Protein 4D0P (pdb70)

B-factor: mean 40.76, std 17.14, range [14.63, 132.77]

Nearest PDB structures (foldseek):
  4d0p-assembly1_A  TM=1.003E+00  e=1.466E-48  Homo sapiens
  4d18-assembly1_D  TM=9.458E-01  e=5.764E-45  Homo sapiens
  6r7n-assembly1_D  TM=9.167E-01  e=8.024E-34  Homo sapiens
  6r6h-assembly1_D  TM=9.372E-01  e=5.090E-34  Homo sapiens
  4d10-assembly1_L  TM=8.232E-01  e=4.511E-20  Homo sapiens

Structure (mmCIF, N/CA/C/O backbone):
data_4D0P
#
_entry.id   4D0P
#
_cell.length_a   56.660
_cell.length_b   63.530
_cell.length_c   75.800
_cell.angle_alpha   90.00
_cell.angle_beta   101.69
_cell.angle_gamma   90.00
#
_symmetry.space_group_name_H-M   'P 1 21 1'
#
loop_
_entity.id
_entity.type
_entity.pdbx_description
1 polymer 'COP9 SIGNALOSOME COMPLEX SUBUNIT 4'
2 non-polymer 'SODIUM ION'
3 non-polymer 'CHLORIDE ION'
4 non-polymer 1,2-ETHANEDIOL
5 water water
#
loop_
_atom_site.group_PDB
_atom_site.id
_atom_site.type_symbol
_atom_site.label_atom_id
_atom_site.label_alt_id
_atom_site.label_comp_id
_atom_site.label_asym_id
_atom_site.label_entity_id
_atom_site.label_seq_id
_atom_site.pdbx_PDB_ins_code
_atom_site.Cartn_x
_atom_site.Cartn_y
_atom_site.Cartn_z
_atom_site.occupancy
_atom_site.B_iso_or_equiv
_atom_site.auth_seq_id
_atom_site.auth_comp_id
_atom_site.auth_asym_id
_atom_site.auth_atom_id
_atom_site.pdbx_PDB_model_num
ATOM 1 N N . ASN A 1 16 ? -35.596 10.883 64.390 1.00 67.82 -8 ASN A N 1
ATOM 2 C CA . ASN A 1 16 ? -34.932 10.332 65.566 1.00 67.40 -8 ASN A CA 1
ATOM 3 C C . ASN A 1 16 ? -35.288 8.856 65.874 1.00 65.34 -8 ASN A C 1
ATOM 4 O O . ASN A 1 16 ? -34.388 8.016 65.966 1.00 66.54 -8 ASN A O 1
ATOM 17 N N . LEU A 1 17 ? -36.584 8.546 66.014 1.00 54.37 -7 LEU A N 1
ATOM 18 C CA . LEU A 1 17 ? -37.049 7.235 66.448 1.00 49.91 -7 LEU A CA 1
ATOM 19 C C . LEU A 1 17 ? -36.886 6.112 65.423 1.00 47.16 -7 LEU A C 1
ATOM 20 O O . LEU A 1 17 ? -36.247 5.111 65.723 1.00 46.00 -7 LEU A O 1
ATOM 36 N N . TYR A 1 18 ? -37.494 6.258 64.233 1.00 38.45 -6 TYR A N 1
ATOM 37 C CA . TYR A 1 18 ? -37.493 5.220 63.201 1.00 36.73 -6 TYR A CA 1
ATOM 38 C C . TYR A 1 18 ? -36.334 5.249 62.190 1.00 43.06 -6 TYR A C 1
ATOM 39 O O . TYR A 1 18 ? -35.967 4.191 61.687 1.00 44.39 -6 TYR A O 1
ATOM 57 N N . PHE A 1 19 ? -35.787 6.410 61.857 1.00 40.61 -5 PHE A N 1
ATOM 58 C CA . PHE A 1 19 ? -34.642 6.483 60.946 1.00 43.72 -5 PHE A CA 1
ATOM 59 C C . PHE A 1 19 ? -33.470 6.779 61.856 1.00 55.18 -5 PHE A C 1
ATOM 60 O O . PHE A 1 19 ? -33.294 7.921 62.267 1.00 55.98 -5 PHE A O 1
ATOM 77 N N . GLN A 1 20 ? -32.747 5.724 62.274 1.00 56.51 -4 GLN A N 1
ATOM 78 C CA . GLN A 1 20 ? -31.646 5.834 63.249 1.00 59.50 -4 GLN A CA 1
ATOM 79 C C . GLN A 1 20 ? -30.261 6.089 62.647 1.00 67.76 -4 GLN A C 1
ATOM 80 O O . GLN A 1 20 ? -29.301 6.284 63.404 1.00 69.36 -4 GLN A O 1
ATOM 84 N N . GLY A 1 21 ? -30.158 6.101 61.320 1.00 65.44 -3 GLY A N 1
ATOM 85 C CA . GLY A 1 21 ? -28.887 6.322 60.635 1.00 67.43 -3 GLY A CA 1
ATOM 86 C C . GLY A 1 21 ? -28.383 7.752 60.720 1.00 73.42 -3 GLY A C 1
ATOM 87 O O . GLY A 1 21 ? -29.158 8.678 60.992 1.00 73.78 -3 GLY A O 1
ATOM 91 N N . GLY A 1 22 ? -27.088 7.925 60.461 1.00 69.73 -2 GLY A N 1
ATOM 92 C CA . GLY A 1 22 ? -26.439 9.231 60.482 1.00 69.78 -2 GLY A CA 1
ATOM 93 C C . GLY A 1 22 ? -26.626 10.025 59.202 1.00 72.27 -2 GLY A C 1
ATOM 94 O O . GLY A 1 22 ? -27.465 9.678 58.359 1.00 70.87 -2 GLY A O 1
ATOM 98 N N . GLY A 1 23 ? -25.838 11.091 59.066 1.00 68.27 -1 GLY A N 1
ATOM 99 C CA . GLY A 1 23 ? -25.884 11.982 57.912 1.00 68.50 -1 GLY A CA 1
ATOM 100 C C . GLY A 1 23 ? -25.301 11.400 56.634 1.00 70.59 -1 GLY A C 1
ATOM 101 O O . GLY A 1 23 ? -24.339 10.630 56.675 1.00 67.69 -1 GLY A O 1
ATOM 105 N N . ARG A 1 24 ? -25.812 11.870 55.477 1.00 67.54 0 ARG A N 1
ATOM 106 C CA . ARG A 1 24 ? -25.438 11.376 54.146 1.00 67.86 0 ARG A CA 1
ATOM 107 C C . ARG A 1 24 ? -23.988 11.691 53.824 1.00 70.54 0 ARG A C 1
ATOM 108 O O . ARG A 1 24 ? -23.280 10.824 53.320 1.00 67.87 0 ARG A O 1
ATOM 129 N N . MET A 1 25 ? -23.565 12.941 54.062 1.00 69.43 1 MET A N 1
ATOM 130 C CA . MET A 1 25 ? -22.200 13.368 53.760 1.00 70.82 1 MET A CA 1
ATOM 131 C C . MET A 1 25 ? -21.189 12.679 54.683 1.00 66.17 1 MET A C 1
ATOM 132 O O . MET A 1 25 ? -20.110 12.349 54.221 1.00 64.67 1 MET A O 1
ATOM 146 N N . ALA A 1 26 ? -21.556 12.389 55.952 1.00 59.26 2 ALA A N 1
ATOM 147 C CA . ALA A 1 26 ? -20.662 11.672 56.885 1.00 57.61 2 ALA A CA 1
ATOM 148 C C . ALA A 1 26 ? -20.554 10.209 56.409 1.00 58.52 2 ALA A C 1
ATOM 149 O O . ALA A 1 26 ? -19.489 9.611 56.470 1.00 55.84 2 ALA A O 1
ATOM 156 N N . ALA A 1 27 ? -21.641 9.662 55.850 1.00 52.82 3 ALA A N 1
ATOM 157 C CA . ALA A 1 27 ? -21.628 8.306 55.294 1.00 51.91 3 ALA A CA 1
ATOM 158 C C . ALA A 1 27 ? -20.692 8.189 54.083 1.00 57.10 3 ALA A C 1
ATOM 159 O O . ALA A 1 27 ? -20.052 7.156 53.919 1.00 56.43 3 ALA A O 1
ATOM 166 N N . ALA A 1 28 ? -20.619 9.236 53.237 1.00 56.06 4 ALA A N 1
ATOM 167 C CA . ALA A 1 28 ? -19.732 9.249 52.073 1.00 57.99 4 ALA A CA 1
ATOM 168 C C . ALA A 1 28 ? -18.283 9.242 52.549 1.00 57.97 4 ALA A C 1
ATOM 169 O O . ALA A 1 28 ? -17.446 8.526 52.010 1.00 58.22 4 ALA A O 1
ATOM 176 N N . VAL A 1 29 ? -17.991 10.011 53.595 1.00 52.44 5 VAL A N 1
ATOM 177 C CA . VAL A 1 29 ? -16.640 10.051 54.160 1.00 50.46 5 VAL A CA 1
ATOM 178 C C . VAL A 1 29 ? -16.268 8.653 54.695 1.00 54.60 5 VAL A C 1
ATOM 179 O O . VAL A 1 29 ? -15.188 8.156 54.409 1.00 54.19 5 VAL A O 1
ATOM 192 N N . ARG A 1 30 ? -17.145 8.052 55.515 1.00 51.08 6 ARG A N 1
ATOM 193 C CA . ARG A 1 30 ? -16.927 6.717 56.086 1.00 50.63 6 ARG A CA 1
ATOM 194 C C . ARG A 1 30 ? -16.663 5.709 54.967 1.00 54.24 6 ARG A C 1
ATOM 195 O O . ARG A 1 30 ? -15.686 4.948 55.032 1.00 53.27 6 ARG A O 1
ATOM 216 N N . GLN A 1 31 ? -17.509 5.766 53.909 1.00 52.36 7 GLN A N 1
ATOM 217 C CA . GLN A 1 31 ? -17.409 4.957 52.705 1.00 54.44 7 GLN A CA 1
ATOM 218 C C . GLN A 1 31 ? -16.071 5.186 52.007 1.00 59.36 7 GLN A C 1
ATOM 219 O O . GLN A 1 31 ? -15.359 4.219 51.747 1.00 58.73 7 GLN A O 1
ATOM 233 N N . ASP A 1 32 ? -15.728 6.455 51.706 1.00 56.94 8 ASP A N 1
ATOM 234 C CA . ASP A 1 32 ? -14.466 6.795 51.013 1.00 57.71 8 ASP A CA 1
ATOM 235 C C . ASP A 1 32 ? -13.2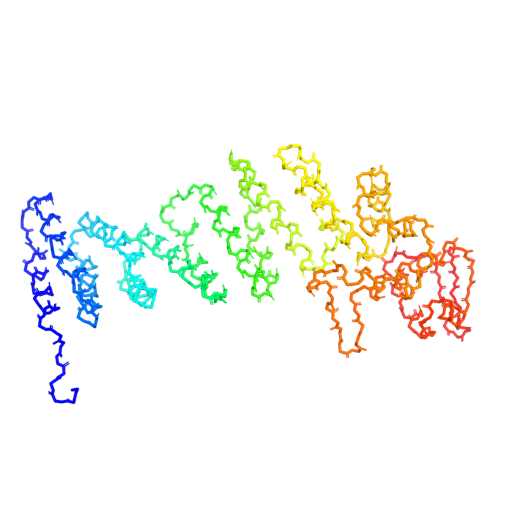42 6.279 51.780 1.00 58.14 8 ASP A C 1
ATOM 236 O O . ASP A 1 32 ? -12.298 5.814 51.163 1.00 57.63 8 ASP A O 1
ATOM 245 N N . LEU A 1 33 ? -13.262 6.346 53.115 1.00 52.86 9 LEU A N 1
ATOM 246 C CA . LEU A 1 33 ? -12.158 5.854 53.945 1.00 52.70 9 LEU A CA 1
ATOM 247 C C . LEU A 1 33 ? -12.073 4.331 53.950 1.00 57.71 9 LEU A C 1
ATOM 248 O O . LEU A 1 33 ? -10.978 3.785 53.912 1.00 55.48 9 LEU A O 1
ATOM 264 N N . ALA A 1 34 ? -13.229 3.643 53.992 1.00 54.90 10 ALA A N 1
ATOM 265 C CA . ALA A 1 34 ? -13.270 2.176 54.002 1.00 56.51 10 ALA A CA 1
ATOM 266 C C . ALA A 1 34 ? -12.644 1.615 52.729 1.00 64.19 10 ALA A C 1
ATOM 267 O O . ALA A 1 34 ? -11.854 0.674 52.797 1.00 64.37 10 ALA A O 1
ATOM 274 N N . GLN A 1 35 ? -12.917 2.272 51.599 1.00 63.98 11 GLN A N 1
ATOM 275 C CA . GLN A 1 35 ? -12.392 1.899 50.285 1.00 66.66 11 GLN A CA 1
ATOM 276 C C . GLN A 1 35 ? -10.862 1.981 50.189 1.00 70.06 11 GLN A C 1
ATOM 277 O O . GLN A 1 35 ? -10.272 1.150 49.499 1.00 70.88 11 GLN A O 1
ATOM 291 N N . LEU A 1 36 ? -10.220 2.958 50.879 1.00 65.03 12 LEU A N 1
ATOM 292 C CA . LEU A 1 36 ? -8.766 3.137 50.858 1.00 64.23 12 LEU A CA 1
ATOM 293 C C . LEU A 1 36 ? -8.000 2.192 51.787 1.00 72.17 12 LEU A C 1
ATOM 294 O O . LEU A 1 36 ? -6.789 2.049 51.615 1.00 73.14 12 LEU A O 1
ATOM 310 N N . MET A 1 37 ? -8.667 1.623 52.805 1.00 70.16 13 MET A N 1
ATOM 311 C CA . MET A 1 37 ? -8.056 0.815 53.872 1.00 71.85 13 MET A CA 1
ATOM 312 C C . MET A 1 37 ? -6.942 -0.142 53.438 1.00 77.92 13 MET A C 1
ATOM 313 O O . MET A 1 37 ? -5.885 -0.151 54.077 1.00 76.87 13 MET A O 1
ATOM 327 N N . ASN A 1 38 ? -7.168 -0.943 52.381 1.00 76.64 14 ASN A N 1
ATOM 328 C CA . ASN A 1 38 ? -6.168 -1.902 51.893 1.00 79.82 14 ASN A CA 1
ATOM 329 C C . ASN A 1 38 ? -5.624 -1.500 50.501 1.00 84.75 14 ASN A C 1
ATOM 330 O O . ASN A 1 38 ? -5.303 -2.369 49.685 1.00 86.95 14 ASN A O 1
ATOM 341 N N . SER A 1 39 ? -5.449 -0.180 50.264 1.00 79.25 15 SER A N 1
ATOM 342 C CA . SER A 1 39 ? -4.930 0.334 48.992 1.00 79.03 15 SER A CA 1
ATOM 343 C C . SER A 1 39 ? -3.454 -0.011 48.840 1.00 82.72 15 SER A C 1
ATOM 344 O O . SER A 1 39 ? -2.722 -0.005 49.827 1.00 81.00 15 SER A O 1
ATOM 352 N N . SER A 1 40 ? -3.027 -0.304 47.592 1.00 80.69 16 SER A N 1
ATOM 353 C CA . SER A 1 40 ? -1.643 -0.637 47.248 1.00 81.10 16 SER A CA 1
ATOM 354 C C . SER A 1 40 ? -0.860 0.584 46.724 1.00 82.13 16 SER A C 1
ATOM 355 O O . SER A 1 40 ? 0.320 0.447 46.401 1.00 83.09 16 SER A O 1
ATOM 363 N N . GLY A 1 41 ? -1.512 1.748 46.631 1.00 74.96 17 GLY A N 1
ATOM 364 C CA . GLY A 1 41 ? -0.899 2.969 46.120 1.00 72.35 17 GLY A CA 1
ATOM 365 C C . GLY A 1 41 ? 0.276 3.473 46.933 1.00 70.21 17 GLY A C 1
ATOM 366 O O . GLY A 1 41 ? 0.417 3.134 48.114 1.00 67.89 17 GLY A O 1
ATOM 370 N N . SER A 1 42 ? 1.112 4.320 46.305 1.00 64.93 18 SER A N 1
ATOM 371 C CA . SER A 1 42 ? 2.297 4.906 46.943 1.00 62.18 18 SER A CA 1
ATOM 372 C C . SER A 1 42 ? 1.917 5.771 48.132 1.00 60.08 18 SER A C 1
ATOM 373 O O . SER A 1 42 ? 0.783 6.217 48.223 1.00 60.23 18 SER A O 1
ATOM 381 N N . HIS A 1 43 ? 2.876 6.026 49.017 1.00 50.54 19 HIS A N 1
ATOM 382 C CA . HIS A 1 43 ? 2.635 6.810 50.224 1.00 46.48 19 HIS A CA 1
ATOM 383 C C . HIS A 1 43 ? 2.077 8.203 49.935 1.00 48.93 19 HIS A C 1
ATOM 384 O O . HIS A 1 43 ? 1.040 8.536 50.476 1.00 45.96 19 HIS A O 1
ATOM 398 N N . LYS A 1 44 ? 2.776 9.025 49.128 1.00 49.09 20 LYS A N 1
ATOM 399 C CA . LYS A 1 44 ? 2.311 10.393 48.8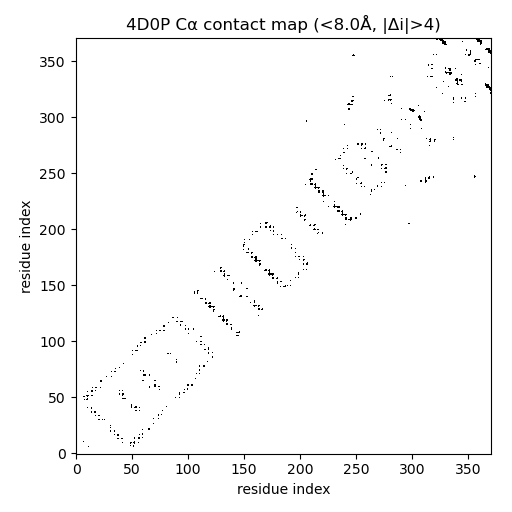38 1.00 49.85 20 LYS A CA 1
ATOM 400 C C . LYS A 1 44 ? 0.954 10.439 48.162 1.00 54.62 20 LYS A C 1
ATOM 401 O O . LYS A 1 44 ? 0.188 11.363 48.440 1.00 53.61 20 LYS A O 1
ATOM 420 N N . ASP A 1 45 ? 0.660 9.468 47.282 1.00 52.77 21 ASP A N 1
ATOM 421 C CA . ASP A 1 45 ? -0.649 9.388 46.619 1.00 55.71 21 ASP A CA 1
ATOM 422 C C . ASP A 1 45 ? -1.710 8.969 47.627 1.00 55.91 21 ASP A C 1
ATOM 423 O O . ASP A 1 45 ? -2.801 9.515 47.605 1.00 56.49 21 ASP A O 1
ATOM 432 N N . LEU A 1 46 ? -1.423 7.932 48.434 1.00 49.67 22 LEU A N 1
ATOM 433 C CA . LEU A 1 46 ? -2.403 7.408 49.379 1.00 49.14 22 LEU A CA 1
ATOM 434 C C . LEU A 1 46 ? -2.667 8.422 50.488 1.00 48.26 22 LEU A C 1
ATOM 435 O O . LEU A 1 46 ? -3.817 8.680 50.811 1.00 49.43 22 LEU A O 1
ATOM 451 N N . ALA A 1 47 ? -1.605 9.047 51.025 1.00 42.47 23 ALA A N 1
ATOM 452 C CA . ALA A 1 47 ? -1.750 10.082 52.065 1.00 39.98 23 ALA A CA 1
ATOM 453 C C . ALA A 1 47 ? -2.527 11.295 51.495 1.00 45.86 23 ALA A C 1
ATOM 454 O O . ALA A 1 47 ? -3.387 11.852 52.174 1.00 43.36 23 ALA A O 1
ATOM 461 N N . GLY A 1 48 ? -2.262 11.642 50.235 1.00 45.02 24 GLY A N 1
ATOM 462 C CA . GLY A 1 48 ? -2.974 12.705 49.537 1.00 47.69 24 GLY A CA 1
ATOM 463 C C . GLY A 1 48 ? -4.468 12.459 49.416 1.00 52.71 24 GLY A C 1
ATOM 464 O O . GLY A 1 48 ? -5.247 13.411 49.479 1.00 52.92 24 GLY A O 1
ATOM 468 N N . LYS A 1 49 ? -4.879 11.182 49.195 1.00 50.77 25 LYS A N 1
ATOM 469 C CA . LYS A 1 49 ? -6.298 10.794 49.102 1.00 52.04 25 LYS A CA 1
ATOM 470 C C . LYS A 1 49 ? -6.961 10.843 50.479 1.00 52.39 25 LYS A C 1
ATOM 471 O O . LYS A 1 49 ? -8.129 11.232 50.587 1.00 54.27 25 LYS A O 1
ATOM 490 N N . TYR A 1 50 ? -6.235 10.429 51.532 1.00 45.85 26 TYR A N 1
ATOM 491 C CA . TYR A 1 50 ? -6.748 10.552 52.900 1.00 41.83 26 TYR A CA 1
ATOM 492 C C . TYR A 1 50 ? -6.898 12.032 53.237 1.00 45.04 26 TYR A C 1
ATOM 493 O O . TYR A 1 50 ? -7.900 12.417 53.822 1.00 46.69 26 TYR A O 1
ATOM 511 N N . ARG A 1 51 ? -5.923 12.864 52.836 1.00 43.98 27 ARG A N 1
ATOM 512 C CA . ARG A 1 51 ? -5.966 14.305 53.093 1.00 43.97 27 ARG A CA 1
ATOM 513 C C . ARG A 1 51 ? -7.153 14.959 52.390 1.00 50.29 27 ARG A C 1
ATOM 514 O O . ARG A 1 51 ? -7.786 15.826 52.981 1.00 50.43 27 ARG A O 1
ATOM 535 N N . GLN A 1 52 ? -7.486 14.520 51.165 1.00 49.26 28 GLN A N 1
ATOM 536 C CA . GLN A 1 52 ? -8.643 15.051 50.431 1.00 53.48 28 GLN A CA 1
ATOM 537 C C . GLN A 1 52 ? -9.947 14.744 51.206 1.00 56.83 28 GLN A C 1
ATOM 538 O O . GLN A 1 52 ? -10.800 15.620 51.350 1.00 58.62 28 GLN A O 1
ATOM 542 N N . ILE A 1 53 ? -10.068 13.519 51.743 1.00 51.55 29 ILE A N 1
ATOM 543 C CA . ILE A 1 53 ? -11.232 13.109 52.541 1.00 52.06 29 ILE A CA 1
ATOM 544 C C . ILE A 1 53 ? -11.279 13.928 53.851 1.00 52.46 29 ILE A C 1
ATOM 545 O O . ILE A 1 53 ? -12.368 14.274 54.324 1.00 53.11 29 ILE A O 1
ATOM 561 N N . LEU A 1 54 ? -10.111 14.211 54.450 1.00 46.80 30 LEU A N 1
ATOM 562 C CA . LEU A 1 54 ? -10.043 15.022 55.673 1.00 44.83 30 LEU A CA 1
ATOM 563 C C . LEU A 1 54 ? -10.542 16.445 55.374 1.00 52.44 30 LEU A C 1
ATOM 564 O O . LEU A 1 54 ? -11.343 16.978 56.131 1.00 50.78 30 LEU A O 1
ATOM 580 N N . GLU A 1 55 ? -10.109 17.031 54.248 1.00 54.27 31 GLU A N 1
ATOM 581 C CA . GLU A 1 55 ? -10.542 18.378 53.845 1.00 58.47 31 GLU A CA 1
ATOM 582 C C . GLU A 1 55 ? -12.054 18.409 53.600 1.00 65.48 31 GLU A C 1
ATOM 583 O O . GLU A 1 55 ? -12.698 19.374 53.991 1.00 67.96 31 GLU A O 1
ATOM 595 N N . LYS A 1 56 ? -12.627 17.335 53.020 1.00 61.71 32 LYS A N 1
ATOM 596 C CA . LYS A 1 56 ? -14.074 17.216 52.799 1.00 64.17 32 LYS A CA 1
ATOM 597 C C . LYS A 1 56 ? -14.805 17.190 54.148 1.00 65.49 32 LYS A C 1
ATOM 598 O O . LYS A 1 56 ? -15.759 17.946 54.338 1.00 65.88 32 LYS A O 1
ATOM 617 N N . ALA A 1 57 ? -14.345 16.333 55.081 1.00 57.83 33 ALA A N 1
ATOM 618 C CA . ALA A 1 57 ? -14.927 16.225 56.429 1.00 56.77 33 ALA A CA 1
ATOM 619 C C . ALA A 1 57 ? -14.880 17.570 57.165 1.00 62.67 33 ALA A C 1
ATOM 620 O O . ALA A 1 57 ? -15.869 17.951 57.777 1.00 63.53 33 ALA A O 1
ATOM 627 N N . ILE A 1 58 ? -13.746 18.298 57.064 1.00 61.54 34 ILE A N 1
ATOM 628 C CA . ILE A 1 58 ? -13.553 19.611 57.703 1.00 63.02 34 ILE A CA 1
ATOM 629 C C . ILE A 1 58 ? -14.479 20.699 57.123 1.00 69.86 34 ILE A C 1
ATOM 630 O O . ILE A 1 58 ? -14.877 21.590 57.877 1.00 70.60 34 ILE A O 1
ATOM 646 N N . GLN A 1 59 ? -14.836 20.627 55.819 1.00 68.99 35 GLN A N 1
ATOM 647 C CA . GLN A 1 59 ? -15.717 21.622 55.189 1.00 72.78 35 GLN A CA 1
ATOM 648 C C . GLN A 1 59 ? -17.227 21.447 55.530 1.00 77.87 35 GLN A C 1
ATOM 649 O O . GLN A 1 59 ? -18.026 22.327 55.195 1.00 80.82 35 GLN A O 1
ATOM 663 N N . LEU A 1 60 ? -17.607 20.351 56.225 1.00 71.55 36 LEU A N 1
ATOM 664 C CA . LEU A 1 60 ? -18.972 20.129 56.703 1.00 73.16 36 LEU A CA 1
ATOM 665 C C . LEU A 1 60 ? -19.206 21.089 57.906 1.00 78.35 36 LEU A C 1
ATOM 666 O O . LEU A 1 60 ? -18.222 21.594 58.459 1.00 75.76 36 LEU A O 1
ATOM 682 N N . SER A 1 61 ? -20.479 21.379 58.291 1.00 78.53 37 SER A N 1
ATOM 683 C CA . SER A 1 61 ? -20.766 22.449 59.269 1.00 80.40 37 SER A CA 1
ATOM 684 C C . SER A 1 61 ? -21.212 22.125 60.727 1.00 82.41 37 SER A C 1
ATOM 685 O O . SER A 1 61 ? -20.869 22.926 61.610 1.00 82.08 37 SER A O 1
ATOM 693 N N . GLY A 1 62 ? -22.003 21.086 60.982 1.00 77.16 38 GLY A N 1
ATOM 694 C CA . GLY A 1 62 ? -22.511 20.864 62.343 1.00 76.08 38 GLY A CA 1
ATOM 695 C C . GLY A 1 62 ? -22.376 19.453 62.861 1.00 76.13 38 GLY A C 1
ATOM 696 O O . GLY A 1 62 ? -21.258 18.978 63.071 1.00 71.49 38 GLY A O 1
ATOM 700 N N . ALA A 1 63 ? -23.518 18.766 63.074 1.00 74.58 39 ALA A N 1
ATOM 701 C CA . ALA A 1 63 ? -23.518 17.369 63.523 1.00 72.65 39 ALA A CA 1
ATOM 702 C C . ALA A 1 63 ? -22.882 16.477 62.453 1.00 73.69 39 ALA A C 1
ATOM 703 O O . ALA A 1 63 ? -22.294 15.448 62.785 1.00 70.59 39 ALA A O 1
ATOM 710 N N . GLU A 1 64 ? -23.014 16.889 61.168 1.00 71.45 40 GLU A N 1
ATOM 711 C CA . GLU A 1 64 ? -22.462 16.206 60.001 1.00 70.68 40 GLU A CA 1
ATOM 712 C C . GLU A 1 64 ? -20.929 16.197 60.084 1.00 68.51 40 GLU A C 1
ATOM 713 O O . GLU A 1 64 ? -20.295 15.166 59.839 1.00 64.09 40 GLU A O 1
ATOM 725 N N . GLN A 1 65 ? -20.346 17.366 60.428 1.00 64.53 41 GLN A N 1
ATOM 726 C CA . GLN A 1 65 ? -18.902 17.543 60.565 1.00 61.04 41 GLN A CA 1
ATOM 727 C C . GLN A 1 65 ? -18.393 16.698 61.700 1.00 60.65 41 GLN A C 1
ATOM 728 O O . GLN A 1 65 ? -17.383 16.025 61.552 1.00 57.23 41 GLN A O 1
ATOM 742 N N . LEU A 1 66 ? -19.065 16.771 62.855 1.00 58.60 42 LEU A N 1
ATOM 743 C CA . LEU A 1 66 ? -18.663 16.021 64.041 1.00 56.12 42 LEU A CA 1
ATOM 744 C C . LEU A 1 66 ? -18.634 14.514 63.715 1.00 55.56 42 LEU A C 1
ATOM 745 O O . LEU A 1 66 ? -17.591 13.876 63.881 1.00 49.77 42 LEU A O 1
ATOM 761 N N . GLU A 1 67 ? -19.712 14.001 63.110 1.00 56.07 43 GLU A N 1
ATOM 762 C CA . GLU A 1 67 ? -19.808 12.598 62.698 1.00 55.33 43 GLU A CA 1
ATOM 763 C C . GLU A 1 67 ? -18.683 12.188 61.711 1.00 56.09 43 GLU A C 1
ATOM 764 O O . GLU A 1 67 ? -18.108 11.108 61.849 1.00 53.78 43 GLU A O 1
ATOM 776 N N . ALA A 1 68 ? -18.406 13.029 60.702 1.00 52.96 44 ALA A N 1
ATOM 777 C CA . ALA A 1 68 ? -17.382 12.747 59.688 1.00 49.98 44 ALA A CA 1
ATOM 778 C C . ALA A 1 68 ? -15.988 12.723 60.301 1.00 49.06 44 ALA A C 1
ATOM 779 O O . ALA A 1 68 ? -15.174 11.851 59.978 1.00 47.89 44 ALA A O 1
ATOM 786 N N . LEU A 1 69 ? -15.713 13.672 61.195 1.00 44.34 45 LEU A N 1
ATOM 787 C CA . LEU A 1 69 ? -14.418 13.721 61.871 1.00 41.06 45 LEU A CA 1
ATOM 788 C C . LEU A 1 69 ? -14.214 12.487 62.755 1.00 43.98 45 LEU A C 1
ATOM 789 O O . LEU A 1 69 ? -13.112 11.945 62.795 1.00 41.00 45 LEU A O 1
ATOM 805 N N . LYS A 1 70 ? -15.270 12.015 63.424 1.00 42.64 46 LYS A N 1
ATOM 806 C CA . LYS A 1 70 ? -15.207 10.783 64.215 1.00 42.32 46 LYS A CA 1
ATOM 807 C C . LYS A 1 70 ? -14.932 9.584 63.297 1.00 45.43 46 LYS A C 1
ATOM 808 O O . LYS A 1 70 ? -14.113 8.746 63.638 1.00 43.17 46 LYS A O 1
ATOM 827 N N . ALA A 1 71 ? -15.584 9.525 62.112 1.00 44.32 47 ALA A N 1
ATOM 828 C CA . ALA A 1 71 ? -15.372 8.427 61.160 1.00 46.52 47 ALA A CA 1
ATOM 829 C C . ALA A 1 71 ? -13.895 8.441 60.699 1.00 46.89 47 ALA A C 1
ATOM 830 O O . ALA A 1 71 ? -13.270 7.380 60.610 1.00 44.85 47 ALA A O 1
ATOM 837 N N . PHE A 1 72 ? -13.317 9.649 60.496 1.00 42.39 48 PHE A N 1
ATOM 838 C CA . PHE A 1 72 ? -11.894 9.817 60.122 1.00 38.89 48 PHE A CA 1
ATOM 839 C C . PHE A 1 72 ? -10.963 9.209 61.185 1.00 39.91 48 PHE A C 1
ATOM 840 O O . PHE A 1 72 ? -10.071 8.430 60.850 1.00 38.55 48 PHE A O 1
ATOM 857 N N . VAL A 1 73 ? -11.190 9.532 62.467 1.00 36.72 49 VAL A N 1
ATOM 858 C CA . VAL A 1 73 ? -10.376 8.967 63.549 1.00 35.23 49 VAL A CA 1
ATOM 859 C C . VAL A 1 73 ? -10.540 7.452 63.599 1.00 39.97 49 VAL A C 1
ATOM 860 O O . VAL A 1 73 ? -9.569 6.726 63.709 1.00 37.63 49 VAL A O 1
ATOM 873 N N . GLU A 1 74 ? -11.776 6.979 63.551 1.00 41.04 50 GLU A N 1
ATOM 874 C CA . GLU A 1 74 ? -12.016 5.543 63.583 1.00 42.17 50 GLU A CA 1
ATOM 875 C C . GLU A 1 74 ? -11.286 4.820 62.424 1.00 46.41 50 GLU A C 1
ATOM 876 O O . GLU A 1 74 ? -10.710 3.761 62.650 1.00 47.03 50 GLU A O 1
ATOM 888 N N . ALA A 1 75 ? -11.243 5.416 61.221 1.00 43.82 51 ALA A N 1
ATOM 889 C CA . ALA A 1 75 ? -10.525 4.802 60.098 1.00 43.72 51 ALA A CA 1
ATOM 890 C C . ALA A 1 75 ? -9.012 4.774 60.359 1.00 44.30 51 ALA A C 1
ATOM 891 O O . ALA A 1 75 ? -8.354 3.780 60.055 1.00 45.21 51 ALA A O 1
ATOM 898 N N . MET A 1 76 ? -8.466 5.849 60.918 1.00 37.44 52 MET A N 1
ATOM 899 C CA . MET A 1 76 ? -7.026 5.924 61.174 1.00 35.49 52 MET A CA 1
ATOM 900 C C . MET A 1 76 ? -6.496 4.952 62.228 1.00 40.23 52 MET A C 1
ATOM 901 O O . MET A 1 76 ? -5.375 4.471 62.062 1.00 39.53 52 MET A O 1
ATOM 915 N N . VAL A 1 77 ? -7.268 4.678 63.302 1.00 36.55 53 VAL A N 1
ATOM 916 C CA . VAL A 1 77 ? -6.813 3.792 64.377 1.00 36.69 53 VAL A CA 1
ATOM 917 C C . VAL A 1 77 ? -6.968 2.329 64.016 1.00 43.61 53 VAL A C 1
ATOM 918 O O . VAL A 1 77 ? -6.462 1.468 64.740 1.00 43.99 53 VAL A O 1
ATOM 931 N N . ASN A 1 78 ? -7.665 2.044 62.915 1.00 42.87 54 ASN A N 1
ATOM 932 C CA . ASN A 1 78 ? -7.838 0.701 62.403 1.00 45.55 54 ASN A CA 1
ATOM 933 C C . ASN A 1 78 ? -6.446 0.098 62.123 1.00 49.16 54 ASN A C 1
ATOM 934 O O . ASN A 1 78 ? -5.620 0.733 61.461 1.00 45.45 54 ASN A O 1
ATOM 945 N N . GLU A 1 79 ? -6.179 -1.102 62.686 1.00 51.09 55 GLU A N 1
ATOM 946 C CA . GLU A 1 79 ? -4.878 -1.785 62.548 1.00 53.30 55 GLU A CA 1
ATOM 947 C C . GLU A 1 79 ? -4.496 -2.105 61.105 1.00 55.14 55 GLU A C 1
ATOM 948 O O . GLU A 1 79 ? -3.316 -2.346 60.839 1.00 52.99 55 GLU A O 1
ATOM 960 N N . ASN A 1 80 ? -5.474 -2.115 60.170 1.00 54.13 56 ASN A N 1
ATOM 961 C CA . ASN A 1 80 ? -5.191 -2.389 58.753 1.00 55.36 56 ASN A CA 1
ATOM 962 C C . ASN A 1 80 ? -4.646 -1.169 58.009 1.00 55.16 56 ASN A C 1
ATOM 963 O O . ASN A 1 80 ? -4.282 -1.298 56.844 1.00 56.72 56 ASN A O 1
ATOM 974 N N . VAL A 1 81 ? -4.585 -0.005 58.662 1.00 47.09 57 VAL A N 1
ATOM 975 C CA . VAL A 1 81 ? -3.987 1.193 58.096 1.00 43.35 57 VAL A CA 1
ATOM 976 C C . VAL A 1 81 ? -2.572 1.229 58.695 1.00 44.06 57 VAL A C 1
ATOM 977 O O . VAL A 1 81 ? -2.421 1.178 59.925 1.00 43.92 57 VAL A O 1
ATOM 990 N N . SER A 1 82 ? -1.548 1.333 57.833 1.00 39.45 58 SER A N 1
ATOM 991 C CA A SER A 1 82 ? -0.166 1.341 58.295 0.44 38.47 58 SER A CA 1
ATOM 992 C CA B SER A 1 82 ? -0.154 1.364 58.270 0.56 38.78 58 SER A CA 1
ATOM 993 C C . SER A 1 82 ? 0.085 2.556 59.177 1.00 35.97 58 SER A C 1
ATOM 994 O O . SER A 1 82 ? -0.472 3.637 58.917 1.00 34.82 58 SER A O 1
ATOM 1009 N N . LEU A 1 83 ? 0.910 2.379 60.226 1.00 37.03 59 LEU A N 1
ATOM 1010 C CA . LEU A 1 83 ? 1.218 3.457 61.153 1.00 34.18 59 LEU A CA 1
ATOM 1011 C C . LEU A 1 83 ? 1.808 4.622 60.449 1.00 33.27 59 LEU A C 1
ATOM 1012 O O . LEU A 1 83 ? 1.620 5.743 60.884 1.00 30.20 59 LEU A O 1
ATOM 1028 N N . VAL A 1 84 ? 2.596 4.391 59.417 1.00 29.96 60 VAL A N 1
ATOM 1029 C CA . VAL A 1 84 ? 3.212 5.535 58.733 1.00 28.53 60 VAL A CA 1
ATOM 1030 C C . VAL A 1 84 ? 2.131 6.518 58.204 1.00 31.74 60 VAL A C 1
ATOM 1031 O O . VAL A 1 84 ? 2.301 7.732 58.271 1.00 30.90 60 VAL A O 1
ATOM 1044 N N . ILE A 1 85 ? 1.041 5.985 57.686 1.00 30.01 61 ILE A N 1
ATOM 1045 C CA . ILE A 1 85 ? -0.068 6.798 57.196 1.00 29.64 61 ILE A CA 1
ATOM 1046 C C . ILE A 1 85 ? -0.872 7.381 58.375 1.00 31.67 61 ILE A C 1
ATOM 1047 O O . ILE A 1 85 ? -1.123 8.584 58.426 1.00 30.58 61 ILE A O 1
ATOM 1063 N N . SER A 1 86 ? -1.316 6.532 59.294 1.00 29.38 62 SER A N 1
ATOM 1064 C CA . SER A 1 86 ? -2.171 6.997 60.384 1.00 28.07 62 SER A CA 1
ATOM 1065 C C . SER A 1 86 ? -1.511 8.041 61.270 1.00 29.23 62 SER A C 1
ATOM 1066 O O . SER A 1 86 ? -2.171 9.014 61.658 1.00 28.53 62 SER A O 1
ATOM 1074 N N . ARG A 1 87 ? -0.203 7.909 61.548 1.00 25.52 63 ARG A N 1
ATOM 1075 C CA . ARG A 1 87 ? 0.471 8.940 62.343 1.00 24.35 63 ARG A CA 1
ATOM 1076 C C . ARG A 1 87 ? 0.481 10.266 61.583 1.00 27.12 63 ARG A C 1
ATOM 1077 O O . ARG A 1 87 ? 0.205 11.301 62.162 1.00 26.04 63 ARG A O 1
ATOM 1098 N N . GLN A 1 88 ? 0.815 10.233 60.312 1.00 25.67 64 GLN A N 1
ATOM 1099 C CA . GLN A 1 88 ? 0.874 11.457 59.517 1.00 27.24 64 GLN A CA 1
ATOM 1100 C C . GLN A 1 88 ? -0.520 12.106 59.462 1.00 28.63 64 GLN A C 1
ATOM 1101 O O . GLN A 1 88 ? -0.645 13.299 59.671 1.00 28.49 64 GLN A O 1
ATOM 1115 N N . LEU A 1 89 ? -1.520 11.332 59.094 1.00 28.88 65 LEU A N 1
ATOM 1116 C CA . LEU A 1 89 ? -2.879 11.876 58.942 1.00 29.10 65 LEU A CA 1
ATOM 1117 C C . LEU A 1 89 ? -3.480 12.284 60.282 1.00 30.23 65 LEU A C 1
ATOM 1118 O O . LEU A 1 89 ? -4.209 13.277 60.314 1.00 31.83 65 LEU A O 1
ATOM 1134 N N . LEU A 1 90 ? -3.195 11.563 61.398 1.00 26.98 66 LEU A N 1
ATOM 1135 C CA . LEU A 1 90 ? -3.685 12.033 62.700 1.00 26.26 66 LEU A CA 1
ATOM 1136 C C . LEU A 1 90 ? -3.003 13.350 63.108 1.00 28.73 66 LEU A C 1
ATOM 1137 O O . LEU A 1 90 ? -3.655 14.221 63.665 1.00 30.26 66 LEU A O 1
ATOM 1153 N N . THR A 1 91 ? -1.728 13.532 62.777 1.00 25.82 67 THR A N 1
ATOM 1154 C CA . THR A 1 91 ? -1.043 14.787 62.992 1.00 25.88 67 THR A CA 1
ATOM 1155 C C . THR A 1 91 ? -1.725 15.886 62.165 1.00 31.65 67 THR A C 1
ATOM 1156 O O . THR A 1 91 ? -2.057 16.911 62.728 1.00 32.03 67 THR A O 1
ATOM 1167 N N . ASP A 1 92 ? -1.967 15.649 60.861 1.00 30.51 68 ASP A N 1
ATOM 1168 C CA . ASP A 1 92 ? -2.660 16.596 59.963 1.00 32.23 68 ASP A CA 1
ATOM 1169 C C . ASP A 1 92 ? -4.069 16.947 60.527 1.00 37.76 68 ASP A C 1
ATOM 1170 O O . ASP A 1 92 ? -4.427 18.122 60.631 1.00 37.99 68 ASP A O 1
ATOM 1179 N N . PHE A 1 93 ? -4.796 15.928 60.978 1.00 33.83 69 PHE A N 1
ATOM 1180 C CA . PHE A 1 93 ? -6.137 16.050 61.573 1.00 33.70 69 PHE A CA 1
ATOM 1181 C C . PHE A 1 93 ? -6.103 16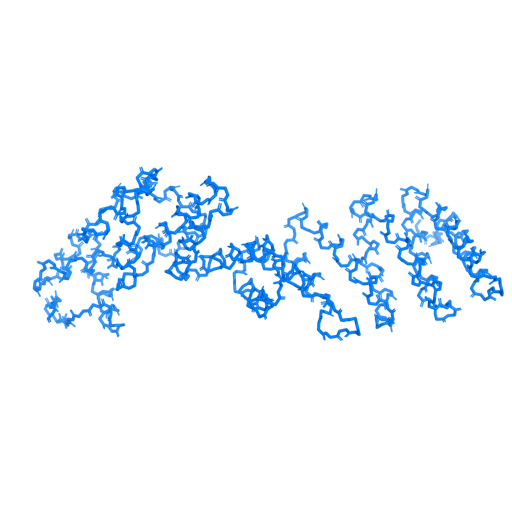.972 62.768 1.00 38.34 69 PHE A C 1
ATOM 1182 O O . PHE A 1 93 ? -6.943 17.874 62.872 1.00 40.49 69 PHE A O 1
ATOM 1199 N N . CYS A 1 94 ? -5.124 16.769 63.658 1.00 32.91 70 CYS A N 1
ATOM 1200 C CA A CYS A 1 94 ? -4.969 17.590 64.866 0.71 34.36 70 CYS A CA 1
ATOM 1201 C CA B CYS A 1 94 ? -5.010 17.579 64.872 0.29 33.73 70 CYS A CA 1
ATOM 1202 C C . CYS A 1 94 ? -4.738 19.060 64.579 1.00 39.82 70 CYS A C 1
ATOM 1203 O O . CYS A 1 94 ? -5.211 19.908 65.351 1.00 39.21 70 CYS A O 1
ATOM 1218 N N . THR A 1 95 ? -4.032 19.384 63.470 1.00 36.10 71 THR A N 1
ATOM 1219 C CA . THR A 1 95 ? -3.767 20.788 63.136 1.00 38.41 71 THR A CA 1
ATOM 1220 C C . THR A 1 95 ? -5.036 21.571 62.799 1.00 42.83 71 THR A C 1
ATOM 1221 O O . THR A 1 95 ? -5.038 22.785 62.925 1.00 45.47 71 THR A O 1
ATOM 1232 N N . HIS A 1 96 ? -6.095 20.889 62.350 1.00 40.00 72 HIS A N 1
ATOM 1233 C CA . HIS A 1 96 ? -7.360 21.537 61.991 1.00 41.79 72 HIS A CA 1
ATOM 1234 C C . HIS A 1 96 ? -8.286 21.800 63.189 1.00 44.62 72 HIS A C 1
ATOM 1235 O O . HIS A 1 96 ? -9.177 22.639 63.081 1.00 46.67 72 HIS A O 1
ATOM 1249 N N . LEU A 1 97 ? -8.133 21.044 64.287 1.00 38.81 73 LEU A N 1
ATOM 1250 C CA . LEU A 1 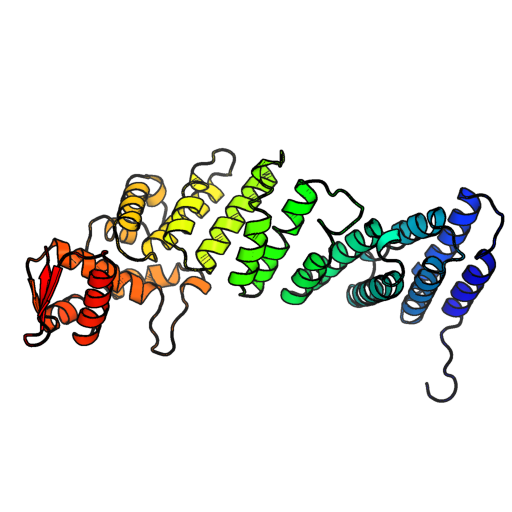97 ? -9.063 21.102 65.411 1.00 39.00 73 LEU A CA 1
ATOM 1251 C C . LEU A 1 97 ? -9.043 22.429 66.200 1.00 43.12 73 LEU A C 1
ATOM 1252 O O . LEU A 1 97 ? -10.134 22.923 66.530 1.00 42.77 73 LEU A O 1
ATOM 1268 N N . PRO A 1 98 ? -7.896 23.118 66.392 1.00 40.78 74 PRO A N 1
ATOM 1269 C CA . PRO A 1 98 ? -7.943 24.422 67.081 1.00 43.00 74 PRO A CA 1
ATOM 1270 C C . PRO A 1 98 ? -8.752 25.484 66.344 1.00 50.96 74 PRO A C 1
ATOM 1271 O O . PRO A 1 98 ? -9.264 26.398 66.980 1.00 52.33 74 PRO A O 1
ATOM 1282 N N . ASN A 1 99 ? -8.899 25.347 65.014 1.00 49.43 75 ASN A N 1
ATOM 1283 C CA . ASN A 1 99 ? -9.687 26.281 64.197 1.00 53.17 75 ASN A CA 1
ATOM 1284 C C . ASN A 1 99 ? -11.214 26.097 64.391 1.00 58.59 75 ASN A C 1
ATOM 1285 O O . ASN A 1 99 ? -11.976 26.978 64.001 1.00 62.94 75 ASN A O 1
ATOM 1296 N N . LEU A 1 100 ? -11.654 24.962 64.966 1.00 52.80 76 LEU A N 1
ATOM 1297 C CA . LEU A 1 100 ? -13.066 24.660 65.224 1.00 54.73 76 LEU A CA 1
ATOM 1298 C C . LEU A 1 100 ? -13.577 25.299 66.518 1.00 55.22 76 LEU A C 1
ATOM 1299 O O . LEU A 1 100 ? -12.775 25.571 67.425 1.00 50.47 76 LEU A O 1
ATOM 1315 N N . PRO A 1 101 ? -14.921 25.435 66.690 1.00 54.45 77 PRO A N 1
ATOM 1316 C CA . PRO A 1 101 ? -15.450 25.941 67.971 1.00 54.58 77 PRO A CA 1
ATOM 1317 C C . PRO A 1 101 ? -15.003 25.043 69.125 1.00 51.87 77 PRO A C 1
ATOM 1318 O O . PRO A 1 101 ? -14.817 23.846 68.932 1.00 49.10 77 PRO A O 1
ATOM 1329 N N . ASP A 1 102 ? -14.810 25.617 70.292 1.00 48.36 78 ASP A N 1
ATOM 1330 C CA . ASP A 1 102 ? -14.300 24.879 71.459 1.00 45.51 78 ASP A CA 1
ATOM 1331 C C . ASP A 1 102 ? -15.144 23.672 71.872 1.00 49.37 78 ASP A C 1
ATOM 1332 O O . ASP A 1 102 ? -14.580 22.629 72.193 1.00 45.19 78 ASP A O 1
ATOM 1341 N N . SER A 1 103 ? -16.479 23.790 71.832 1.00 49.39 79 SER A N 1
ATOM 1342 C CA . SER A 1 103 ? -17.362 22.683 72.213 1.00 49.08 79 SER A CA 1
ATOM 1343 C C . SER A 1 103 ? -17.164 21.491 71.275 1.00 50.05 79 SER A C 1
ATOM 1344 O O . SER A 1 103 ? -17.138 20.352 71.743 1.00 48.75 79 SER A O 1
ATOM 1352 N N . THR A 1 104 ? -16.949 21.761 69.974 1.00 47.74 80 THR A N 1
ATOM 1353 C CA . THR A 1 104 ? -16.709 20.731 68.960 1.00 46.35 80 THR A CA 1
ATOM 1354 C C . THR A 1 104 ? -15.308 20.129 69.147 1.00 46.11 80 THR A C 1
ATOM 1355 O O . THR A 1 104 ? -15.140 18.909 69.155 1.00 43.47 80 THR A O 1
ATOM 1366 N N . ALA A 1 105 ? -14.296 20.998 69.220 1.00 41.92 81 ALA A N 1
ATOM 1367 C CA . ALA A 1 105 ? -12.906 20.548 69.409 1.00 38.52 81 ALA A CA 1
ATOM 1368 C C . ALA A 1 105 ? -12.804 19.689 70.685 1.00 36.86 81 ALA A C 1
ATOM 1369 O O . ALA A 1 105 ? -12.221 18.610 70.629 1.00 35.86 81 ALA A O 1
ATOM 1376 N N . LYS A 1 106 ? -13.422 20.115 71.795 1.00 35.95 82 LYS A N 1
ATOM 1377 C CA . LYS A 1 106 ? -13.387 19.353 73.065 1.00 34.31 82 LYS A CA 1
ATOM 1378 C C . LYS A 1 106 ? -13.936 17.928 72.899 1.00 38.32 82 LYS A C 1
ATOM 1379 O O . LYS A 1 106 ? -13.316 16.946 73.337 1.00 35.04 82 LYS A O 1
ATOM 1398 N N . GLU A 1 107 ? -15.090 17.823 72.260 1.00 39.50 83 GLU A N 1
ATOM 1399 C CA . GLU A 1 107 ? -15.711 16.534 72.030 1.00 40.13 83 GLU A CA 1
ATOM 1400 C C . GLU A 1 107 ? -14.816 15.657 71.164 1.00 39.53 83 GLU A C 1
ATOM 1401 O O . GLU A 1 107 ? -14.637 14.479 71.481 1.00 38.84 83 GLU A O 1
ATOM 1413 N N . ILE A 1 108 ? -14.216 16.219 70.090 1.00 36.19 84 ILE A N 1
ATOM 1414 C CA . ILE A 1 108 ? -13.379 15.437 69.189 1.00 33.53 84 ILE A CA 1
ATOM 1415 C C . ILE A 1 108 ? -12.062 15.032 69.899 1.00 33.39 84 ILE A C 1
ATOM 1416 O O . ILE A 1 108 ? -11.579 13.926 69.696 1.00 31.66 84 ILE A O 1
ATOM 1432 N N . TYR A 1 109 ? -11.481 15.915 70.722 1.00 30.52 85 TYR A N 1
ATOM 1433 C CA . TYR A 1 109 ? -10.242 15.554 71.443 1.00 26.57 85 TYR A CA 1
ATOM 1434 C C . TYR A 1 109 ? -10.504 14.381 72.378 1.00 30.06 85 TYR A C 1
ATOM 1435 O O . TYR A 1 109 ? -9.737 13.427 72.365 1.00 30.38 85 TYR A O 1
ATOM 1453 N N . HIS A 1 110 ? -11.583 14.425 73.170 1.00 30.81 86 HIS A N 1
ATOM 1454 C CA . HIS A 1 110 ? -11.894 13.313 74.076 1.00 32.28 86 HIS A CA 1
ATOM 1455 C C . HIS A 1 110 ? -12.148 12.008 73.304 1.00 36.72 86 HIS A C 1
ATOM 1456 O O . HIS A 1 110 ? -11.655 10.947 73.685 1.00 36.24 86 HIS A O 1
ATOM 1470 N N . PHE A 1 111 ? -12.909 12.105 72.211 1.00 34.17 87 PHE A N 1
ATOM 1471 C CA . PHE A 1 111 ? -13.240 10.951 71.356 1.00 34.90 87 PHE A CA 1
ATOM 1472 C C . PHE A 1 111 ? -11.951 10.327 70.831 1.00 35.92 87 PHE A C 1
ATOM 1473 O O . PHE A 1 111 ? -11.786 9.094 70.875 1.00 37.52 87 PHE A O 1
ATOM 1490 N N . THR A 1 112 ? -11.036 11.179 70.340 1.00 31.62 88 THR A N 1
ATOM 1491 C CA . THR A 1 112 ? -9.780 10.731 69.751 1.00 29.73 88 THR A CA 1
ATOM 1492 C C . THR A 1 112 ? -8.908 10.036 70.799 1.00 33.39 88 THR A C 1
ATOM 1493 O O . THR A 1 112 ? -8.376 8.963 70.515 1.00 33.49 88 THR A O 1
ATOM 1504 N N . LEU A 1 113 ? -8.802 10.595 72.024 1.00 29.41 89 LEU A N 1
ATOM 1505 C CA . LEU A 1 113 ? -8.029 9.922 73.070 1.00 29.63 89 LEU A CA 1
ATOM 1506 C C . LEU A 1 113 ? -8.624 8.550 73.383 1.00 35.02 89 LEU A C 1
ATOM 1507 O O . LEU A 1 113 ? -7.862 7.590 73.547 1.00 35.11 89 LEU A O 1
ATOM 1523 N N . GLU A 1 114 ? -9.972 8.465 73.466 1.00 35.00 90 GLU A N 1
ATOM 1524 C CA . GLU A 1 114 ? -10.672 7.205 73.734 1.00 37.87 90 GLU A CA 1
ATOM 1525 C C . GLU A 1 114 ? -10.392 6.160 72.666 1.00 42.48 90 GLU A C 1
ATOM 1526 O O . GLU A 1 114 ? -10.075 5.021 73.008 1.00 44.39 90 GLU A O 1
ATOM 1530 N N . LYS A 1 115 ? -10.438 6.549 71.376 1.00 39.31 91 LYS A N 1
ATOM 1531 C CA . LYS A 1 115 ? -10.212 5.609 70.256 1.00 40.21 91 LYS A CA 1
ATOM 1532 C C . LYS A 1 115 ? -8.739 5.228 70.070 1.00 41.23 91 LYS A C 1
ATOM 1533 O O . LYS A 1 115 ? -8.451 4.149 69.547 1.00 41.09 91 LYS A O 1
ATOM 1552 N N . ILE A 1 116 ? -7.811 6.085 70.492 1.00 36.03 92 ILE A N 1
ATOM 1553 C CA . ILE A 1 116 ? -6.388 5.779 70.432 1.00 34.38 92 ILE A CA 1
ATOM 1554 C C . ILE A 1 116 ? -6.002 4.828 71.575 1.00 38.36 92 ILE A C 1
ATOM 1555 O O . ILE A 1 116 ? -5.011 4.112 71.445 1.00 37.04 92 ILE A O 1
ATOM 1571 N N . GLN A 1 117 ? -6.744 4.849 72.710 1.00 38.80 93 GLN A N 1
ATOM 1572 C CA . GLN A 1 117 ? -6.365 4.127 73.919 1.00 40.02 93 GLN A CA 1
ATOM 1573 C C . GLN A 1 117 ? -5.938 2.694 73.683 1.00 44.87 93 GLN A C 1
ATOM 1574 O O . GLN A 1 117 ? -4.896 2.347 74.227 1.00 44.77 93 GLN A O 1
ATOM 1588 N N . PRO A 1 118 ? -6.615 1.864 72.854 1.00 45.97 94 PRO A N 1
ATOM 1589 C CA . PRO A 1 118 ? -6.130 0.495 72.642 1.00 49.23 94 PRO A CA 1
ATOM 1590 C C . PRO A 1 118 ? -4.737 0.376 72.024 1.00 52.50 94 PRO A C 1
ATOM 1591 O O . PRO A 1 118 ? -4.124 -0.676 72.162 1.00 53.89 94 PRO A O 1
ATOM 1602 N N . ARG A 1 119 ? -4.247 1.428 71.329 1.00 45.83 95 ARG A N 1
ATOM 1603 C CA . ARG A 1 119 ? -2.924 1.435 70.691 1.00 43.29 95 ARG A CA 1
ATOM 1604 C C . ARG A 1 119 ? -2.162 2.677 71.147 1.00 42.27 95 ARG A C 1
ATOM 1605 O O . ARG A 1 119 ? -1.396 3.241 70.367 1.00 39.75 95 ARG A O 1
ATOM 1626 N N . VAL A 1 120 ? -2.374 3.119 72.401 1.00 39.17 96 VAL A N 1
ATOM 1627 C CA . VAL A 1 120 ? -1.795 4.360 72.919 1.00 37.30 96 VAL A CA 1
ATOM 1628 C C . VAL A 1 120 ? -0.270 4.444 72.777 1.00 41.83 96 VAL A C 1
ATOM 1629 O O . VAL A 1 120 ? 0.244 5.531 72.508 1.00 38.59 96 VAL A O 1
ATOM 1642 N N . ILE A 1 121 ? 0.448 3.325 72.936 1.00 41.95 97 ILE A N 1
ATOM 1643 C CA . ILE A 1 121 ? 1.907 3.335 72.797 1.00 41.89 97 ILE A CA 1
ATOM 1644 C C . ILE A 1 121 ? 2.352 3.703 71.365 1.00 42.38 97 ILE A C 1
ATOM 1645 O O . ILE A 1 121 ? 3.399 4.313 71.212 1.00 42.25 97 ILE A O 1
ATOM 1661 N N . SER A 1 122 ? 1.557 3.364 70.341 1.00 34.24 98 SER A N 1
ATOM 1662 C CA . SER A 1 122 ? 1.909 3.696 68.966 1.00 32.50 98 SER A CA 1
ATOM 1663 C C . SER A 1 122 ? 1.643 5.173 68.597 1.00 31.58 98 SER A C 1
ATOM 1664 O O . SER A 1 122 ? 2.219 5.647 67.617 1.00 30.03 98 SER A O 1
ATOM 1672 N N . PHE A 1 123 ? 0.725 5.858 69.294 1.00 28.82 99 PHE A N 1
ATOM 1673 C CA . PHE A 1 123 ? 0.326 7.240 68.990 1.00 24.90 99 PHE A CA 1
ATOM 1674 C C . PHE A 1 123 ? 0.680 8.231 70.109 1.00 27.09 99 PHE A C 1
ATOM 1675 O O . PHE A 1 123 ? -0.010 9.235 70.310 1.00 25.61 99 PHE A O 1
ATOM 1692 N N . GLU A 1 124 ? 1.795 7.995 70.785 1.00 28.81 100 GLU A N 1
ATOM 1693 C CA . GLU A 1 124 ? 2.186 8.853 71.924 1.00 29.42 100 GLU A CA 1
ATOM 1694 C C . GLU A 1 124 ? 2.343 10.338 71.557 1.00 29.46 100 GLU A C 1
ATOM 1695 O O . GLU A 1 124 ? 1.857 11.230 72.286 1.00 27.67 100 GLU A O 1
ATOM 1707 N N . GLU A 1 125 ? 2.934 10.616 70.386 1.00 26.50 101 GLU A N 1
ATOM 1708 C CA . GLU A 1 125 ? 3.112 11.983 69.955 1.00 25.55 101 GLU A CA 1
ATOM 1709 C C . GLU A 1 125 ? 1.742 12.697 69.782 1.00 25.69 101 GLU A C 1
ATOM 1710 O O . GLU A 1 125 ? 1.567 13.858 70.189 1.00 25.73 101 GLU A O 1
ATOM 1722 N N . GLN A 1 126 ? 0.783 11.994 69.188 1.00 24.25 102 GLN A N 1
ATOM 1723 C CA . GLN A 1 126 ? -0.523 12.565 68.923 1.00 24.29 102 GLN A CA 1
ATOM 1724 C C . GLN A 1 126 ? -1.256 12.775 70.238 1.00 24.95 102 GLN A C 1
ATOM 1725 O O . GLN A 1 126 ? -1.931 13.784 70.388 1.00 24.97 102 GLN A O 1
ATOM 1739 N N . VAL A 1 127 ? -1.187 11.807 71.149 1.00 23.69 103 VAL A N 1
ATOM 1740 C CA . VAL A 1 127 ? -1.822 11.928 72.477 1.00 23.62 103 VAL A CA 1
ATOM 1741 C C . VAL A 1 127 ? -1.323 13.177 73.192 1.00 24.43 103 VAL A C 1
ATOM 1742 O O . VAL A 1 127 ? -2.101 13.904 73.807 1.00 24.10 103 VAL A O 1
ATOM 1755 N N . ALA A 1 128 ? -0.018 13.393 73.173 1.00 23.60 104 ALA A N 1
ATOM 1756 C CA . ALA A 1 128 ? 0.540 14.548 73.865 1.00 23.44 104 ALA A CA 1
ATOM 1757 C C . ALA A 1 128 ? 0.002 15.851 73.253 1.00 25.13 104 ALA A C 1
ATOM 1758 O O . ALA A 1 128 ? -0.454 16.754 73.972 1.00 24.62 104 ALA A O 1
ATOM 1765 N N . SER A 1 129 ? -0.005 15.949 71.912 1.00 23.77 105 SER A N 1
ATOM 1766 C CA . SER A 1 129 ? -0.531 17.147 71.251 1.00 24.01 105 SER A CA 1
ATOM 1767 C C . SER A 1 129 ? -1.991 17.379 71.607 1.00 24.59 105 SER A C 1
ATOM 1768 O O . SER A 1 129 ? -2.382 18.503 71.885 1.00 26.11 105 SER A O 1
ATOM 1776 N N . ILE A 1 130 ? -2.799 16.329 71.553 1.00 21.73 106 ILE A N 1
ATOM 1777 C CA . ILE A 1 130 ? -4.229 16.432 71.836 1.00 22.35 106 ILE A CA 1
ATOM 1778 C C . ILE A 1 130 ? -4.399 16.888 73.299 1.00 24.35 106 ILE A C 1
ATOM 1779 O O . ILE A 1 130 ? -5.244 17.744 73.579 1.00 24.73 106 ILE A O 1
ATOM 1795 N N . ARG A 1 131 ? -3.672 16.266 74.240 1.00 22.61 107 ARG A N 1
ATOM 1796 C CA . ARG A 1 131 ? -3.832 16.635 75.660 1.00 21.93 107 ARG A CA 1
ATOM 1797 C C . ARG A 1 131 ? -3.462 18.094 75.897 1.00 25.22 107 ARG A C 1
ATOM 1798 O O . ARG A 1 131 ? -4.164 18.796 76.627 1.00 26.21 107 ARG A O 1
ATOM 1819 N N . GLN A 1 132 ? -2.414 18.588 75.240 1.00 22.01 108 GLN A N 1
ATOM 1820 C CA . GLN A 1 132 ? -2.030 20.002 75.395 1.00 24.27 108 GLN A CA 1
ATOM 1821 C C . GLN A 1 132 ? -3.180 20.901 74.851 1.00 27.45 108 GLN A C 1
ATOM 1822 O O . GLN A 1 132 ? -3.553 21.880 75.490 1.00 27.33 108 GLN A O 1
ATOM 1836 N N . HIS A 1 133 ? -3.728 20.595 73.658 1.00 25.02 109 HIS A N 1
ATOM 1837 C CA . HIS A 1 133 ? -4.835 21.431 73.149 1.00 26.32 109 HIS A CA 1
ATOM 1838 C C . HIS A 1 133 ? -6.109 21.344 73.999 1.00 28.00 109 HIS A C 1
ATOM 1839 O O . HIS A 1 133 ? -6.781 22.357 74.249 1.00 29.96 109 HIS A O 1
ATOM 1853 N N . LEU A 1 134 ? -6.440 20.141 74.453 1.00 25.98 110 LEU A N 1
ATOM 1854 C CA . LEU A 1 134 ? -7.644 19.923 75.264 1.00 26.21 110 LEU A CA 1
ATOM 1855 C C . LEU A 1 134 ? -7.507 20.651 76.620 1.00 28.66 110 LEU A C 1
ATOM 1856 O O . LEU A 1 134 ? -8.447 21.327 77.089 1.00 28.79 110 LEU A O 1
ATOM 1872 N N . ALA A 1 135 ? -6.348 20.530 77.251 1.00 25.90 111 ALA A N 1
ATOM 1873 C CA . ALA A 1 135 ? -6.111 21.243 78.528 1.00 25.77 111 ALA A CA 1
ATOM 1874 C C . ALA A 1 135 ? -6.245 22.765 78.341 1.00 29.51 111 ALA A C 1
ATOM 1875 O O . ALA A 1 135 ? -6.737 23.455 79.232 1.00 29.54 111 ALA A O 1
ATOM 1882 N N . SER A 1 136 ? -5.804 23.292 77.186 1.00 27.98 112 SER A N 1
ATOM 1883 C CA . SER A 1 136 ? -5.908 24.729 76.899 1.00 29.99 112 SER A CA 1
ATOM 1884 C C . SER A 1 136 ? -7.360 25.200 76.817 1.00 33.12 112 SER A C 1
ATOM 1885 O O . SER A 1 136 ? -7.661 26.313 77.254 1.00 33.64 112 SER A O 1
ATOM 1893 N N . ILE A 1 137 ? -8.272 24.341 76.323 1.00 31.29 113 ILE A N 1
ATOM 1894 C CA . ILE A 1 137 ? -9.700 24.664 76.285 1.00 31.79 113 ILE A CA 1
ATOM 1895 C C . ILE A 1 137 ? -10.223 24.695 77.700 1.00 34.74 113 ILE A C 1
ATOM 1896 O O . ILE A 1 137 ? -10.867 25.659 78.088 1.00 36.45 113 ILE A O 1
ATOM 1912 N N . TYR A 1 138 ? -9.958 23.635 78.491 1.00 31.13 114 TYR A N 1
ATOM 1913 C CA . TYR A 1 138 ? -10.426 23.658 79.880 1.00 30.06 114 TYR A CA 1
ATOM 1914 C C . TYR A 1 138 ? -9.878 24.876 80.627 1.00 33.16 114 TYR A C 1
ATOM 1915 O O . TYR A 1 138 ? -10.599 25.477 81.419 1.00 34.16 114 TYR A O 1
ATOM 1933 N N . GLU A 1 139 ? -8.615 25.268 80.367 1.00 29.98 115 GLU A N 1
ATOM 1934 C CA . GLU A 1 139 ? -8.014 26.427 81.022 1.00 30.59 115 GLU A CA 1
ATOM 1935 C C . GLU A 1 139 ? -8.765 27.719 80.644 1.00 35.80 115 GLU A C 1
ATOM 1936 O O . GLU A 1 139 ? -9.094 28.525 81.509 1.00 36.21 115 GLU A O 1
ATOM 1948 N N . LYS A 1 140 ? -9.027 27.902 79.349 1.00 36.08 116 LYS A N 1
ATOM 1949 C CA . LYS A 1 140 ? -9.782 29.054 78.852 1.00 37.30 116 LYS A CA 1
ATOM 1950 C C . LYS A 1 140 ? -11.177 29.173 79.508 1.00 41.99 116 LYS A C 1
ATOM 1951 O O . LYS A 1 140 ? -11.671 30.295 79.727 1.00 43.02 116 LYS A O 1
ATOM 1970 N N . GLU A 1 141 ? -11.806 28.029 79.807 1.00 41.05 117 GLU A N 1
ATOM 1971 C CA . GLU A 1 141 ? -13.112 27.958 80.449 1.00 42.34 117 GLU A CA 1
ATOM 1972 C C . GLU A 1 141 ? -13.019 27.995 81.994 1.00 44.53 117 GLU A C 1
ATOM 1973 O O . GLU A 1 141 ? -14.052 27.885 82.649 1.00 45.28 117 GLU A O 1
ATOM 1985 N N . GLU A 1 142 ? -11.801 28.170 82.571 1.00 39.53 118 GLU A N 1
ATOM 1986 C CA . GLU A 1 142 ? -11.559 28.191 84.016 1.00 37.54 118 GLU A CA 1
ATOM 1987 C C . GLU A 1 142 ? -11.994 26.902 84.714 1.00 40.11 118 GLU A C 1
ATOM 1988 O O . GLU A 1 142 ? -12.373 26.918 85.889 1.00 40.41 118 GLU A O 1
ATOM 2000 N N . ASP A 1 143 ? -11.853 25.776 84.005 1.00 36.49 119 ASP A N 1
ATOM 2001 C CA . ASP A 1 143 ? -12.148 24.442 84.512 1.00 36.19 119 ASP A CA 1
ATOM 2002 C C . ASP A 1 143 ? -10.777 23.894 84.866 1.00 34.37 119 ASP A C 1
ATOM 2003 O O . ASP A 1 143 ? -10.212 23.023 84.217 1.00 31.96 119 ASP A O 1
ATOM 2012 N N . TRP A 1 144 ? -10.230 24.448 85.928 1.00 30.96 120 TRP A N 1
ATOM 2013 C CA . TRP A 1 144 ? -8.838 24.234 86.295 1.00 29.06 120 TRP A CA 1
ATOM 2014 C C . TRP A 1 144 ? -8.435 22.780 86.579 1.00 29.35 120 TRP A C 1
ATOM 2015 O O . TRP A 1 144 ? -7.379 22.341 86.125 1.00 28.07 120 TRP A O 1
ATOM 2036 N N . ARG A 1 145 ? -9.274 22.048 87.318 1.00 30.62 121 ARG A N 1
ATOM 2037 C CA . ARG A 1 145 ? -8.979 20.672 87.702 1.00 31.18 121 ARG A CA 1
ATOM 2038 C C . ARG A 1 145 ? -8.969 19.768 86.486 1.00 32.30 121 ARG A C 1
ATOM 2039 O O . ARG A 1 145 ? -8.070 18.929 86.377 1.00 30.08 121 ARG A O 1
ATOM 2060 N N . ASN A 1 146 ? -9.940 19.937 85.565 1.00 29.16 122 ASN A N 1
ATOM 2061 C CA . ASN A 1 146 ? -9.956 19.144 84.327 1.00 29.50 122 ASN A CA 1
ATOM 2062 C C . ASN A 1 146 ? -8.719 19.465 83.476 1.00 29.87 122 ASN A C 1
ATOM 2063 O O . ASN A 1 146 ? -8.097 18.555 82.954 1.00 28.93 122 ASN A O 1
ATOM 2074 N N . ALA A 1 147 ? -8.322 20.736 83.386 1.00 26.53 123 ALA A N 1
ATOM 2075 C CA . ALA A 1 147 ? -7.142 21.091 82.611 1.00 25.82 123 ALA A CA 1
ATOM 2076 C C . ALA A 1 147 ? -5.914 20.411 83.196 1.00 26.67 123 ALA A C 1
ATOM 2077 O O . ALA A 1 147 ? -5.101 19.840 82.453 1.00 24.18 123 ALA A O 1
ATOM 2084 N N . ALA A 1 148 ? -5.764 20.476 84.520 1.00 24.27 124 ALA A N 1
ATOM 2085 C CA . ALA A 1 148 ? -4.598 19.862 85.154 1.00 23.23 124 ALA A CA 1
ATOM 2086 C C . ALA A 1 148 ? -4.580 18.350 84.927 1.00 23.14 124 ALA A C 1
ATOM 2087 O O . ALA A 1 148 ? -3.543 17.797 84.576 1.00 24.24 124 ALA A O 1
ATOM 2094 N N . GLN A 1 149 ? -5.703 17.691 85.112 1.00 23.17 125 GLN A N 1
ATOM 2095 C CA . GLN A 1 149 ? -5.802 16.231 84.965 1.00 24.22 125 GLN A CA 1
ATOM 2096 C C . GLN A 1 149 ? -5.486 15.792 83.554 1.00 25.51 125 GLN A C 1
ATOM 2097 O O . GLN A 1 149 ? -4.807 14.791 83.365 1.00 24.86 125 GLN A O 1
ATOM 2111 N N . VAL A 1 150 ? -5.911 16.566 82.569 1.00 23.45 126 VAL A N 1
ATOM 2112 C CA . VAL A 1 150 ? -5.619 16.249 81.170 1.00 23.29 126 VAL A CA 1
ATOM 2113 C C . VAL A 1 150 ? -4.094 16.258 80.964 1.00 23.25 126 VAL A C 1
ATOM 2114 O O . VAL A 1 150 ? -3.576 15.373 80.299 1.00 22.66 126 VAL A O 1
ATOM 2127 N N . LEU A 1 151 ? -3.390 17.257 81.506 1.00 21.51 127 LEU A N 1
ATOM 2128 C CA . LEU A 1 151 ? -1.926 17.330 81.359 1.00 20.47 127 LEU A CA 1
ATOM 2129 C C . LEU A 1 151 ? -1.196 16.290 82.161 1.00 24.40 127 LEU A C 1
ATOM 2130 O O . LEU A 1 151 ? -0.181 15.779 81.724 1.00 24.16 127 LEU A O 1
ATOM 2146 N N . VAL A 1 152 ? -1.712 15.961 83.345 1.00 22.30 128 VAL A N 1
ATOM 2147 C CA . VAL A 1 152 ? -1.136 14.922 84.178 1.00 21.64 128 VAL A CA 1
ATOM 2148 C C . VAL A 1 152 ? -1.176 13.584 83.415 1.00 26.61 128 VAL A C 1
ATOM 2149 O O . VAL A 1 152 ? -0.298 12.767 83.620 1.00 28.50 128 VAL A O 1
ATOM 2162 N N . GLY A 1 153 ? -2.160 13.387 82.537 1.00 25.20 129 GLY A N 1
ATOM 2163 C CA . GLY A 1 153 ? -2.249 12.169 81.750 1.00 26.86 129 GLY A CA 1
ATOM 2164 C C . GLY A 1 153 ? -1.198 12.030 80.659 1.00 29.86 129 GLY A C 1
ATOM 2165 O O . GLY A 1 153 ? -1.112 10.966 80.038 1.00 30.41 129 GLY A O 1
ATOM 2169 N N . ILE A 1 154 ? -0.400 13.088 80.358 1.00 24.07 130 ILE A N 1
ATOM 2170 C CA . ILE A 1 154 ? 0.676 12.934 79.385 1.00 24.83 130 ILE A CA 1
ATOM 2171 C C . ILE A 1 154 ? 1.805 12.120 80.046 1.00 29.63 130 ILE A C 1
ATOM 2172 O O . ILE A 1 154 ? 2.314 12.541 81.083 1.00 28.31 130 ILE A O 1
ATOM 2188 N N . PRO A 1 155 ? 2.227 11.016 79.433 1.00 29.60 131 PRO A N 1
ATOM 2189 C CA . PRO A 1 155 ? 3.283 10.175 80.030 1.00 31.24 131 PRO A CA 1
ATOM 2190 C C . PRO A 1 155 ? 4.701 10.693 79.773 1.00 33.57 131 PRO A C 1
ATOM 2191 O O . PRO A 1 155 ? 5.444 10.114 78.985 1.00 39.47 131 PRO A O 1
ATOM 2202 N N . LEU A 1 156 ? 5.120 11.676 80.552 1.00 29.62 132 LEU A N 1
ATOM 2203 C CA . LEU A 1 156 ? 6.441 12.310 80.421 1.00 28.15 132 LEU A CA 1
ATOM 2204 C C . LEU A 1 156 ? 7.598 11.411 80.717 1.00 37.20 132 LEU A C 1
ATOM 2205 O O . LEU A 1 156 ? 8.663 11.602 80.135 1.00 38.14 132 LEU A O 1
ATOM 2221 N N . GLU A 1 157 ? 7.413 10.429 81.638 1.00 36.13 133 GLU A N 1
ATOM 2222 C CA . GLU A 1 157 ? 8.449 9.469 82.004 1.00 39.59 133 GLU A CA 1
ATOM 2223 C C . GLU A 1 157 ? 8.067 8.004 81.664 1.00 49.22 133 GLU A C 1
ATOM 2224 O O . GLU A 1 157 ? 8.972 7.174 81.628 1.00 52.19 133 GLU A O 1
ATOM 2236 N N . THR A 1 158 ? 6.744 7.670 81.528 1.00 47.46 134 THR A N 1
ATOM 2237 C CA . THR A 1 158 ? 6.224 6.307 81.261 1.00 50.18 134 THR A CA 1
ATOM 2238 C C . THR A 1 158 ? 6.106 5.936 79.788 1.00 59.09 134 THR A C 1
ATOM 2239 O O . THR A 1 158 ? 5.803 4.776 79.492 1.00 63.14 134 THR A O 1
ATOM 2250 N N . GLY A 1 159 ? 6.325 6.883 78.880 1.00 54.05 135 GLY A N 1
ATOM 2251 C CA . GLY A 1 159 ? 6.224 6.621 77.450 1.00 55.73 135 GLY A CA 1
ATOM 2252 C C . GLY A 1 159 ? 7.519 6.175 76.805 1.00 62.39 135 GLY A C 1
ATOM 2253 O O . GLY A 1 159 ? 8.548 6.079 77.475 1.00 63.44 135 GLY A O 1
ATOM 2257 N N . GLN A 1 160 ? 7.467 5.893 75.492 1.00 60.24 136 GLN A N 1
ATOM 2258 C CA . GLN A 1 160 ? 8.626 5.504 74.681 1.00 61.96 136 GLN A CA 1
ATOM 2259 C C . GLN A 1 160 ? 9.384 6.756 74.206 1.00 64.01 136 GLN A C 1
ATOM 2260 O O . GLN A 1 160 ? 10.579 6.679 73.912 1.00 65.13 136 GLN A O 1
ATOM 2274 N N . LYS A 1 161 ? 8.684 7.906 74.122 1.00 58.14 137 LYS A N 1
ATOM 2275 C CA . LYS A 1 161 ? 9.268 9.177 73.692 1.00 56.43 137 LYS A CA 1
ATOM 2276 C C . LYS A 1 161 ? 10.162 9.692 74.816 1.00 55.52 137 LYS A C 1
ATOM 2277 O O . LYS A 1 161 ? 9.770 9.611 75.973 1.00 54.33 137 LYS A O 1
ATOM 2296 N N . GLN A 1 162 ? 11.369 10.182 74.480 1.00 52.74 138 GLN A N 1
ATOM 2297 C CA . GLN A 1 162 ? 12.280 10.791 75.460 1.00 52.85 138 GLN A CA 1
ATOM 2298 C C . GLN A 1 162 ? 12.025 12.302 75.324 1.00 51.10 138 GLN A C 1
ATOM 2299 O O . GLN A 1 162 ? 12.593 12.949 74.447 1.00 51.12 138 GLN A O 1
ATOM 2313 N N . TYR A 1 163 ? 11.148 12.861 76.179 1.00 43.08 139 TYR A N 1
ATOM 2314 C CA . TYR A 1 163 ? 10.782 14.273 76.088 1.00 40.72 139 TYR A CA 1
ATOM 2315 C C . TYR A 1 163 ? 11.933 15.148 76.521 1.00 43.11 139 TYR A C 1
ATOM 2316 O O . TYR A 1 163 ? 12.665 14.788 77.449 1.00 43.01 139 TYR A O 1
ATOM 2334 N N . ASN A 1 164 ? 12.114 16.303 75.871 1.00 38.22 140 ASN A N 1
ATOM 2335 C CA . ASN A 1 164 ? 13.198 17.171 76.315 1.00 39.61 140 ASN A CA 1
ATOM 2336 C C . ASN A 1 164 ? 12.833 17.771 77.687 1.00 39.09 140 ASN A C 1
ATOM 2337 O O . ASN A 1 164 ? 11.652 17.865 78.077 1.00 36.29 140 ASN A O 1
ATOM 2348 N N . VAL A 1 165 ? 13.871 18.163 78.410 1.00 34.93 141 VAL A N 1
ATOM 2349 C CA . VAL A 1 165 ? 13.737 18.711 79.748 1.00 33.97 141 VAL A CA 1
ATOM 2350 C C . VAL A 1 165 ? 12.777 19.885 79.776 1.00 33.08 141 VAL A C 1
ATOM 2351 O O . VAL A 1 165 ? 11.967 19.975 80.714 1.00 30.99 141 VAL A O 1
ATOM 2364 N N . ASP A 1 166 ? 12.879 20.802 78.783 1.00 31.65 142 ASP A N 1
ATOM 2365 C CA . ASP A 1 166 ? 12.032 22.014 78.800 1.00 29.62 142 ASP A CA 1
ATOM 2366 C C . ASP A 1 166 ? 10.579 21.719 78.557 1.00 30.75 142 ASP A C 1
ATOM 2367 O O . ASP A 1 166 ? 9.727 22.412 79.106 1.00 30.58 142 ASP A O 1
ATOM 2376 N N . TYR A 1 167 ? 10.273 20.660 77.812 1.00 28.11 143 TYR A N 1
ATOM 2377 C CA . TYR A 1 167 ? 8.876 20.290 77.605 1.00 27.30 143 TYR A CA 1
ATOM 2378 C C . TYR A 1 167 ? 8.309 19.777 78.915 1.00 28.26 143 TYR A C 1
ATOM 2379 O O . TYR A 1 167 ? 7.184 20.129 79.297 1.00 26.69 143 TYR A O 1
ATOM 2397 N N . LYS A 1 168 ? 9.101 18.962 79.633 1.00 25.37 144 LYS A N 1
ATOM 2398 C CA . LYS A 1 168 ? 8.651 18.415 80.892 1.00 24.48 144 LYS A CA 1
ATOM 2399 C C . LYS A 1 168 ? 8.507 19.534 81.931 1.00 26.88 144 LYS A C 1
ATOM 2400 O O . LYS A 1 168 ? 7.505 19.571 82.626 1.00 25.29 144 LYS A O 1
ATOM 2419 N N . LEU A 1 169 ? 9.478 20.445 82.007 1.00 24.95 145 LEU A N 1
ATOM 2420 C CA . LEU A 1 169 ? 9.426 21.557 82.962 1.00 25.31 145 LEU A CA 1
ATOM 2421 C C . LEU A 1 169 ? 8.227 22.457 82.683 1.00 26.63 145 LEU A C 1
ATOM 2422 O O . LEU A 1 169 ? 7.450 22.754 83.612 1.00 25.68 145 LEU A O 1
ATOM 2438 N N . GLU A 1 170 ? 7.999 22.804 81.409 1.00 26.24 146 GLU A N 1
ATOM 2439 C CA . GLU A 1 170 ? 6.860 23.666 81.036 1.00 26.10 146 GLU A CA 1
ATOM 2440 C C . GLU A 1 170 ? 5.541 22.983 81.425 1.00 27.19 146 GLU A C 1
ATOM 2441 O O . GLU A 1 170 ? 4.632 23.630 81.939 1.00 25.31 146 GLU A O 1
ATOM 2453 N N . THR A 1 171 ? 5.449 21.678 81.232 1.00 22.98 147 THR A N 1
ATOM 2454 C CA . THR A 1 171 ? 4.220 20.952 81.523 1.00 21.81 147 THR A CA 1
ATOM 2455 C C . THR A 1 171 ? 3.975 20.895 83.033 1.00 23.73 147 THR A C 1
ATOM 2456 O O . THR A 1 171 ? 2.864 21.158 83.484 1.00 22.11 147 THR A O 1
ATOM 2467 N N . TYR A 1 172 ? 4.989 20.550 83.829 1.00 22.48 148 TYR A N 1
ATOM 2468 C CA . TYR A 1 172 ? 4.807 20.542 85.304 1.00 22.93 148 TYR A CA 1
ATOM 2469 C C . TYR A 1 172 ? 4.503 21.945 85.829 1.00 23.90 148 TYR A C 1
ATOM 2470 O O . TYR A 1 172 ? 3.691 22.088 86.752 1.00 23.55 148 TYR A O 1
ATOM 2488 N N . LEU A 1 173 ? 5.119 22.983 85.281 1.00 22.28 149 LEU A N 1
ATOM 2489 C CA A LEU A 1 173 ? 4.840 24.347 85.691 0.46 22.64 149 LEU A CA 1
ATOM 2490 C CA B LEU A 1 173 ? 4.789 24.347 85.731 0.54 22.69 149 LEU A CA 1
ATOM 2491 C C . LEU A 1 173 ? 3.345 24.666 85.414 1.00 24.67 149 LEU A C 1
ATOM 2492 O O . LEU A 1 173 ? 2.661 25.236 86.258 1.00 24.31 149 LEU A O 1
ATOM 2523 N N . LYS A 1 174 ? 2.847 24.265 84.241 1.00 22.46 150 LYS A N 1
ATOM 2524 C CA . LYS A 1 174 ? 1.451 24.525 83.872 1.00 22.27 150 LYS A CA 1
ATOM 2525 C C . LYS A 1 174 ? 0.521 23.781 84.825 1.00 23.11 150 LYS A C 1
ATOM 2526 O O . LYS A 1 174 ? -0.470 24.333 85.301 1.00 23.23 150 LYS A O 1
ATOM 2545 N N . ILE A 1 175 ? 0.838 22.530 85.128 1.00 20.30 151 ILE A N 1
ATOM 2546 C CA . ILE A 1 175 ? 0.008 21.755 86.047 1.00 19.21 151 ILE A CA 1
ATOM 2547 C C . ILE A 1 175 ? -0.051 22.445 87.413 1.00 21.73 151 ILE A C 1
ATOM 2548 O O . ILE A 1 175 ? -1.113 22.601 88.021 1.00 21.47 151 ILE A O 1
ATOM 2564 N N . ALA A 1 176 ? 1.121 22.839 87.942 1.00 20.26 152 ALA A N 1
ATOM 2565 C CA . ALA A 1 176 ? 1.179 23.495 89.247 1.00 21.83 152 ALA A CA 1
ATOM 2566 C C . ALA A 1 176 ? 0.348 24.781 89.243 1.00 24.01 152 ALA A C 1
ATOM 2567 O O . ALA A 1 176 ? -0.429 25.038 90.174 1.00 23.26 152 ALA A O 1
ATOM 2574 N N . ARG A 1 177 ? 0.482 25.609 88.179 1.00 21.88 153 ARG A N 1
ATOM 2575 C CA . ARG A 1 177 ? -0.304 26.842 88.091 1.00 23.15 153 ARG A CA 1
ATOM 2576 C C . ARG A 1 177 ? -1.804 26.543 88.066 1.00 25.55 153 ARG A C 1
ATOM 2577 O O . ARG A 1 177 ? -2.571 27.254 88.716 1.00 25.45 153 ARG A O 1
ATOM 2598 N N . LEU A 1 178 ? -2.220 25.481 87.364 1.00 22.31 154 LEU A N 1
ATOM 2599 C CA . LEU A 1 178 ? -3.649 25.129 87.266 1.00 22.08 154 LEU A CA 1
ATOM 2600 C C . LEU A 1 178 ? -4.175 24.691 88.635 1.00 24.11 154 LEU A C 1
ATOM 2601 O O . LEU A 1 178 ? -5.275 25.063 89.034 1.00 24.06 154 LEU A O 1
ATOM 2617 N N . TYR A 1 179 ? -3.392 23.921 89.370 1.00 21.75 155 TYR A N 1
ATOM 2618 C CA . TYR A 1 179 ? -3.829 23.516 90.706 1.00 21.98 155 TYR A CA 1
ATOM 2619 C C . TYR A 1 179 ? -3.900 24.726 91.665 1.00 24.11 155 TYR A C 1
ATOM 2620 O O . TYR A 1 179 ? -4.779 24.758 92.540 1.00 24.67 155 TYR A O 1
ATOM 2638 N N . LEU A 1 180 ? -3.019 25.720 91.511 1.00 22.93 156 LEU A N 1
ATOM 2639 C CA . LEU A 1 180 ? -3.139 26.940 92.327 1.00 23.87 156 LEU A CA 1
ATOM 2640 C C . LEU A 1 180 ? -4.418 27.679 91.964 1.00 26.08 156 LEU A C 1
ATOM 2641 O O . LEU A 1 180 ? -5.083 28.205 92.846 1.00 27.52 156 LEU A O 1
ATOM 2657 N N . GLU A 1 181 ? -4.771 27.750 90.675 1.00 23.90 157 GLU A N 1
ATOM 2658 C CA . GLU A 1 181 ? -6.023 28.384 90.271 1.00 25.13 157 GLU A CA 1
ATOM 2659 C C . GLU A 1 181 ? -7.215 27.633 90.887 1.00 28.00 157 GLU A C 1
ATOM 2660 O O . GLU A 1 181 ? -8.233 28.244 91.215 1.00 29.53 157 GLU A O 1
ATOM 2672 N N . ASP A 1 182 ? -7.085 26.323 91.089 1.00 25.85 158 ASP A N 1
ATOM 2673 C CA . ASP A 1 182 ? -8.121 25.500 91.695 1.00 26.56 158 ASP A CA 1
ATOM 2674 C C . ASP A 1 182 ? -8.128 25.520 93.214 1.00 30.21 158 ASP A C 1
ATOM 2675 O O . ASP A 1 182 ? -8.884 24.746 93.824 1.00 30.80 158 ASP A O 1
ATOM 2684 N N . ASP A 1 183 ? -7.307 26.377 93.840 1.00 27.91 159 ASP A N 1
ATOM 2685 C CA . ASP A 1 183 ? -7.167 26.469 95.282 1.00 29.03 159 ASP A CA 1
ATOM 2686 C C . ASP A 1 183 ? -6.777 25.112 95.857 1.00 29.77 159 ASP A C 1
ATOM 2687 O O . ASP A 1 183 ? -7.255 24.714 96.920 1.00 29.53 159 ASP A O 1
ATOM 2696 N N . ASP A 1 184 ? -5.789 24.473 95.214 1.00 24.31 160 ASP A N 1
ATOM 2697 C CA . ASP A 1 184 ? -5.258 23.171 95.640 1.00 24.74 160 ASP A CA 1
ATOM 2698 C C . ASP A 1 184 ? -3.740 23.265 95.727 1.00 23.81 160 ASP A C 1
ATOM 2699 O O . ASP A 1 184 ? -2.985 22.695 94.939 1.00 22.19 160 ASP A O 1
ATOM 2708 N N . PRO A 1 185 ? -3.261 24.040 96.703 1.00 22.78 161 PRO A N 1
ATOM 2709 C CA . PRO A 1 185 ? -1.819 24.235 96.801 1.00 21.91 161 PRO A CA 1
ATOM 2710 C C . PRO A 1 185 ? -1.033 22.975 97.122 1.00 23.20 161 PRO A C 1
ATOM 2711 O O . PRO A 1 185 ? 0.115 22.894 96.727 1.00 22.33 161 PRO A O 1
ATOM 2722 N N . VAL A 1 186 ? -1.641 21.993 97.813 1.00 23.98 162 VAL A N 1
ATOM 2723 C CA . VAL A 1 186 ? -0.903 20.754 98.116 1.00 24.52 162 VAL A CA 1
ATOM 2724 C C . VAL A 1 186 ? -0.597 19.981 96.822 1.00 25.31 162 VAL A C 1
ATOM 2725 O O . VAL A 1 186 ? 0.539 19.550 96.599 1.00 24.15 162 VAL A O 1
ATOM 2738 N N . GLN A 1 187 ? -1.585 19.898 95.901 1.00 22.97 163 GLN A N 1
ATOM 2739 C CA . GLN A 1 187 ? -1.333 19.247 94.600 1.00 23.51 163 GLN A CA 1
ATOM 2740 C C . GLN A 1 187 ? -0.389 20.090 93.765 1.00 23.55 163 GLN A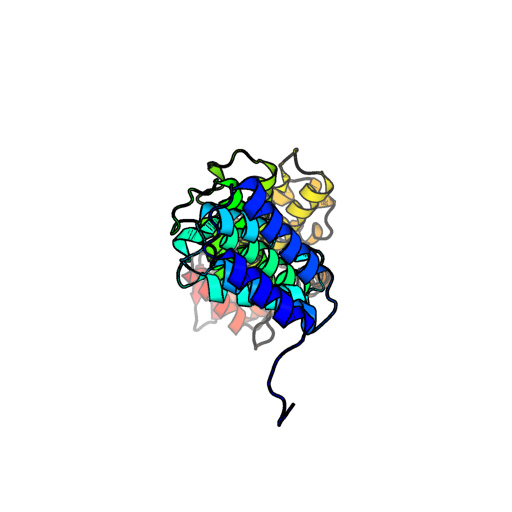 C 1
ATOM 2741 O O . GLN A 1 187 ? 0.490 19.561 93.093 1.00 23.15 163 GLN A O 1
ATOM 2755 N N . ALA A 1 188 ? -0.527 21.430 93.802 1.00 22.37 164 ALA A N 1
ATOM 2756 C CA . ALA A 1 188 ? 0.407 22.279 93.078 1.00 21.22 164 ALA A CA 1
ATOM 2757 C C . ALA A 1 188 ? 1.850 22.052 93.515 1.00 22.52 164 ALA A C 1
ATOM 2758 O O . ALA A 1 188 ? 2.739 21.898 92.686 1.00 21.94 164 ALA A O 1
ATOM 2765 N N . GLU A 1 189 ? 2.066 21.944 94.821 1.00 20.81 165 GLU A N 1
ATOM 2766 C CA . GLU A 1 189 ? 3.389 21.711 95.380 1.00 19.89 165 GLU A CA 1
ATOM 2767 C C . GLU A 1 189 ? 3.920 20.357 94.929 1.00 21.95 165 GLU A C 1
ATOM 2768 O O . GLU A 1 189 ? 5.089 20.250 94.613 1.00 23.02 165 GLU A O 1
ATOM 2780 N N . ALA A 1 190 ? 3.074 19.339 94.866 1.00 22.48 166 ALA A N 1
ATOM 2781 C CA . ALA A 1 190 ? 3.515 18.013 94.421 1.00 22.13 166 ALA A CA 1
ATOM 2782 C C . ALA A 1 190 ? 4.113 18.066 93.026 1.00 23.53 166 ALA A C 1
ATOM 2783 O O . ALA A 1 190 ? 5.122 17.423 92.760 1.00 23.84 166 ALA A O 1
ATOM 2790 N N . TYR A 1 191 ? 3.531 18.867 92.133 1.00 22.13 167 TYR A N 1
ATOM 2791 C CA . TYR A 1 191 ? 4.056 18.960 90.766 1.00 22.07 167 TYR A CA 1
ATOM 2792 C C . TYR A 1 191 ? 5.189 19.978 90.625 1.00 23.24 167 TYR A C 1
ATOM 2793 O O . TYR A 1 191 ? 6.136 19.742 89.874 1.00 22.96 167 TYR A O 1
ATOM 2811 N N . ILE A 1 192 ? 5.177 21.088 91.396 1.00 22.44 168 ILE A N 1
ATOM 2812 C CA . ILE A 1 192 ? 6.317 21.998 91.332 1.00 22.90 168 ILE A CA 1
ATOM 2813 C C . ILE A 1 192 ? 7.555 21.285 91.857 1.00 25.37 168 ILE A C 1
ATOM 2814 O O . ILE A 1 192 ? 8.654 21.535 91.373 1.00 25.26 168 ILE A O 1
ATOM 2830 N N . ASN A 1 193 ? 7.397 20.313 92.807 1.00 23.92 169 ASN A N 1
ATOM 2831 C CA . ASN A 1 193 ? 8.522 19.532 93.276 1.00 24.25 169 ASN A CA 1
ATOM 2832 C C . ASN A 1 193 ? 9.096 18.617 92.203 1.00 28.70 169 ASN A C 1
ATOM 2833 O O . ASN A 1 193 ? 10.303 18.427 92.160 1.00 28.79 169 ASN A O 1
ATOM 2844 N N . ARG A 1 194 ? 8.280 18.099 91.308 1.00 25.14 170 ARG A N 1
ATOM 2845 C CA . ARG A 1 194 ? 8.811 17.344 90.170 1.00 25.65 170 ARG A CA 1
ATOM 2846 C C . ARG A 1 194 ? 9.565 18.261 89.205 1.00 27.83 170 ARG A C 1
ATOM 2847 O O . ARG A 1 194 ? 10.608 17.882 88.666 1.00 29.04 170 ARG A O 1
ATOM 2868 N N . ALA A 1 195 ? 9.046 19.461 88.995 1.00 25.06 171 ALA A N 1
ATOM 2869 C CA . ALA A 1 195 ? 9.718 20.463 88.170 1.00 24.16 171 ALA A CA 1
ATOM 2870 C C . ALA A 1 195 ? 11.090 20.850 88.785 1.00 27.46 171 ALA A C 1
ATOM 2871 O O . ALA A 1 195 ? 12.057 21.065 88.067 1.00 28.16 171 ALA A O 1
ATOM 2878 N N . SER A 1 196 ? 11.189 20.920 90.133 1.00 25.09 172 SER A N 1
ATOM 2879 C CA A SER A 1 196 ? 12.442 21.285 90.803 0.29 25.83 172 SER A CA 1
ATOM 2880 C CA B SER A 1 196 ? 12.442 21.292 90.791 0.71 26.18 172 SER A CA 1
ATOM 2881 C C . SER A 1 196 ? 13.586 20.371 90.432 1.00 30.57 172 SER A C 1
ATOM 2882 O O . SER A 1 196 ? 14.728 20.805 90.410 1.00 32.93 172 SER A O 1
ATOM 2897 N N . LEU A 1 197 ? 13.286 19.081 90.143 1.00 27.86 173 LEU A N 1
ATOM 2898 C CA . LEU A 1 197 ? 14.324 18.116 89.797 1.00 30.19 173 LEU A CA 1
ATOM 2899 C C . LEU A 1 197 ? 14.942 18.333 88.399 1.00 35.89 173 LEU A C 1
ATOM 2900 O O . LEU A 1 197 ? 16.010 17.807 88.109 1.00 37.21 173 LEU A O 1
ATOM 2916 N N . LEU A 1 198 ? 14.247 19.072 87.547 1.00 30.53 174 LEU A N 1
ATOM 2917 C CA . LEU A 1 198 ? 14.625 19.342 86.159 1.00 33.19 174 LEU A CA 1
ATOM 2918 C C . LEU A 1 198 ? 15.226 20.712 85.925 1.00 38.50 174 LEU A C 1
ATOM 2919 O O . LEU A 1 198 ? 15.972 20.872 84.975 1.00 36.63 174 LEU A O 1
ATOM 2935 N N . GLN A 1 199 ? 14.720 21.730 86.642 1.00 38.11 175 GLN A N 1
ATOM 2936 C CA . GLN A 1 199 ? 14.981 23.133 86.360 1.00 38.52 175 GLN A CA 1
ATOM 2937 C C . GLN A 1 199 ? 16.454 23.456 86.206 1.00 46.92 175 GLN A C 1
ATOM 2938 O O . GLN A 1 199 ? 16.787 24.245 85.320 1.00 48.91 175 GLN A O 1
ATOM 2952 N N . ASN A 1 200 ? 17.343 22.786 86.941 1.00 46.12 176 ASN A N 1
ATOM 2953 C CA . ASN A 1 200 ? 18.776 23.055 86.784 1.00 48.74 176 ASN A CA 1
ATOM 2954 C C . ASN A 1 200 ? 19.378 22.480 85.505 1.00 54.37 176 ASN A C 1
ATOM 2955 O O . ASN A 1 200 ? 20.367 23.028 85.012 1.00 56.21 176 ASN A O 1
ATOM 2966 N N . GLU A 1 201 ? 18.801 21.389 84.973 1.00 50.58 177 GLU A N 1
ATOM 2967 C CA . GLU A 1 201 ? 19.259 20.730 83.734 1.00 50.72 177 GLU A CA 1
ATOM 2968 C C . GLU A 1 201 ? 18.829 21.532 82.481 1.00 52.00 177 GLU A C 1
ATOM 2969 O O . GLU A 1 201 ? 19.352 21.305 81.388 1.00 52.94 177 GLU A O 1
ATOM 2981 N N . SER A 1 202 ? 17.844 22.429 82.633 1.00 45.23 178 SER A N 1
ATOM 2982 C CA . SER A 1 202 ? 17.349 23.297 81.572 1.00 43.20 178 SER A CA 1
ATOM 2983 C C . SER A 1 202 ? 18.386 24.366 81.229 1.00 49.01 178 SER A C 1
ATOM 2984 O O . SER A 1 202 ? 19.120 24.808 82.108 1.00 50.11 178 SER A O 1
ATOM 2992 N N . THR A 1 203 ? 18.412 24.815 79.971 1.00 48.87 179 THR A N 1
ATOM 2993 C CA . THR A 1 203 ? 19.265 25.927 79.545 1.00 51.22 179 THR A CA 1
ATOM 2994 C C . THR A 1 203 ? 18.364 27.127 79.159 1.00 54.76 179 THR A C 1
ATOM 2995 O O . THR A 1 203 ? 18.883 28.103 78.616 1.00 57.85 179 THR A O 1
ATOM 3006 N N . ASN A 1 204 ? 17.032 27.081 79.487 1.00 44.71 180 ASN A N 1
ATOM 3007 C CA . ASN A 1 204 ? 16.099 28.145 79.153 1.00 41.36 180 ASN A CA 1
ATOM 3008 C C . ASN A 1 204 ? 15.959 28.974 80.406 1.00 41.89 180 ASN A C 1
ATOM 3009 O O . ASN A 1 204 ? 15.210 28.608 81.323 1.00 37.26 180 ASN A O 1
ATOM 3020 N N . GLU A 1 205 ? 16.693 30.078 80.452 1.00 36.91 181 GLU A N 1
ATOM 3021 C CA . GLU A 1 205 ? 16.654 30.946 81.614 1.00 33.62 181 GLU A CA 1
ATOM 3022 C C . GLU A 1 205 ? 15.277 31.546 81.902 1.00 35.57 181 GLU A C 1
ATOM 3023 O O . GLU A 1 205 ? 14.884 31.588 83.066 1.00 33.27 181 GLU A O 1
ATOM 3035 N N . GLN A 1 206 ? 14.531 32.010 80.874 1.00 34.47 182 GLN A N 1
ATOM 3036 C CA . GLN A 1 206 ? 13.202 32.586 81.154 1.00 33.21 182 GLN A CA 1
ATOM 3037 C C . GLN A 1 206 ? 12.305 31.530 81.802 1.00 33.58 182 GLN A C 1
ATOM 3038 O O . GLN A 1 206 ? 11.593 31.845 82.732 1.00 31.99 182 GLN A O 1
ATOM 3052 N N . LEU A 1 207 ? 12.357 30.278 81.338 1.00 32.74 183 LEU A N 1
ATOM 3053 C CA . LEU A 1 207 ? 11.548 29.200 81.918 1.00 32.04 183 LEU A CA 1
ATOM 3054 C C . LEU A 1 207 ? 11.963 28.920 83.366 1.00 34.96 183 LEU A C 1
ATOM 3055 O O . LEU A 1 207 ? 11.104 28.667 84.218 1.00 32.81 183 LEU A O 1
ATOM 3071 N N . GLN A 1 208 ? 13.275 28.947 83.645 1.00 32.27 184 GLN A N 1
ATOM 3072 C CA . GLN A 1 208 ? 13.779 28.792 85.020 1.00 30.36 184 GLN A CA 1
ATOM 3073 C C . GLN A 1 208 ? 13.237 29.908 85.920 1.00 30.72 184 GLN A C 1
ATOM 3074 O O . GLN A 1 208 ? 12.884 29.623 87.059 1.00 29.41 184 GLN A O 1
ATOM 3088 N N . ILE A 1 209 ? 13.162 31.171 85.430 1.00 27.47 185 ILE A N 1
ATOM 3089 C CA . ILE A 1 209 ? 12.611 32.252 86.238 1.00 25.75 185 ILE A CA 1
ATOM 3090 C C . ILE A 1 209 ? 11.109 32.030 86.442 1.00 27.16 185 ILE A C 1
ATOM 3091 O O . ILE A 1 209 ? 10.609 32.229 87.558 1.00 25.74 185 ILE A O 1
ATOM 3107 N N . HIS A 1 210 ? 10.388 31.578 85.401 1.00 26.73 186 HIS A N 1
ATOM 3108 C CA . HIS A 1 210 ? 8.963 31.287 85.591 1.00 27.31 186 HIS A CA 1
ATOM 3109 C C . HIS A 1 210 ? 8.811 30.210 86.664 1.00 27.85 186 HIS A C 1
ATOM 3110 O O . HIS A 1 210 ? 7.896 30.290 87.500 1.00 28.34 186 HIS A O 1
ATOM 3124 N N . TYR A 1 211 ? 9.707 29.218 86.657 1.00 25.81 187 TYR A N 1
ATOM 3125 C CA . TYR A 1 211 ? 9.674 28.182 87.678 1.00 27.22 187 TYR A CA 1
ATOM 3126 C C . TYR A 1 211 ? 9.886 28.768 89.103 1.00 27.27 187 TYR A C 1
ATOM 3127 O O . TYR A 1 211 ? 9.170 28.424 90.039 1.00 25.68 187 TYR A O 1
ATOM 3145 N N . LYS A 1 212 ? 10.874 29.643 89.250 1.00 24.22 188 LYS A N 1
ATOM 3146 C CA . LYS A 1 212 ? 11.175 30.267 90.550 1.00 24.30 188 LYS A CA 1
ATOM 3147 C C . LYS A 1 212 ? 9.973 31.061 91.043 1.00 24.96 188 LYS A C 1
ATOM 3148 O O . LYS A 1 212 ? 9.618 30.986 92.228 1.00 23.33 188 LYS A O 1
ATOM 3167 N N . VAL A 1 213 ? 9.314 31.806 90.155 1.00 24.03 189 VAL A N 1
ATOM 3168 C CA . VAL A 1 213 ? 8.131 32.559 90.538 1.00 22.56 189 VAL A CA 1
ATOM 3169 C C . VAL A 1 213 ? 7.005 31.648 90.986 1.00 24.16 189 VAL A C 1
ATOM 3170 O O . VAL A 1 213 ? 6.372 31.877 92.033 1.00 22.77 189 VAL A O 1
ATOM 3183 N N . CYS A 1 214 ? 6.781 30.571 90.242 1.00 22.57 190 CYS A N 1
ATOM 3184 C CA . CYS A 1 214 ? 5.731 29.635 90.608 1.00 24.34 190 CYS A CA 1
ATOM 3185 C C . CYS A 1 214 ? 6.021 28.983 91.953 1.00 24.16 190 CYS A C 1
ATOM 3186 O O . CYS A 1 214 ? 5.133 28.828 92.771 1.00 24.68 190 CYS A O 1
ATOM 3194 N N . TYR A 1 215 ? 7.269 28.578 92.178 1.00 22.66 191 TYR A N 1
ATOM 3195 C CA . TYR A 1 215 ? 7.674 27.915 93.418 1.00 22.61 191 TYR A CA 1
ATOM 3196 C C . TYR A 1 215 ? 7.397 28.874 94.582 1.00 23.61 191 TYR A C 1
ATOM 3197 O O . TYR A 1 215 ? 6.811 28.473 95.594 1.00 23.07 191 TYR A O 1
ATOM 3215 N N . ALA A 1 216 ? 7.785 30.149 94.438 1.00 20.70 192 ALA A N 1
ATOM 3216 C CA . ALA A 1 216 ? 7.523 31.131 95.520 1.00 19.80 192 ALA A CA 1
ATOM 3217 C C . ALA A 1 216 ? 6.035 31.288 95.793 1.00 21.23 192 ALA A C 1
ATOM 3218 O O . ALA A 1 216 ? 5.592 31.291 96.961 1.00 21.19 192 ALA A O 1
ATOM 3225 N N . ARG A 1 217 ? 5.235 31.328 94.707 1.00 20.05 193 ARG A N 1
ATOM 3226 C CA . ARG A 1 217 ? 3.770 31.417 94.840 1.00 19.73 193 ARG A CA 1
ATOM 3227 C C . ARG A 1 217 ? 3.180 30.208 95.535 1.00 21.93 193 ARG A C 1
ATOM 3228 O O . ARG A 1 217 ? 2.292 30.330 96.398 1.00 22.41 193 ARG A O 1
ATOM 3249 N N . VAL A 1 218 ? 3.658 29.028 95.194 1.00 20.95 194 VAL A N 1
ATOM 3250 C CA . VAL A 1 218 ? 3.171 27.803 95.820 1.00 20.49 194 VAL A CA 1
ATOM 3251 C C . VAL A 1 218 ? 3.468 27.846 97.317 1.00 22.63 194 VAL A C 1
ATOM 3252 O O . VAL A 1 218 ? 2.586 27.568 98.157 1.00 23.27 194 VAL A O 1
ATOM 3265 N N . LEU A 1 219 ? 4.695 28.263 97.681 1.00 21.32 195 LEU A N 1
ATOM 3266 C CA . LEU A 1 219 ? 5.037 28.353 99.113 1.00 20.32 195 LEU A CA 1
ATOM 3267 C C . LEU A 1 219 ? 4.127 29.345 99.839 1.00 21.61 195 LEU A C 1
ATOM 3268 O O . LEU A 1 219 ? 3.645 29.062 100.937 1.00 22.02 195 LEU A O 1
ATOM 3284 N N . ASP A 1 220 ? 3.865 30.459 99.224 1.00 20.06 196 ASP A N 1
ATOM 3285 C CA . ASP A 1 220 ? 2.968 31.478 99.764 1.00 19.36 196 ASP A CA 1
ATOM 3286 C C . ASP A 1 220 ? 1.567 30.883 99.968 1.00 21.15 196 ASP A C 1
ATOM 3287 O O . ASP A 1 220 ? 0.979 31.021 101.063 1.00 21.59 196 ASP A O 1
ATOM 3296 N N . TYR A 1 221 ? 1.022 30.222 98.949 1.00 20.94 197 TYR A N 1
ATOM 3297 C CA . TYR A 1 221 ? -0.312 29.606 99.078 1.00 21.17 197 TYR A CA 1
ATOM 3298 C C . TYR A 1 221 ? -0.318 28.516 100.171 1.00 23.62 197 TYR A C 1
ATOM 3299 O O . TYR A 1 221 ? -1.357 28.232 100.765 1.00 25.42 197 TYR A O 1
ATOM 3317 N N . ARG A 1 222 ? 0.822 27.829 100.371 1.00 21.04 198 ARG A N 1
ATOM 3318 C CA . ARG A 1 222 ? 0.928 26.774 101.411 1.00 21.32 198 ARG A CA 1
ATOM 3319 C C . ARG A 1 222 ? 1.145 27.345 102.810 1.00 24.57 198 ARG A C 1
ATOM 3320 O O . ARG A 1 222 ? 1.271 26.583 103.801 1.00 24.68 198 ARG A O 1
ATOM 3341 N N . ARG A 1 223 ? 1.209 28.684 102.933 1.00 21.99 199 ARG A N 1
ATOM 3342 C CA . ARG A 1 223 ? 1.485 29.376 104.192 1.00 21.49 199 ARG A CA 1
ATOM 3343 C C . ARG A 1 223 ? 2.891 29.094 104.723 1.00 23.96 199 ARG A C 1
ATOM 3344 O O . ARG A 1 223 ? 3.144 29.250 105.917 1.00 24.51 199 ARG A O 1
ATOM 3365 N N . LYS A 1 224 ? 3.820 28.745 103.836 1.00 21.05 200 LYS A N 1
ATOM 3366 C CA . LYS A 1 224 ? 5.249 28.578 104.173 1.00 21.91 200 LYS A CA 1
ATOM 3367 C C . LYS A 1 224 ? 5.840 29.957 103.909 1.00 23.89 200 LYS A C 1
ATOM 3368 O O . LYS A 1 224 ? 6.600 30.195 102.945 1.00 21.95 200 LYS A O 1
ATOM 3387 N N . PHE A 1 225 ? 5.413 30.923 104.730 1.00 20.86 201 PHE A N 1
ATOM 3388 C CA . PHE A 1 225 ? 5.648 32.338 104.444 1.00 19.72 201 PHE A CA 1
ATOM 3389 C C . PHE A 1 225 ? 7.069 32.774 104.492 1.00 22.14 201 PHE A C 1
ATOM 3390 O O . PHE A 1 225 ? 7.488 33.540 103.643 1.00 21.77 201 PHE A O 1
ATOM 3407 N N . ILE A 1 226 ? 7.862 32.273 105.438 1.00 23.38 202 ILE A N 1
ATOM 3408 C CA . ILE A 1 226 ? 9.243 32.720 105.482 1.00 23.71 202 ILE A CA 1
ATOM 3409 C C . ILE A 1 226 ? 10.064 32.109 104.321 1.00 24.09 202 ILE A C 1
ATOM 3410 O O . ILE A 1 226 ? 10.885 32.790 103.724 1.00 24.08 202 ILE A O 1
ATOM 3426 N N . GLU A 1 227 ? 9.749 30.859 103.925 1.00 23.46 203 GLU A N 1
ATOM 3427 C CA . GLU A 1 227 ? 10.396 30.245 102.772 1.00 23.89 203 GLU A CA 1
ATOM 3428 C C . GLU A 1 227 ? 10.013 31.029 101.480 1.00 23.32 203 GLU A C 1
ATOM 3429 O O . GLU A 1 227 ? 10.863 31.314 100.616 1.00 23.97 203 GLU A O 1
ATOM 3441 N N . ALA A 1 228 ? 8.716 31.393 101.343 1.00 19.50 204 ALA A N 1
ATOM 3442 C CA . ALA A 1 228 ? 8.261 32.171 100.194 1.00 18.61 204 ALA A CA 1
ATOM 3443 C C . ALA A 1 228 ? 8.950 33.516 100.169 1.00 20.52 204 ALA A C 1
ATOM 3444 O O . ALA A 1 228 ? 9.408 33.961 99.124 1.00 21.19 204 ALA A O 1
ATOM 3451 N N . ALA A 1 229 ? 9.056 34.165 101.343 1.00 18.84 205 ALA A N 1
ATOM 3452 C CA . ALA A 1 229 ? 9.681 35.490 101.431 1.00 18.70 205 ALA A CA 1
ATOM 3453 C C . ALA A 1 229 ? 11.111 35.452 100.933 1.00 21.09 205 ALA A C 1
ATOM 3454 O O . ALA A 1 229 ? 11.558 36.310 100.198 1.00 21.21 205 ALA A O 1
ATOM 3461 N N . GLN A 1 230 ? 11.855 34.438 101.355 1.00 21.12 206 GLN A N 1
ATOM 3462 C CA . GLN A 1 230 ? 13.269 34.309 100.918 1.00 21.47 206 GLN A CA 1
ATOM 3463 C C . GLN A 1 230 ? 13.360 34.156 99.383 1.00 23.63 206 GLN A C 1
ATOM 3464 O O . GLN A 1 230 ? 14.174 34.789 98.730 1.00 22.58 206 GLN A O 1
ATOM 3478 N N . ARG A 1 231 ? 12.482 33.345 98.784 1.00 21.30 207 ARG A N 1
ATOM 3479 C CA . ARG A 1 231 ? 12.497 33.121 97.323 1.00 20.65 207 ARG A CA 1
ATOM 3480 C C . ARG A 1 231 ? 12.074 34.405 96.577 1.00 21.23 207 ARG A C 1
ATOM 3481 O O . ARG A 1 231 ? 12.672 34.779 95.558 1.00 23.02 207 ARG A O 1
ATOM 3502 N N . TYR A 1 232 ? 11.020 35.088 97.071 1.00 19.18 208 TYR A N 1
ATOM 3503 C CA . TYR A 1 232 ? 10.609 36.339 96.438 1.00 18.15 208 TYR A CA 1
ATOM 3504 C C . TYR A 1 232 ? 11.741 37.391 96.542 1.00 19.79 208 TYR A C 1
ATOM 3505 O O . TYR A 1 232 ? 12.006 38.110 95.583 1.00 21.01 208 TYR A O 1
ATOM 3523 N N . ASN A 1 233 ? 12.387 37.484 97.715 1.00 19.07 209 ASN A N 1
ATOM 3524 C CA . ASN A 1 233 ? 13.473 38.445 97.912 1.00 20.13 209 ASN A CA 1
ATOM 3525 C C . ASN A 1 233 ? 14.596 38.177 96.897 1.00 22.36 209 ASN A C 1
ATOM 3526 O O . ASN A 1 233 ? 15.102 39.107 96.255 1.00 22.04 209 ASN A O 1
ATOM 3537 N N . GLU A 1 234 ? 14.964 36.902 96.708 1.00 20.37 210 GLU A N 1
ATOM 3538 C CA A GLU A 1 234 ? 16.028 36.594 95.765 0.50 21.19 210 GLU A CA 1
ATOM 3539 C CA B GLU A 1 234 ? 15.986 36.498 95.729 0.50 21.44 210 GLU A CA 1
ATOM 3540 C C . GLU A 1 234 ? 15.638 36.970 94.337 1.00 24.48 210 GLU A C 1
ATOM 3541 O O . GLU A 1 234 ? 16.487 37.494 93.593 1.00 23.31 210 GLU A O 1
ATOM 3564 N N . LEU A 1 235 ? 14.361 36.778 93.946 1.00 21.97 211 LEU A N 1
ATOM 3565 C CA . LEU A 1 235 ? 13.891 37.201 92.613 1.00 21.14 211 LEU A CA 1
ATOM 3566 C C . LEU A 1 235 ? 14.062 38.718 92.439 1.00 22.12 211 LEU A C 1
ATOM 3567 O O . LEU A 1 235 ? 14.395 39.183 91.367 1.00 22.39 211 LEU A O 1
ATOM 3583 N N . SER A 1 236 ? 13.882 39.500 93.526 1.00 19.67 212 SER A N 1
ATOM 3584 C CA . SER A 1 236 ? 13.977 40.947 93.467 1.00 19.63 212 SER A CA 1
ATOM 3585 C C . SER A 1 236 ? 15.363 41.459 93.123 1.00 22.33 212 SER A C 1
ATOM 3586 O O . SER A 1 236 ? 15.504 42.632 92.798 1.00 23.24 212 SER A O 1
ATOM 3594 N N . TYR A 1 237 ? 16.366 40.618 93.264 1.00 21.74 213 TYR A N 1
ATOM 3595 C CA . TYR A 1 237 ? 17.749 40.979 93.012 1.00 21.30 213 TYR A CA 1
ATOM 3596 C C . TYR A 1 237 ? 18.158 40.752 91.564 1.00 24.82 213 TYR A C 1
ATOM 3597 O O . TYR A 1 237 ? 19.269 41.158 91.172 1.00 24.33 213 TYR A O 1
ATOM 3615 N N . LYS A 1 238 ? 17.314 40.074 90.783 1.00 23.25 214 LYS A N 1
ATOM 3616 C CA . LYS A 1 238 ? 17.699 39.654 89.447 1.00 22.07 214 LYS A CA 1
ATOM 3617 C C . LYS A 1 238 ? 17.648 40.791 88.458 1.00 25.01 214 LYS A C 1
ATOM 3618 O O . LYS A 1 238 ? 16.563 41.181 88.038 1.00 24.87 214 LYS A O 1
ATOM 3637 N N . THR A 1 239 ? 18.820 41.314 88.037 1.00 22.79 215 THR A N 1
ATOM 3638 C CA . THR A 1 239 ? 18.841 42.464 87.110 1.00 23.19 215 THR A CA 1
ATOM 3639 C C . THR A 1 239 ? 18.280 42.112 85.726 1.00 26.71 215 THR A C 1
ATOM 3640 O O . THR A 1 239 ? 17.971 43.020 84.955 1.00 28.11 215 THR A O 1
ATOM 3651 N N . ILE A 1 240 ? 18.141 40.819 85.388 1.00 24.43 216 ILE A N 1
ATOM 3652 C CA . ILE A 1 240 ? 17.559 40.407 84.119 1.00 26.78 216 ILE A CA 1
ATOM 3653 C C . ILE A 1 240 ? 16.025 40.605 84.112 1.00 31.27 216 ILE A C 1
ATOM 3654 O O . ILE A 1 240 ? 15.394 40.517 83.063 1.00 32.95 216 ILE A O 1
ATOM 3670 N N . VAL A 1 241 ? 15.431 40.756 85.293 1.00 27.49 217 VAL A N 1
ATOM 3671 C CA . VAL A 1 241 ? 13.986 40.974 85.468 1.00 26.96 217 VAL A CA 1
ATOM 3672 C C . VAL A 1 241 ? 13.765 42.476 85.419 1.00 29.94 217 VAL A C 1
ATOM 3673 O O . VAL A 1 241 ? 14.559 43.226 85.984 1.00 29.50 217 VAL A O 1
ATOM 3686 N N . HIS A 1 242 ? 12.672 42.936 84.773 1.00 28.40 218 HIS A N 1
ATOM 3687 C CA . HIS A 1 242 ? 12.371 44.352 84.709 1.00 29.06 218 HIS A CA 1
ATOM 3688 C C . HIS A 1 242 ? 12.190 44.915 86.130 1.00 27.06 218 HIS A C 1
ATOM 3689 O O . HIS A 1 242 ? 11.642 44.228 87.022 1.00 25.21 218 HIS A O 1
ATOM 3703 N N . GLU A 1 243 ? 12.658 46.165 86.341 1.00 30.28 219 GLU A N 1
ATOM 3704 C CA . GLU A 1 243 ? 12.592 46.851 87.632 1.00 29.27 219 GLU A CA 1
ATOM 3705 C C . GLU A 1 243 ? 11.187 46.784 88.269 1.00 31.10 219 GLU A C 1
ATOM 3706 O O . GLU A 1 243 ? 11.062 46.559 89.479 1.00 29.24 219 GLU A O 1
ATOM 3718 N N . SER A 1 244 ? 10.132 46.966 87.469 1.00 28.27 220 SER A N 1
ATOM 3719 C CA . SER A 1 244 ? 8.767 46.929 88.033 1.00 28.70 220 SER A CA 1
ATOM 3720 C C . SER A 1 244 ? 8.432 45.561 88.624 1.00 30.55 220 SER A C 1
ATOM 3721 O O . SER A 1 244 ? 7.798 45.488 89.683 1.00 29.72 220 SER A O 1
ATOM 3729 N N . GLU A 1 245 ? 8.915 44.477 87.990 1.00 25.20 221 GLU A N 1
ATOM 3730 C CA . GLU A 1 245 ? 8.673 43.148 88.509 1.00 23.95 221 GLU A CA 1
ATOM 3731 C C . GLU A 1 245 ? 9.616 42.815 89.668 1.00 24.92 221 GLU A C 1
ATOM 3732 O O . GLU A 1 245 ? 9.229 42.077 90.558 1.00 23.54 221 GLU A O 1
ATOM 3744 N N . ARG A 1 246 ? 10.847 43.355 89.668 1.00 23.44 222 ARG A N 1
ATOM 3745 C CA . ARG A 1 246 ? 11.681 43.154 90.859 1.00 22.21 222 ARG A CA 1
ATOM 3746 C C . ARG A 1 246 ? 11.003 43.811 92.076 1.00 23.81 222 ARG A C 1
ATOM 3747 O O . ARG A 1 246 ? 11.063 43.270 93.176 1.00 23.12 222 ARG A O 1
ATOM 3768 N N . LEU A 1 247 ? 10.346 44.988 91.889 1.00 22.46 223 LEU A N 1
ATOM 3769 C CA . LEU A 1 247 ? 9.688 45.654 93.019 1.00 23.13 223 LEU A CA 1
ATOM 3770 C C . LEU A 1 247 ? 8.453 44.875 93.450 1.00 24.80 223 LEU A C 1
ATOM 3771 O O . LEU A 1 247 ? 8.137 44.809 94.654 1.00 24.99 223 LEU A O 1
ATOM 3787 N N . GLU A 1 248 ? 7.752 44.260 92.471 1.00 22.71 224 GLU A N 1
ATOM 3788 C CA . GLU A 1 248 ? 6.601 43.391 92.815 1.00 23.38 224 GLU A CA 1
ATOM 3789 C C . GLU A 1 248 ? 7.067 42.173 93.617 1.00 21.85 224 GLU A C 1
ATOM 3790 O O . GLU A 1 248 ? 6.470 41.828 94.653 1.00 23.03 224 GLU A O 1
ATOM 3802 N N . ALA A 1 249 ? 8.214 41.589 93.235 1.00 19.82 225 ALA A N 1
ATOM 3803 C CA . ALA A 1 249 ? 8.762 40.455 94.010 1.00 18.29 225 ALA A CA 1
ATOM 3804 C C . ALA A 1 249 ? 9.119 40.920 95.432 1.00 20.39 225 ALA A C 1
ATOM 3805 O O . ALA A 1 249 ? 8.827 40.244 96.406 1.00 20.53 225 ALA A O 1
ATOM 3812 N N . LEU A 1 250 ? 9.736 42.104 95.565 1.00 18.88 226 LEU A N 1
ATOM 3813 C CA . LEU A 1 250 ? 10.093 42.635 96.878 1.00 19.34 226 LEU A CA 1
ATOM 3814 C C . LEU A 1 250 ? 8.829 42.862 97.753 1.00 21.71 226 LEU A C 1
ATOM 3815 O O . LEU A 1 250 ? 8.818 42.565 98.963 1.00 20.59 226 LEU A O 1
ATOM 3831 N N . LYS A 1 251 ? 7.750 43.377 97.131 1.00 20.46 227 LYS A N 1
ATOM 3832 C CA . LYS A 1 251 ? 6.500 43.577 97.844 1.00 19.79 227 LYS A CA 1
ATOM 3833 C C . LYS A 1 251 ? 5.931 42.229 98.338 1.00 18.93 227 LYS A C 1
ATOM 3834 O O . LYS A 1 251 ? 5.533 42.093 99.501 1.00 20.39 227 LYS A O 1
ATOM 3853 N N . HIS A 1 252 ? 5.996 41.221 97.488 1.00 19.35 228 HIS A N 1
ATOM 3854 C CA . HIS A 1 252 ? 5.538 39.892 97.922 1.00 19.89 228 HIS A CA 1
ATOM 3855 C C . HIS A 1 252 ? 6.411 39.375 99.076 1.00 19.85 228 HIS A C 1
ATOM 3856 O O . HIS A 1 252 ? 5.904 38.809 100.045 1.00 19.23 228 HIS A O 1
ATOM 3870 N N . ALA A 1 253 ? 7.719 39.599 99.008 1.00 18.43 229 ALA A N 1
ATOM 3871 C CA . ALA A 1 253 ? 8.606 39.179 100.090 1.00 18.77 229 ALA A CA 1
ATOM 3872 C C . ALA A 1 253 ? 8.263 39.871 101.404 1.00 18.92 229 ALA A C 1
ATOM 3873 O O . ALA A 1 253 ? 8.204 39.235 102.444 1.00 19.59 229 ALA A O 1
ATOM 3880 N N . LEU A 1 254 ? 8.003 41.163 101.345 1.00 18.52 230 LEU A N 1
ATOM 3881 C CA . LEU A 1 254 ? 7.624 41.911 102.510 1.00 18.64 230 LEU A CA 1
ATOM 3882 C C . LEU A 1 254 ? 6.333 41.435 103.101 1.00 21.40 230 LEU A C 1
ATOM 3883 O O . LEU A 1 254 ? 6.282 41.183 104.305 1.00 20.37 230 LEU A O 1
ATOM 3899 N N . HIS A 1 255 ? 5.292 41.274 102.295 1.00 20.09 231 HIS A N 1
ATOM 3900 C CA . HIS A 1 255 ? 4.006 40.837 102.837 1.00 19.43 231 HIS A CA 1
ATOM 3901 C C . HIS A 1 255 ? 4.118 39.450 103.474 1.00 20.78 231 HIS A C 1
ATOM 3902 O O . HIS A 1 255 ? 3.606 39.200 104.557 1.00 20.98 231 HIS A O 1
ATOM 3916 N N . CYS A 1 256 ? 4.876 38.546 102.831 1.00 19.56 232 CYS A N 1
ATOM 3917 C CA . CYS A 1 256 ? 5.059 37.201 103.387 1.00 18.34 232 CYS A CA 1
ATOM 3918 C C . CYS A 1 256 ? 5.811 37.256 104.707 1.00 20.24 232 CYS A C 1
ATOM 3919 O O . CYS A 1 256 ? 5.554 36.467 105.609 1.00 21.59 232 CYS A O 1
ATOM 3927 N N . THR A 1 257 ? 6.812 38.147 104.789 1.00 19.56 233 THR A N 1
ATOM 3928 C CA . THR A 1 257 ? 7.606 38.230 106.008 1.00 19.40 233 THR A CA 1
ATOM 3929 C C . THR A 1 257 ? 6.736 38.721 107.174 1.00 21.19 233 THR A C 1
ATOM 3930 O O . THR A 1 257 ? 6.832 38.195 108.280 1.00 22.09 233 THR A O 1
ATOM 3941 N N . ILE A 1 258 ? 5.880 39.712 106.910 1.00 19.81 234 ILE A N 1
ATOM 3942 C CA . ILE A 1 258 ? 4.981 40.243 107.947 1.00 19.72 234 ILE A CA 1
ATOM 3943 C C . ILE A 1 258 ? 4.032 39.137 108.440 1.00 22.03 234 ILE A C 1
ATOM 3944 O O . ILE A 1 258 ? 3.820 38.985 109.652 1.00 22.00 234 ILE A O 1
ATOM 3960 N N . LEU A 1 259 ? 3.491 38.328 107.522 1.00 20.00 235 LEU A N 1
ATOM 3961 C CA . LEU A 1 259 ? 2.587 37.224 107.847 1.00 20.72 235 LEU A CA 1
ATOM 3962 C C . LEU A 1 259 ? 3.265 35.989 108.485 1.00 22.11 235 LEU A C 1
ATOM 3963 O O . LEU A 1 259 ? 2.572 35.111 109.017 1.00 23.65 235 LEU A O 1
ATOM 3979 N N . ALA A 1 260 ? 4.578 35.871 108.349 1.00 20.58 236 ALA A N 1
ATOM 3980 C CA . ALA A 1 260 ? 5.296 34.740 108.862 1.00 21.07 236 ALA A CA 1
ATOM 3981 C C . ALA A 1 260 ? 5.219 34.603 110.390 1.00 23.77 236 ALA A C 1
ATOM 3982 O O . ALA A 1 260 ? 4.987 35.577 111.114 1.00 23.71 236 ALA A O 1
ATOM 3989 N N . SER A 1 261 ? 5.421 33.375 110.860 1.00 24.04 237 SER A N 1
ATOM 3990 C CA . SER A 1 261 ? 5.431 33.095 112.288 1.00 24.94 237 SER A CA 1
ATOM 3991 C C . SER A 1 261 ? 6.656 33.764 112.937 1.00 26.56 237 SER A C 1
ATOM 3992 O O . SER A 1 261 ? 7.767 33.700 112.416 1.00 26.66 237 SER A O 1
ATOM 4000 N N . ALA A 1 262 ? 6.433 34.407 114.069 1.00 25.52 238 ALA A N 1
ATOM 4001 C C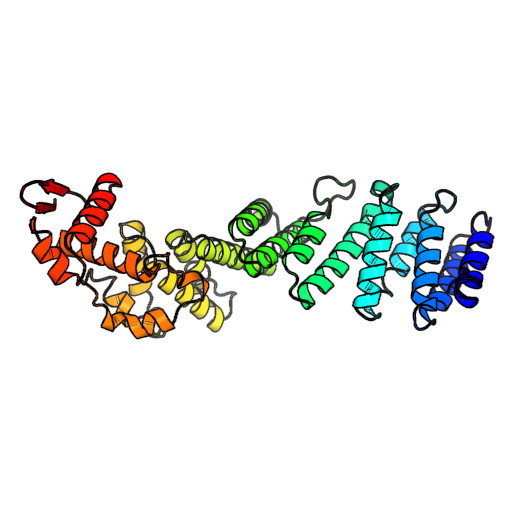A . ALA A 1 262 ? 7.456 35.186 114.772 1.00 25.42 238 ALA A CA 1
ATOM 4002 C C . ALA A 1 262 ? 8.662 34.327 115.147 1.00 31.24 238 ALA A C 1
ATOM 4003 O O . ALA A 1 262 ? 8.513 33.164 115.520 1.00 31.30 238 ALA A O 1
ATOM 4010 N N . GLY A 1 263 ? 9.836 34.903 115.066 1.00 29.03 239 GLY A N 1
ATOM 4011 C CA . GLY A 1 263 ? 11.046 34.221 115.489 1.00 30.26 239 GLY A CA 1
ATOM 4012 C C . GLY A 1 263 ? 12.279 34.757 114.831 1.00 34.26 239 GLY A C 1
ATOM 4013 O O . GLY A 1 263 ? 12.218 35.772 114.149 1.00 29.75 239 GLY A O 1
ATOM 4017 N N . GLN A 1 264 ? 13.382 34.024 114.973 1.00 33.14 240 GLN A N 1
ATOM 4018 C CA . GLN A 1 264 ? 14.683 34.434 114.454 1.00 33.40 240 GLN A CA 1
ATOM 4019 C C . GLN A 1 264 ? 14.743 34.562 112.936 1.00 34.64 240 GLN A C 1
ATOM 4020 O O . GLN A 1 264 ? 15.251 35.566 112.451 1.00 32.99 240 GLN A O 1
ATOM 4034 N N . GLN A 1 265 ? 14.248 33.568 112.159 1.00 33.41 241 GLN A N 1
ATOM 4035 C CA . GLN A 1 265 ? 14.298 33.656 110.709 1.00 32.52 241 GLN A CA 1
ATOM 4036 C C . GLN A 1 265 ? 13.503 34.865 110.225 1.00 30.11 241 GLN A C 1
ATOM 4037 O O . GLN A 1 265 ? 13.929 35.592 109.318 1.00 31.52 241 GLN A O 1
ATOM 4051 N N . ARG A 1 266 ? 12.292 35.035 110.790 1.00 26.19 242 ARG A N 1
ATOM 4052 C CA . ARG A 1 266 ? 11.462 36.177 110.388 1.00 23.30 242 ARG A CA 1
ATOM 4053 C C . ARG A 1 266 ? 12.141 37.489 110.734 1.00 24.77 242 ARG A C 1
ATOM 4054 O O . ARG A 1 266 ? 12.155 38.395 109.893 1.00 24.65 242 ARG A O 1
ATOM 4075 N N . SER A 1 267 ? 12.707 37.610 111.942 1.00 25.45 243 SER A N 1
ATOM 4076 C CA . SER A 1 267 ? 13.383 38.878 112.308 1.00 24.73 243 SER A CA 1
ATOM 4077 C C . SER A 1 267 ? 14.614 39.156 111.429 1.00 27.75 243 SER A C 1
ATOM 4078 O O . SER A 1 267 ? 14.856 40.308 111.069 1.00 28.71 243 SER A O 1
ATOM 4086 N N . ARG A 1 268 ? 15.325 38.119 111.002 1.00 28.68 244 ARG A N 1
ATOM 4087 C CA . ARG A 1 268 ? 16.462 38.298 110.088 1.00 29.95 244 ARG A CA 1
ATOM 4088 C C . ARG A 1 268 ? 15.986 38.804 108.720 1.00 30.91 244 ARG A C 1
ATOM 4089 O O . ARG A 1 268 ? 16.633 39.656 108.126 1.00 30.16 244 ARG A O 1
ATOM 4110 N N . MET A 1 269 ? 14.834 38.301 108.216 1.00 27.26 245 MET A N 1
ATOM 4111 C CA . MET A 1 269 ? 14.311 38.810 106.952 1.00 25.79 245 MET A CA 1
ATOM 4112 C C . MET A 1 269 ? 13.820 40.243 107.113 1.00 24.08 245 MET A C 1
ATOM 4113 O O . MET A 1 269 ? 13.970 41.064 106.204 1.00 23.47 245 MET A O 1
ATOM 4127 N N . LEU A 1 270 ? 13.199 40.577 108.270 1.00 22.27 246 LEU A N 1
ATOM 4128 C CA . LEU A 1 270 ? 12.744 41.967 108.472 1.00 23.14 246 LEU A CA 1
ATOM 4129 C C . LEU A 1 270 ? 13.944 42.907 108.414 1.00 25.14 246 LEU A C 1
ATOM 4130 O O . LEU A 1 270 ? 13.854 43.985 107.831 1.00 25.78 246 LEU A O 1
ATOM 4146 N N . ALA A 1 271 ? 15.098 42.467 108.944 1.00 25.10 247 ALA A N 1
ATOM 4147 C CA . ALA A 1 271 ? 16.316 43.293 108.938 1.00 26.67 247 ALA A CA 1
ATOM 4148 C C . ALA A 1 271 ? 16.831 43.435 107.501 1.00 29.66 247 ALA A C 1
ATOM 4149 O O . ALA A 1 271 ? 17.175 44.536 107.081 1.00 30.98 247 ALA A O 1
ATOM 4156 N N . THR A 1 272 ? 16.824 42.350 106.732 1.00 27.01 248 THR A N 1
ATOM 4157 C CA . THR A 1 272 ? 17.243 42.418 105.326 1.00 25.94 248 THR A CA 1
ATOM 4158 C C . THR A 1 272 ? 16.384 43.398 104.561 1.00 27.66 248 THR A C 1
ATOM 4159 O O . THR A 1 272 ? 16.898 44.249 103.825 1.00 28.41 248 THR A O 1
ATOM 4170 N N . LEU A 1 273 ? 15.053 43.291 104.718 1.00 23.55 249 LEU A N 1
ATOM 4171 C CA . LEU A 1 273 ? 14.150 44.157 103.969 1.00 22.75 249 LEU A CA 1
ATOM 4172 C C . LEU A 1 273 ? 14.265 45.620 104.422 1.00 27.13 249 LEU A C 1
ATOM 4173 O O . LEU A 1 273 ? 14.194 46.529 103.604 1.00 26.08 249 LEU A O 1
ATOM 4189 N N . PHE A 1 274 ? 14.393 45.847 105.736 1.00 24.74 250 PHE A N 1
ATOM 4190 C CA . PHE A 1 274 ? 14.538 47.204 106.255 1.00 25.49 250 PHE A CA 1
ATOM 4191 C C . PHE A 1 274 ? 15.807 47.866 105.721 1.00 31.32 250 PHE A C 1
ATOM 4192 O O . PHE A 1 274 ? 15.821 49.084 105.493 1.00 34.98 250 PHE A O 1
ATOM 4209 N N . LYS A 1 275 ? 16.877 47.081 105.493 1.00 29.60 251 LYS A N 1
ATOM 4210 C CA . LYS A 1 275 ? 18.102 47.674 104.986 1.00 31.45 251 LYS A CA 1
ATOM 4211 C C . LYS A 1 275 ? 18.030 47.917 103.470 1.00 34.49 251 LYS A C 1
ATOM 4212 O O . LYS A 1 275 ? 18.891 48.601 102.921 1.00 36.11 251 LYS A O 1
ATOM 4231 N N . ASP A 1 276 ? 17.025 47.365 102.797 1.00 28.06 252 ASP A N 1
ATOM 4232 C CA . ASP A 1 276 ? 16.850 47.542 101.353 1.00 26.51 252 ASP A CA 1
ATOM 4233 C C . ASP A 1 276 ? 16.091 48.826 101.102 1.00 31.00 252 ASP A C 1
ATOM 4234 O O . ASP A 1 276 ? 14.895 48.897 101.357 1.00 30.05 252 ASP A O 1
ATOM 4243 N N . GLU A 1 277 ? 16.774 49.840 100.552 1.00 32.41 253 GLU A N 1
ATOM 4244 C CA . GLU A 1 277 ? 16.169 51.155 100.328 1.00 33.51 253 GLU A CA 1
ATOM 4245 C C . GLU A 1 277 ? 14.939 51.122 99.440 1.00 34.05 253 GLU A C 1
ATOM 4246 O O . GLU A 1 277 ? 14.078 51.989 99.567 1.00 34.73 253 GLU A O 1
ATOM 4258 N N . ARG A 1 278 ? 14.794 50.076 98.597 1.00 28.89 254 ARG A N 1
ATOM 4259 C CA . ARG A 1 278 ? 13.638 50.007 97.726 1.00 26.69 254 ARG A CA 1
ATOM 4260 C C . ARG A 1 278 ? 12.354 49.821 98.499 1.00 28.99 254 ARG A C 1
ATOM 4261 O O . ARG A 1 278 ? 11.298 50.158 97.981 1.00 28.27 254 ARG A O 1
ATOM 4282 N N . CYS A 1 279 ? 12.413 49.292 99.731 1.00 29.54 255 CYS A N 1
ATOM 4283 C CA . CYS A 1 279 ? 11.196 49.082 100.497 1.00 27.30 255 CYS A CA 1
ATOM 4284 C C . CYS A 1 279 ? 10.488 50.382 100.837 1.00 29.72 255 CYS A C 1
ATOM 4285 O O . CYS A 1 279 ? 9.294 50.340 101.094 1.00 27.12 255 CYS A O 1
ATOM 4293 N N . GLN A 1 280 ? 11.182 51.524 100.788 1.00 30.38 256 GLN A N 1
ATOM 4294 C CA . GLN A 1 280 ? 10.568 52.830 101.025 1.00 29.99 256 GLN A CA 1
ATOM 4295 C C . GLN A 1 280 ? 9.591 53.225 99.878 1.00 34.44 256 GLN A C 1
ATOM 4296 O O . GLN A 1 280 ? 8.830 54.190 100.026 1.00 35.68 256 GLN A O 1
ATOM 4310 N N . GLN A 1 281 ? 9.580 52.478 98.747 1.00 30.61 257 GLN A N 1
ATOM 4311 C CA . GLN A 1 281 ? 8.603 52.717 97.687 1.00 32.74 257 GLN A CA 1
ATOM 4312 C C . GLN A 1 281 ? 7.333 51.898 97.919 1.00 35.51 257 GLN A C 1
ATOM 4313 O O . GLN A 1 281 ? 6.430 51.940 97.074 1.00 35.85 257 GLN A O 1
ATOM 4327 N N . LEU A 1 282 ? 7.266 51.099 99.029 1.00 29.86 258 LEU A N 1
ATOM 4328 C CA . LEU A 1 282 ? 6.142 50.237 99.314 1.00 27.89 258 LEU A CA 1
ATOM 4329 C C . LEU A 1 282 ? 5.282 50.804 100.402 1.00 29.26 258 LEU A C 1
ATOM 4330 O O . LEU A 1 282 ? 5.792 51.369 101.391 1.00 28.35 258 LEU A O 1
ATOM 4346 N N . ALA A 1 283 ? 3.954 50.687 100.223 1.00 26.86 259 ALA A N 1
ATOM 4347 C CA . ALA A 1 283 ? 2.993 51.174 101.187 1.00 28.29 259 ALA A CA 1
ATOM 4348 C C . ALA A 1 283 ? 3.167 50.561 102.573 1.00 30.09 259 ALA A C 1
ATOM 4349 O O . ALA A 1 283 ? 2.915 51.271 103.556 1.00 30.67 259 ALA A O 1
ATOM 4356 N N . ALA A 1 284 ? 3.638 49.288 102.660 1.00 26.34 260 ALA A N 1
ATOM 4357 C CA . ALA A 1 284 ? 3.805 48.601 103.914 1.00 24.76 260 ALA A CA 1
ATOM 4358 C C . ALA A 1 284 ? 5.126 48.947 104.601 1.00 25.16 260 ALA A C 1
ATOM 4359 O O . ALA A 1 284 ? 5.453 48.307 105.621 1.00 25.04 260 ALA A O 1
ATOM 4366 N N . TYR A 1 285 ? 5.890 49.925 104.088 1.00 24.34 261 TYR A N 1
ATOM 4367 C CA . TYR A 1 285 ? 7.150 50.290 104.749 1.00 24.99 261 TYR A CA 1
ATOM 4368 C C . TYR A 1 285 ? 6.940 50.645 106.248 1.00 26.46 261 TYR A C 1
ATOM 4369 O O . TYR A 1 285 ? 7.742 50.261 107.095 1.00 27.01 261 TYR A O 1
ATOM 4387 N N . GLY A 1 286 ? 5.877 51.372 106.560 1.00 26.41 262 GLY A N 1
ATOM 4388 C CA . GLY A 1 286 ? 5.622 51.757 107.957 1.00 27.86 262 GLY A CA 1
ATOM 4389 C C . GLY A 1 286 ? 5.508 50.562 108.882 1.00 30.68 262 GLY A C 1
ATOM 4390 O O . GLY A 1 286 ? 6.077 50.535 109.992 1.00 29.32 262 GLY A O 1
ATOM 4394 N N . ILE A 1 287 ? 4.807 49.539 108.415 1.00 26.24 263 ILE A N 1
ATOM 4395 C CA . ILE A 1 287 ? 4.628 48.319 109.204 1.00 24.55 263 ILE A CA 1
ATOM 4396 C C . ILE A 1 287 ? 5.960 47.571 109.301 1.00 25.13 263 ILE A C 1
ATOM 4397 O O . ILE A 1 287 ? 6.263 46.977 110.328 1.00 25.73 263 ILE A O 1
ATOM 4413 N N . LEU A 1 288 ? 6.702 47.504 108.199 1.00 24.34 264 LEU A N 1
ATOM 4414 C CA . LEU A 1 288 ? 8.017 46.880 108.177 1.00 22.67 264 LEU A CA 1
ATOM 4415 C C . LEU A 1 288 ? 8.895 47.486 109.274 1.00 26.03 264 LEU A C 1
ATOM 4416 O O . LEU A 1 288 ? 9.535 46.767 110.052 1.00 24.13 264 LEU A O 1
ATOM 4432 N N . GLU A 1 289 ? 8.946 48.801 109.315 1.00 24.99 265 GLU A N 1
ATOM 4433 C CA . GLU A 1 289 ? 9.778 49.512 110.307 1.00 25.65 265 GLU A CA 1
ATOM 4434 C C . GLU A 1 289 ? 9.363 49.116 111.729 1.00 27.36 265 GLU A C 1
ATOM 4435 O O . GLU A 1 289 ? 10.213 48.774 112.552 1.00 27.31 265 GLU A O 1
ATOM 4447 N N . LYS A 1 290 ? 8.068 49.132 112.010 1.00 25.66 266 LYS A N 1
ATOM 4448 C CA . LYS A 1 290 ? 7.572 48.770 113.337 1.00 25.96 266 LYS A CA 1
ATOM 4449 C C . LYS A 1 290 ? 7.886 47.325 113.693 1.00 26.95 266 LYS A C 1
ATOM 4450 O O . LYS A 1 290 ? 8.258 47.066 114.846 1.00 27.36 266 LYS A O 1
ATOM 4469 N N A MET A 1 291 ? 7.741 46.401 112.728 0.58 22.77 267 MET A N 1
ATOM 4470 N N B MET A 1 291 ? 7.780 46.376 112.765 0.42 23.72 267 MET A N 1
ATOM 4471 C CA A MET A 1 291 ? 8.053 44.997 112.956 0.58 20.28 267 MET A CA 1
ATOM 4472 C CA B MET A 1 291 ? 8.095 44.998 113.137 0.42 22.28 267 MET A CA 1
ATOM 4473 C C A MET A 1 291 ? 9.550 44.817 113.195 0.58 23.79 267 MET A C 1
ATOM 4474 C C B MET A 1 291 ? 9.590 44.756 113.196 0.42 25.71 267 MET A C 1
ATOM 4475 O O A MET A 1 291 ? 9.946 44.136 114.151 0.58 23.48 267 MET A O 1
ATOM 4476 O O B MET A 1 291 ? 10.035 43.990 114.056 0.42 25.78 267 MET A O 1
ATOM 4503 N N . TYR A 1 292 ? 10.376 45.429 112.357 1.00 23.00 268 TYR A N 1
ATOM 4504 C CA . TYR A 1 292 ? 11.834 45.348 112.452 1.00 24.28 268 TYR A CA 1
ATOM 4505 C C . TYR A 1 292 ? 12.331 45.882 113.831 1.00 28.23 268 TYR A C 1
ATOM 4506 O O . TYR A 1 292 ? 13.263 45.337 114.440 1.00 26.99 268 TYR A O 1
ATOM 4524 N N . LEU A 1 293 ? 11.677 46.942 114.336 1.00 23.31 269 LEU A N 1
ATOM 4525 C CA . LEU A 1 293 ? 12.027 47.527 115.625 1.00 25.26 269 LEU A CA 1
ATOM 4526 C C . LEU A 1 293 ? 11.384 46.824 116.822 1.00 28.29 269 LEU A C 1
ATOM 4527 O O . LEU A 1 293 ? 11.519 47.329 117.940 1.00 28.96 269 LEU A O 1
ATOM 4543 N N . ASP A 1 294 ? 10.723 45.662 116.622 1.00 24.72 270 ASP A N 1
ATOM 4544 C CA . ASP A 1 294 ? 10.120 44.869 117.712 1.00 24.72 270 ASP A CA 1
ATOM 4545 C C . ASP A 1 294 ? 9.104 45.674 118.493 1.00 28.10 270 ASP A C 1
ATOM 4546 O O . ASP A 1 294 ? 9.019 45.600 119.751 1.00 27.66 270 ASP A O 1
ATOM 4555 N N . ARG A 1 295 ? 8.303 46.474 117.755 1.00 25.74 271 ARG A N 1
ATOM 4556 C CA . ARG A 1 295 ? 7.232 47.239 118.399 1.00 26.15 271 ARG A CA 1
ATOM 4557 C C . ARG A 1 295 ? 5.979 46.389 118.539 1.00 28.09 271 ARG A C 1
ATOM 4558 O O . ARG A 1 295 ? 5.746 45.488 117.746 1.00 29.72 271 ARG A O 1
ATOM 4579 N N . ILE A 1 296 ? 5.168 46.691 119.566 1.00 27.48 272 ILE A N 1
ATOM 4580 C CA . ILE A 1 296 ? 3.861 46.059 119.770 1.00 27.34 272 ILE A CA 1
ATOM 4581 C C . ILE A 1 296 ? 2.922 46.825 118.804 1.00 32.20 272 ILE A C 1
ATOM 4582 O O . ILE A 1 296 ? 2.846 48.058 118.845 1.00 34.45 272 ILE A O 1
ATOM 4598 N N . ILE A 1 297 ? 2.281 46.093 117.878 1.00 28.93 273 ILE A N 1
ATOM 4599 C CA . ILE A 1 297 ? 1.452 46.609 116.787 1.00 31.13 273 ILE A CA 1
ATOM 4600 C C . ILE A 1 297 ? 0.003 46.588 117.184 1.00 37.78 273 ILE A C 1
ATOM 4601 O O . ILE A 1 297 ? -0.498 45.543 117.574 1.00 37.93 273 ILE A O 1
ATOM 4617 N N . ARG A 1 298 ? -0.702 47.697 116.969 1.00 39.54 274 ARG A N 1
ATOM 4618 C CA . ARG A 1 298 ? -2.121 47.807 117.280 1.00 44.02 274 ARG A CA 1
ATOM 4619 C C . ARG A 1 298 ? -3.008 47.407 116.092 1.00 50.98 274 ARG A C 1
ATOM 4620 O O . ARG A 1 298 ? -2.617 47.567 114.940 1.00 45.83 274 ARG A O 1
ATOM 4641 N N . GLY A 1 299 ? -4.234 46.976 116.392 1.00 55.92 275 GLY A N 1
ATOM 4642 C CA . GLY A 1 299 ? -5.207 46.556 115.382 1.00 57.89 275 GLY A CA 1
ATOM 4643 C C . GLY A 1 299 ? -5.452 47.578 114.290 1.00 64.56 275 GLY A C 1
ATOM 4644 O O . GLY A 1 299 ? -5.360 47.257 113.101 1.00 63.47 275 GLY A O 1
ATOM 4648 N N . ASN A 1 300 ? -5.715 48.826 114.693 1.00 64.91 276 ASN A N 1
ATOM 4649 C CA . ASN A 1 300 ? -5.970 49.938 113.766 1.00 66.29 276 ASN A CA 1
ATOM 4650 C C . ASN A 1 300 ? -4.807 50.239 112.812 1.00 68.23 276 ASN A C 1
ATOM 4651 O O . ASN A 1 300 ? -5.049 50.685 111.691 1.00 69.86 276 ASN A O 1
ATOM 4662 N N . GLN A 1 301 ? -3.555 49.990 113.241 1.00 60.91 277 GLN A N 1
ATOM 4663 C CA . GLN A 1 301 ? -2.364 50.279 112.432 1.00 58.86 277 GLN A CA 1
ATOM 4664 C C . GLN A 1 301 ? -2.224 49.366 111.192 1.00 60.28 277 GLN A C 1
ATOM 4665 O O . GLN A 1 301 ? -1.571 49.759 110.226 1.00 60.07 277 GLN A O 1
ATOM 4679 N N . LEU A 1 302 ? -2.873 48.187 111.204 1.00 55.21 278 LEU A N 1
ATOM 4680 C CA . LEU A 1 302 ? -2.813 47.187 110.123 1.00 53.86 278 LEU A CA 1
ATOM 4681 C C . LEU A 1 302 ? -4.073 47.040 109.264 1.00 55.55 278 LEU A C 1
ATOM 4682 O O . LEU A 1 302 ? -4.099 46.152 108.410 1.00 53.38 278 LEU A O 1
ATOM 4698 N N . GLN A 1 303 ? -5.112 47.874 109.456 1.00 50.48 279 GLN A N 1
ATOM 4699 C CA . GLN A 1 303 ? -6.319 47.747 108.635 1.00 50.48 279 GLN A CA 1
ATOM 4700 C C . GLN A 1 303 ? -5.998 48.009 107.169 1.00 50.76 279 GLN A C 1
ATOM 4701 O O . GLN A 1 303 ? -6.461 47.275 106.300 1.00 49.86 279 GLN A O 1
ATOM 4715 N N . GLU A 1 304 ? -5.161 49.014 106.888 1.00 46.57 280 GLU A N 1
ATOM 4716 C CA . GLU A 1 304 ? -4.813 49.319 105.506 1.00 46.02 280 GLU A CA 1
ATOM 4717 C C . GLU A 1 304 ? -3.879 48.232 104.958 1.00 44.38 280 GLU A C 1
ATOM 4718 O O . GLU A 1 304 ? -3.973 47.903 103.783 1.00 44.16 280 GLU A O 1
ATOM 4730 N N . PHE A 1 305 ? -3.033 47.667 105.799 1.00 41.64 281 PHE A N 1
ATOM 4731 C CA . PHE A 1 305 ? -2.144 46.558 105.374 1.00 37.82 281 PHE A CA 1
ATOM 4732 C C . PHE A 1 305 ? -2.953 45.320 105.057 1.00 42.52 281 PHE A C 1
ATOM 4733 O O . PHE A 1 305 ? -2.760 44.719 104.002 1.00 42.29 281 PHE A O 1
ATOM 4750 N N . ALA A 1 306 ? -3.922 44.984 105.915 1.00 37.50 282 ALA A N 1
ATOM 4751 C CA . ALA A 1 306 ? -4.784 43.841 105.645 1.00 35.65 282 ALA A CA 1
ATOM 4752 C C . ALA A 1 306 ? -5.502 44.010 104.314 1.00 39.96 282 ALA A C 1
ATOM 4753 O O . ALA A 1 306 ? -5.615 43.038 103.582 1.00 38.32 282 ALA A O 1
ATOM 4760 N N . ALA A 1 307 ? -5.924 45.252 103.948 1.00 39.76 283 ALA A N 1
ATOM 4761 C CA . ALA A 1 307 ? -6.503 45.481 102.634 1.00 42.42 283 ALA A CA 1
ATOM 4762 C C . ALA A 1 307 ? -5.446 45.325 101.500 1.00 48.64 283 ALA A C 1
ATOM 4763 O O . ALA A 1 307 ? -5.864 45.038 100.390 1.00 53.43 283 ALA A O 1
ATOM 4770 N N . MET A 1 308 ? -4.102 45.439 101.773 1.00 44.54 284 MET A N 1
ATOM 4771 C CA . MET A 1 308 ? -3.042 45.249 100.753 1.00 41.68 284 MET A CA 1
ATOM 4772 C C . MET A 1 308 ? -2.846 43.750 100.384 1.00 43.02 284 MET A C 1
ATOM 4773 O O . MET A 1 308 ? -2.129 43.484 99.413 1.00 42.28 284 MET A O 1
ATOM 4787 N N . LEU A 1 309 ? -3.438 42.772 101.141 1.00 35.14 285 LEU A N 1
ATOM 4788 C CA . LEU A 1 309 ? -3.136 41.337 100.927 1.00 30.89 285 LEU A CA 1
ATOM 4789 C C . LEU A 1 309 ? -3.884 40.611 99.813 1.00 33.04 285 LEU A C 1
ATOM 4790 O O . LEU A 1 309 ? -4.961 41.042 99.398 1.00 37.81 285 LEU A O 1
ATOM 4806 N N A MET A 1 310 ? -3.324 39.467 99.374 0.60 27.64 286 MET A N 1
ATOM 4807 N N B MET A 1 310 ? -3.313 39.489 99.334 0.40 28.92 286 MET A N 1
ATOM 4808 C CA A MET A 1 310 ? -3.928 38.594 98.368 0.60 28.53 286 MET A CA 1
ATOM 4809 C CA B MET A 1 310 ? -3.979 38.681 98.317 0.40 30.05 286 MET A CA 1
ATOM 4810 C C A MET A 1 310 ? -5.062 37.818 99.024 0.60 32.52 286 MET A C 1
ATOM 4811 C C B MET A 1 310 ? -5.045 37.815 99.001 0.40 33.92 286 MET A C 1
ATOM 4812 O O A MET A 1 310 ? -4.989 37.542 100.230 0.60 29.18 286 MET A O 1
ATOM 4813 O O B MET A 1 310 ? -4.969 37.589 100.212 0.40 32.05 286 MET A O 1
ATOM 4840 N N . PRO A 1 311 ? -6.069 37.366 98.248 1.00 31.88 287 PRO A N 1
ATOM 4841 C CA . PRO A 1 311 ? -7.166 36.604 98.857 1.00 32.79 287 PRO A CA 1
ATOM 4842 C C . PRO A 1 311 ? -6.781 35.446 99.757 1.00 29.69 287 PRO A C 1
ATOM 4843 O O . PRO A 1 311 ? -7.339 35.319 100.857 1.00 31.02 287 PRO A O 1
ATOM 4854 N N . HIS A 1 312 ? -5.860 34.588 99.297 1.00 28.09 288 HIS A N 1
ATOM 4855 C CA . HIS A 1 312 ? -5.501 33.425 100.095 1.00 27.08 288 HIS A CA 1
ATOM 4856 C C . HIS A 1 312 ? -4.847 33.819 101.433 1.00 26.67 288 HIS A C 1
ATOM 4857 O O . HIS A 1 312 ? -4.909 33.049 102.368 1.00 27.99 288 HIS A O 1
ATOM 4871 N N . GLN A 1 313 ? -4.231 35.010 101.512 1.00 22.85 289 GLN A N 1
ATOM 4872 C CA . GLN A 1 313 ? -3.569 35.512 102.735 1.00 22.67 289 GLN A CA 1
ATOM 4873 C C . GLN A 1 313 ? -4.544 36.084 103.751 1.00 27.16 289 GLN A C 1
ATOM 4874 O O . GLN A 1 313 ? -4.126 36.450 104.834 1.00 28.27 289 GLN A O 1
ATOM 4888 N N . LYS A 1 314 ? -5.832 36.173 103.396 1.00 26.61 290 LYS A N 1
ATOM 4889 C CA . LYS A 1 314 ? -6.860 36.730 104.241 1.00 28.62 290 LYS A CA 1
ATOM 4890 C C . LYS A 1 314 ? -7.741 35.625 104.825 1.00 30.00 290 LYS A C 1
ATOM 4891 O O . LYS A 1 314 ? -8.777 35.928 105.429 1.00 31.57 290 LYS A O 1
ATOM 4910 N N . ALA A 1 315 ? -7.354 34.356 104.636 1.00 28.91 291 ALA A N 1
ATOM 4911 C CA . ALA A 1 315 ? -8.138 33.230 105.149 1.00 30.92 291 ALA A CA 1
ATOM 4912 C C . ALA A 1 315 ? -8.397 33.363 106.647 1.00 34.09 291 ALA A C 1
ATOM 4913 O O . ALA A 1 315 ? -7.506 33.784 107.400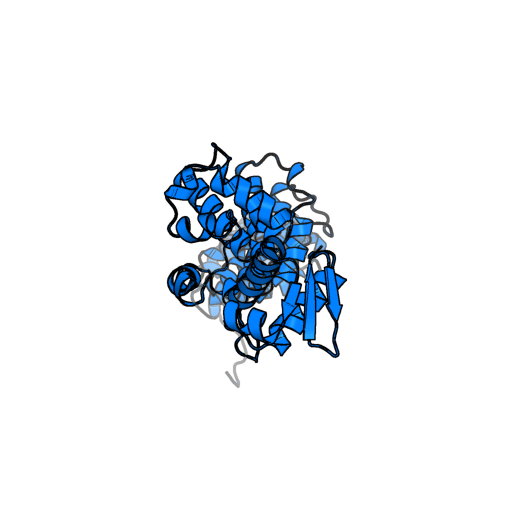 1.00 31.86 291 ALA A O 1
ATOM 4920 N N . THR A 1 316 ? -9.637 33.038 107.071 1.00 34.09 292 THR A N 1
ATOM 4921 C CA . THR A 1 316 ? -10.050 33.074 108.463 1.00 35.34 292 THR A CA 1
ATOM 4922 C C . THR A 1 316 ? -10.593 31.714 108.899 1.00 42.47 292 THR A C 1
ATOM 4923 O O . THR A 1 316 ? -11.183 30.983 108.098 1.00 43.68 292 THR A O 1
ATOM 4934 N N . THR A 1 317 ? -10.403 31.385 110.164 1.00 40.60 293 THR A N 1
ATOM 4935 C CA . THR A 1 317 ? -10.921 30.125 110.710 1.00 44.64 293 THR A CA 1
ATOM 4936 C C . THR A 1 317 ? -12.364 30.372 111.153 1.00 53.99 293 THR A C 1
ATOM 4937 O O . THR A 1 317 ? -12.846 31.509 111.063 1.00 52.27 293 THR A O 1
ATOM 4948 N N . ALA A 1 318 ? -13.061 29.316 111.613 1.00 56.15 294 ALA A N 1
ATOM 4949 C CA . ALA A 1 318 ? -14.453 29.415 112.064 1.00 60.56 294 ALA A CA 1
ATOM 4950 C C . ALA A 1 318 ? -14.666 30.479 113.164 1.00 66.43 294 ALA A C 1
ATOM 4951 O O . ALA A 1 318 ? -15.685 31.170 113.134 1.00 68.61 294 ALA A O 1
ATOM 4958 N N . ASP A 1 319 ? -13.678 30.677 114.069 1.00 61.68 295 ASP A N 1
ATOM 4959 C CA . ASP A 1 319 ? -13.780 31.700 115.118 1.00 61.74 295 ASP A CA 1
ATOM 4960 C C . ASP A 1 319 ? -13.604 33.151 114.591 1.00 60.34 295 ASP A C 1
ATOM 4961 O O . ASP A 1 319 ? -13.765 34.091 115.369 1.00 60.03 295 ASP A O 1
ATOM 4970 N N . GLY A 1 320 ? -13.248 33.319 113.309 1.00 53.00 296 GLY A N 1
ATOM 4971 C CA . GLY A 1 320 ? -13.098 34.630 112.693 1.00 50.65 296 GLY A CA 1
ATOM 4972 C C . GLY A 1 320 ? -11.671 35.136 112.669 1.00 49.56 296 GLY A C 1
ATOM 4973 O O . GLY A 1 320 ? -11.426 36.220 112.147 1.00 50.26 296 GLY A O 1
ATOM 4977 N N . SER A 1 321 ? -10.723 34.358 113.224 1.00 41.91 297 SER A N 1
ATOM 4978 C CA . SER A 1 321 ? -9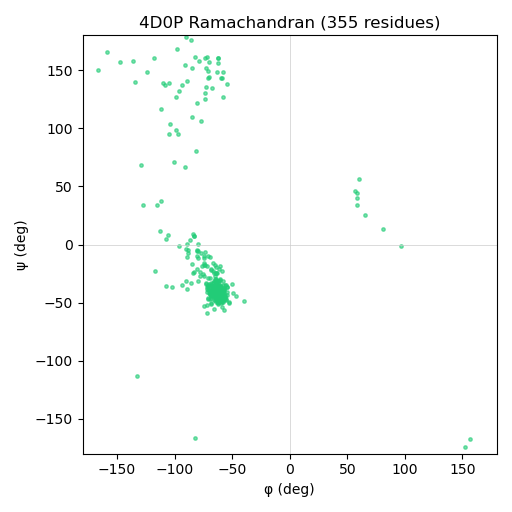.291 34.709 113.292 1.00 38.74 297 SER A CA 1
ATOM 4979 C C . SER A 1 321 ? -8.630 34.585 111.926 1.00 38.00 297 SER A C 1
ATOM 4980 O O . SER A 1 321 ? -8.754 33.538 111.297 1.00 37.36 297 SER A O 1
ATOM 4988 N N . SER A 1 322 ? -7.889 35.621 111.481 1.00 30.75 298 SER A N 1
ATOM 4989 C CA . SER A 1 322 ? -7.190 35.582 110.215 1.00 27.49 298 SER A CA 1
ATOM 4990 C C . SER A 1 322 ? -5.731 35.226 110.388 1.00 28.88 298 SER A C 1
ATOM 4991 O O . SER A 1 322 ? -5.183 35.277 111.476 1.00 26.61 298 SER A O 1
ATOM 4999 N N . ILE A 1 323 ? -5.082 34.925 109.270 1.00 26.06 299 ILE A N 1
ATOM 5000 C CA . ILE A 1 323 ? -3.648 34.649 109.263 1.00 22.84 299 ILE A CA 1
ATOM 5001 C C . ILE A 1 323 ? -2.927 35.847 109.887 1.00 25.52 299 ILE A C 1
ATOM 5002 O O . ILE A 1 323 ? -2.052 35.659 110.727 1.00 25.74 299 ILE A O 1
ATOM 5018 N N . LEU A 1 324 ? -3.273 37.067 109.450 1.00 23.66 300 LEU A N 1
ATOM 5019 C CA . LEU A 1 324 ? -2.608 38.274 109.944 1.00 22.69 300 LEU A CA 1
ATOM 5020 C C . LEU A 1 324 ? -2.859 38.471 111.455 1.00 27.01 300 LEU A C 1
ATOM 5021 O O . LEU A 1 324 ? -1.923 38.795 112.198 1.00 27.01 300 LEU A O 1
ATOM 5037 N N . ASP A 1 325 ? -4.067 38.227 111.902 1.00 25.89 301 ASP A N 1
ATOM 5038 C CA . ASP A 1 325 ? -4.368 38.350 113.332 1.00 26.42 301 ASP A CA 1
ATOM 5039 C C . ASP A 1 325 ? -3.449 37.479 114.145 1.00 29.72 301 ASP A C 1
ATOM 5040 O O . ASP A 1 325 ? -2.924 37.924 115.161 1.00 30.38 301 ASP A O 1
ATOM 5049 N N . ARG A 1 326 ? -3.237 36.238 113.713 1.00 26.00 302 ARG A N 1
ATOM 5050 C CA . ARG A 1 326 ? -2.399 35.320 114.493 1.00 25.94 302 ARG A CA 1
ATOM 5051 C C . ARG A 1 326 ? -0.919 35.720 114.410 1.00 27.93 302 ARG A C 1
ATOM 5052 O O . ARG A 1 326 ? -0.214 35.642 115.416 1.00 28.87 302 ARG A O 1
ATOM 5073 N N . ALA A 1 327 ? -0.458 36.209 113.254 1.00 24.73 303 ALA A N 1
ATOM 5074 C CA . ALA A 1 327 ? 0.932 36.618 113.088 1.00 23.10 303 ALA A CA 1
ATOM 5075 C C . ALA A 1 327 ? 1.250 37.821 113.972 1.00 26.54 303 ALA A C 1
ATOM 5076 O O . ALA A 1 327 ? 2.328 37.875 114.573 1.00 26.15 303 ALA A O 1
ATOM 5083 N N . VAL A 1 328 ? 0.313 38.743 114.081 1.00 25.49 304 VAL A N 1
ATOM 5084 C CA . VAL A 1 328 ? 0.493 39.961 114.897 1.00 24.30 304 VAL A CA 1
ATOM 5085 C C . VAL A 1 328 ? 0.547 39.576 116.366 1.00 27.38 304 VAL A C 1
ATOM 5086 O O . VAL A 1 328 ? 1.349 40.130 117.109 1.00 26.18 304 VAL A O 1
ATOM 5099 N N . ILE A 1 329 ? -0.326 38.670 116.813 1.00 25.82 305 ILE A N 1
ATOM 5100 C CA . ILE A 1 329 ? -0.271 38.234 118.200 1.00 24.77 305 ILE A CA 1
ATOM 5101 C C . ILE A 1 329 ? 1.077 37.610 118.529 1.00 27.15 305 ILE A C 1
ATOM 5102 O O . ILE A 1 329 ? 1.660 37.936 119.575 1.00 27.58 305 ILE A O 1
ATOM 5118 N N . GLU A 1 330 ? 1.600 36.719 117.652 1.00 25.12 306 GLU A N 1
ATOM 5119 C CA . GLU A 1 330 ? 2.902 36.121 117.906 1.00 24.68 306 GLU A CA 1
ATOM 5120 C C . GLU A 1 330 ? 4.002 37.163 117.939 1.00 25.00 306 GLU A C 1
ATOM 5121 O O . GLU A 1 330 ? 4.888 37.120 118.804 1.00 25.36 306 GLU A O 1
ATOM 5133 N N . HIS A 1 331 ? 3.958 38.108 116.992 1.00 23.42 307 HIS A N 1
ATOM 5134 C CA . HIS A 1 331 ? 4.971 39.162 116.923 1.00 21.96 307 HIS A CA 1
ATOM 5135 C C . HIS A 1 331 ? 4.910 39.998 118.220 1.00 24.70 307 HIS A C 1
ATOM 5136 O O . HIS A 1 331 ? 5.954 40.382 118.780 1.00 23.99 307 HIS A O 1
ATOM 5150 N N . ASN A 1 332 ? 3.688 40.332 118.633 1.00 22.85 308 ASN A N 1
ATOM 5151 C CA . ASN A 1 332 ? 3.492 41.157 119.826 1.00 23.66 308 ASN A CA 1
ATOM 5152 C C . ASN A 1 332 ? 3.971 40.454 121.093 1.00 25.84 308 ASN A C 1
ATOM 5153 O O . ASN A 1 332 ? 4.528 41.100 121.994 1.00 26.82 308 ASN A O 1
ATOM 5164 N N . LEU A 1 333 ? 3.731 39.130 121.170 1.00 25.70 309 LEU A N 1
ATOM 5165 C CA . LEU A 1 333 ? 4.179 38.376 122.335 1.00 26.00 309 LEU A CA 1
ATOM 5166 C C . LEU A 1 333 ? 5.709 38.316 122.373 1.00 27.95 309 LEU A C 1
ATOM 5167 O O . LEU A 1 333 ? 6.312 38.529 123.425 1.00 29.03 309 LEU A O 1
ATOM 5183 N N . LEU A 1 334 ? 6.337 38.062 121.221 1.00 24.77 310 LEU A N 1
ATOM 5184 C CA . LEU A 1 334 ? 7.800 38.034 121.218 1.00 25.99 310 LEU A CA 1
ATOM 5185 C C . LEU A 1 334 ? 8.377 39.426 121.558 1.00 29.37 310 LEU A C 1
ATOM 5186 O O . LEU A 1 334 ? 9.375 39.550 122.274 1.00 28.82 310 LEU A O 1
ATOM 5202 N N . SER A 1 335 ? 7.722 40.479 121.062 1.00 25.93 311 SER A N 1
ATOM 5203 C CA . SER A 1 335 ? 8.186 41.832 121.325 1.00 24.65 311 SER A CA 1
ATOM 5204 C C . SER A 1 335 ? 8.037 42.133 122.829 1.00 26.98 311 SER A C 1
ATOM 5205 O O . SER A 1 335 ? 8.922 42.726 123.423 1.00 26.85 311 SER A O 1
ATOM 5213 N N . ALA A 1 336 ? 6.929 41.719 123.448 1.00 26.90 312 ALA A N 1
ATOM 5214 C CA . ALA A 1 336 ? 6.749 41.918 124.891 1.00 27.06 312 ALA A CA 1
ATOM 5215 C C . ALA A 1 336 ? 7.826 41.157 125.681 1.00 28.37 312 ALA A C 1
ATOM 5216 O O . ALA A 1 336 ? 8.319 41.655 126.677 1.00 29.83 312 ALA A O 1
ATOM 5223 N N . SER A 1 337 ? 8.229 39.975 125.185 1.00 27.28 313 SER A N 1
ATOM 5224 C CA . SER A 1 337 ? 9.272 39.195 125.881 1.00 29.15 313 SER A CA 1
ATOM 5225 C C . SER A 1 337 ? 10.624 39.927 125.909 1.00 31.78 313 SER A C 1
ATOM 5226 O O . SER A 1 337 ? 11.419 39.691 126.809 1.00 36.12 313 SER A O 1
ATOM 5234 N N . LYS A 1 338 ? 10.870 40.843 124.952 1.00 28.14 314 LYS A N 1
ATOM 5235 C CA . LYS A 1 338 ? 12.102 41.630 124.931 1.00 29.29 314 LYS A CA 1
ATOM 5236 C C . LYS A 1 338 ? 12.039 42.887 125.821 1.00 34.33 314 LYS A C 1
ATOM 5237 O O . LYS A 1 338 ? 13.076 43.424 126.194 1.00 35.54 314 LYS A O 1
ATOM 5256 N N . LEU A 1 339 ? 10.835 43.322 126.225 1.00 30.70 315 LEU A N 1
ATOM 5257 C CA . LEU A 1 339 ? 10.643 44.526 127.022 1.00 30.32 315 LEU A CA 1
ATOM 5258 C C . LEU A 1 339 ? 10.591 44.318 128.513 1.00 33.82 315 LEU A C 1
ATOM 5259 O O . LEU A 1 339 ? 10.916 45.218 129.275 1.00 34.86 315 LEU A O 1
ATOM 5275 N N . TYR A 1 340 ? 10.020 43.185 128.913 1.00 25.41 316 TYR A N 1
ATOM 5276 C CA . TYR A 1 340 ? 9.734 42.882 130.319 1.00 25.94 316 TYR A CA 1
ATOM 5277 C C . TYR A 1 340 ? 10.473 41.684 130.829 1.00 29.92 316 TYR A C 1
ATOM 5278 O O . TYR A 1 340 ? 10.930 40.825 130.051 1.00 30.83 316 TYR A O 1
ATOM 5296 N N . ASN A 1 341 ? 10.581 41.604 132.158 1.00 29.82 317 ASN A N 1
ATOM 5297 C CA . ASN A 1 341 ? 11.144 40.413 132.811 1.00 29.45 317 ASN A CA 1
ATOM 5298 C C . ASN A 1 341 ? 10.008 39.442 133.082 1.00 33.18 317 ASN A C 1
ATOM 5299 O O . ASN A 1 341 ? 10.211 38.245 133.005 1.00 34.21 317 ASN A O 1
ATOM 5310 N N . ASN A 1 342 ? 8.831 39.936 133.463 1.00 31.67 318 ASN A N 1
ATOM 5311 C CA . ASN A 1 342 ? 7.668 39.078 133.676 1.00 34.08 318 ASN A CA 1
ATOM 5312 C C . ASN A 1 342 ? 6.401 39.925 133.571 1.00 40.23 318 ASN A C 1
ATOM 5313 O O . ASN A 1 342 ? 6.484 41.155 133.630 1.00 40.36 318 ASN A O 1
ATOM 5324 N N . ILE A 1 343 ? 5.228 39.273 133.443 1.00 34.65 319 ILE A N 1
ATOM 5325 C CA . ILE A 1 343 ? 3.980 40.023 133.293 1.00 34.57 319 ILE A CA 1
ATOM 5326 C C . ILE A 1 343 ? 2.797 39.085 133.504 1.00 40.15 319 ILE A C 1
ATOM 5327 O O . ILE A 1 343 ? 2.903 37.891 133.188 1.00 40.32 319 ILE A O 1
ATOM 5343 N N . THR A 1 344 ? 1.675 39.607 134.012 1.00 37.79 320 THR A N 1
ATOM 5344 C CA . THR A 1 344 ? 0.496 38.759 134.193 1.00 39.58 320 THR A CA 1
ATOM 5345 C C . THR A 1 344 ? -0.171 38.610 132.825 1.00 38.34 320 THR A C 1
ATOM 5346 O O . THR A 1 344 ? -0.004 39.467 131.965 1.00 37.57 320 THR A O 1
ATOM 5357 N N . PHE A 1 345 ? -0.977 37.562 132.631 1.00 36.85 321 PHE A N 1
ATOM 5358 C CA . PHE A 1 345 ? -1.698 37.422 131.362 1.00 33.50 321 PHE A CA 1
ATOM 5359 C C . PHE A 1 345 ? -2.807 38.450 131.223 1.00 39.81 321 PHE A C 1
ATOM 5360 O O . PHE A 1 345 ? -3.110 38.855 130.101 1.00 38.79 321 PHE A O 1
ATOM 5377 N N . GLU A 1 346 ? -3.387 38.907 132.352 1.00 40.66 322 GLU A N 1
ATOM 5378 C CA . GLU A 1 346 ? -4.390 39.971 132.322 1.00 41.37 322 GLU A CA 1
ATOM 5379 C C . GLU A 1 346 ? -3.752 41.220 131.731 1.00 43.04 322 GLU A C 1
ATOM 5380 O O . GLU A 1 346 ? -4.369 41.852 130.880 1.00 41.28 322 GLU A O 1
ATOM 5384 N N . GLU A 1 347 ? -2.535 41.596 132.173 1.00 42.44 323 GLU A N 1
ATOM 5385 C CA . GLU A 1 347 ? -1.877 42.813 131.651 1.00 42.33 323 GLU A CA 1
ATOM 5386 C C . GLU A 1 347 ? -1.442 42.601 130.231 1.00 42.27 323 GLU A C 1
ATOM 5387 O O . GLU A 1 347 ? -1.662 43.442 129.359 1.00 42.81 323 GLU A O 1
ATOM 5399 N N . LEU A 1 348 ? -0.816 41.462 129.988 1.00 39.24 324 LEU A N 1
ATOM 5400 C CA . LEU A 1 348 ? -0.329 41.109 128.661 1.00 35.85 324 LEU A CA 1
ATOM 5401 C C . LEU A 1 348 ? -1.486 41.086 127.651 1.00 40.49 324 LEU A C 1
ATOM 5402 O O . LEU A 1 348 ? -1.388 41.690 126.592 1.00 40.23 324 LEU A O 1
ATOM 5418 N N . GLY A 1 349 ? -2.631 40.521 128.041 1.00 36.61 325 GLY A N 1
ATOM 5419 C CA . GLY A 1 349 ? -3.822 40.560 127.221 1.00 36.22 325 GLY A CA 1
ATOM 5420 C C . GLY A 1 349 ? -4.314 41.972 126.986 1.00 42.74 325 GLY A C 1
ATOM 5421 O O . GLY A 1 349 ? -4.674 42.317 125.862 1.00 43.68 325 GLY A O 1
ATOM 5425 N N . ALA A 1 350 ? -4.324 42.812 128.051 1.00 42.22 326 ALA A N 1
ATOM 5426 C CA . ALA A 1 350 ? -4.794 44.199 127.944 1.00 43.55 326 ALA A CA 1
ATOM 5427 C C . ALA A 1 350 ? -3.875 45.032 127.055 1.00 47.60 326 ALA A C 1
ATOM 5428 O O . ALA A 1 350 ? -4.367 45.779 126.211 1.00 48.09 326 ALA A O 1
ATOM 5435 N N . LEU A 1 351 ? -2.563 44.833 127.158 1.00 45.33 327 LEU A N 1
ATOM 5436 C CA . LEU A 1 351 ? -1.590 45.522 126.292 1.00 45.99 327 LEU A CA 1
ATOM 5437 C C . LEU A 1 351 ? -1.699 45.085 124.829 1.00 48.50 327 LEU A C 1
ATOM 5438 O O . LEU A 1 351 ? -1.565 45.921 123.941 1.00 50.18 327 LEU A O 1
ATOM 5454 N N . LEU A 1 352 ? -1.957 43.785 124.570 1.00 42.55 328 LEU A N 1
ATOM 5455 C CA . LEU A 1 352 ? -2.094 43.245 123.223 1.00 40.97 328 LEU A CA 1
ATOM 5456 C C . LEU A 1 352 ? -3.538 43.316 122.669 1.00 43.51 328 LEU A C 1
ATOM 5457 O O . LEU A 1 352 ? -3.754 42.937 121.520 1.00 43.08 328 LEU A O 1
ATOM 5473 N N . GLU A 1 353 ? -4.527 43.770 123.485 1.00 40.96 329 GLU A N 1
ATOM 5474 C CA . GLU A 1 353 ? -5.937 43.820 123.099 1.00 42.13 329 GLU A CA 1
ATOM 5475 C C . GLU A 1 353 ? -6.446 42.421 122.707 1.00 43.27 329 GLU A C 1
ATOM 5476 O O . GLU A 1 353 ? -7.140 42.261 121.704 1.00 44.96 329 GLU A O 1
ATOM 5488 N N . ILE A 1 354 ? -6.099 41.412 123.509 1.00 38.77 330 ILE A N 1
ATOM 5489 C CA . ILE A 1 354 ? -6.597 40.040 123.357 1.00 38.41 330 ILE A CA 1
ATOM 5490 C C . ILE A 1 354 ? -6.979 39.475 124.741 1.00 40.79 330 ILE A C 1
ATOM 5491 O O . ILE A 1 354 ? -6.425 39.916 125.758 1.00 39.47 330 ILE A O 1
ATOM 5507 N N . PRO A 1 355 ? -7.845 38.450 124.827 1.00 38.95 331 PRO A N 1
ATOM 5508 C CA . PRO A 1 355 ? -8.139 37.881 126.150 1.00 40.30 331 PRO A CA 1
ATOM 5509 C C . PRO A 1 355 ? -6.898 37.266 126.804 1.00 41.41 331 PRO A C 1
ATOM 5510 O O . PRO A 1 355 ? -6.016 36.773 126.103 1.00 40.34 331 PRO A O 1
ATOM 5521 N N . ALA A 1 356 ? -6.828 37.313 128.138 1.00 37.95 332 ALA A N 1
ATOM 5522 C CA . ALA A 1 356 ? -5.730 36.715 128.916 1.00 37.33 332 ALA A CA 1
ATOM 5523 C C . ALA A 1 356 ? -5.521 35.233 128.603 1.00 40.42 332 ALA A C 1
ATOM 5524 O O . ALA A 1 356 ? -4.381 34.769 128.575 1.00 39.51 332 ALA A O 1
ATOM 5531 N N . ALA A 1 357 ? -6.612 34.475 128.361 1.00 38.79 333 ALA A N 1
ATOM 5532 C CA . ALA A 1 357 ? -6.485 33.045 128.065 1.00 39.26 333 ALA A CA 1
ATOM 5533 C C . ALA A 1 357 ? -5.748 32.823 126.745 1.00 40.55 333 ALA A C 1
ATOM 5534 O O . ALA A 1 357 ? -4.937 31.893 126.640 1.00 39.75 333 ALA A O 1
ATOM 5541 N N . LYS A 1 358 ? -6.014 33.682 125.746 1.00 37.72 334 LYS A N 1
ATOM 5542 C CA . LYS A 1 358 ? -5.361 33.594 124.427 1.00 35.93 334 LYS A CA 1
ATOM 5543 C C . LYS A 1 358 ? -3.885 33.953 124.547 1.00 36.97 334 LYS A C 1
ATOM 5544 O O . LYS A 1 358 ? -3.038 33.299 123.949 1.00 35.30 334 LYS A O 1
ATOM 5563 N N . ALA A 1 359 ? -3.561 35.004 125.294 1.00 34.11 335 ALA A N 1
ATOM 5564 C CA . ALA A 1 359 ? -2.164 35.351 125.527 1.00 33.72 335 ALA A CA 1
ATOM 5565 C C . ALA A 1 359 ? -1.410 34.173 126.156 1.00 34.96 335 ALA A C 1
ATOM 5566 O O . ALA A 1 359 ? -0.305 33.862 125.734 1.00 33.89 335 ALA A O 1
ATOM 5573 N N . GLU A 1 360 ? -2.026 33.473 127.110 1.00 33.67 336 GLU A N 1
ATOM 5574 C CA . GLU A 1 360 ? -1.377 32.319 127.749 1.00 33.26 336 GLU A CA 1
ATOM 5575 C C . GLU A 1 360 ? -1.213 31.150 126.787 1.00 38.01 336 GLU A C 1
ATOM 5576 O O . GLU A 1 360 ? -0.140 30.536 126.713 1.00 36.39 336 GLU A O 1
ATOM 5588 N N . LYS A 1 361 ? -2.283 30.844 126.039 1.00 35.79 337 LYS A N 1
ATOM 5589 C CA . LYS A 1 361 ? -2.292 29.735 125.090 1.00 34.35 337 LYS A CA 1
ATOM 5590 C C . LYS A 1 361 ? -1.196 29.926 124.051 1.00 36.36 337 LYS A C 1
ATOM 5591 O O . LYS A 1 361 ? -0.390 29.022 123.860 1.00 37.55 337 LYS A O 1
ATOM 5610 N N . ILE A 1 362 ? -1.111 31.110 123.438 1.00 32.35 338 ILE A N 1
ATOM 5611 C CA . ILE A 1 362 ? -0.115 31.347 122.388 1.00 30.14 338 ILE A CA 1
ATOM 5612 C C . ILE A 1 362 ? 1.295 31.444 122.952 1.00 31.97 338 ILE A C 1
ATOM 5613 O O . ILE A 1 362 ? 2.209 30.870 122.383 1.00 30.75 338 ILE A O 1
ATOM 5629 N N . ALA A 1 363 ? 1.476 32.118 124.091 1.00 31.34 339 ALA A N 1
ATOM 5630 C CA . ALA A 1 363 ? 2.778 32.164 124.766 1.00 29.65 339 ALA A CA 1
ATOM 5631 C C . ALA A 1 363 ? 3.268 30.751 125.092 1.00 33.73 339 ALA A C 1
ATOM 5632 O O . ALA A 1 363 ? 4.406 30.407 124.780 1.00 32.46 339 ALA A O 1
ATOM 5639 N N . SER A 1 364 ? 2.374 29.903 125.643 1.00 32.79 340 SER A N 1
ATOM 5640 C CA . SER A 1 364 ? 2.695 28.529 125.975 1.00 33.41 340 SER A CA 1
ATOM 5641 C C . SER A 1 364 ? 3.153 27.768 124.731 1.00 36.90 340 SER A C 1
ATOM 5642 O O . SER A 1 364 ? 4.131 27.031 124.790 1.00 36.91 340 SER A O 1
ATOM 5649 N N . GLN A 1 365 ? 2.464 27.966 123.602 1.00 34.41 341 GLN A N 1
ATOM 5650 C CA . GLN A 1 365 ? 2.836 27.307 122.353 1.00 34.88 341 GLN A CA 1
ATOM 5651 C C . GLN A 1 365 ? 4.220 27.771 121.924 1.00 35.58 341 GLN A C 1
ATOM 5652 O O . GLN A 1 365 ? 5.048 26.955 121.564 1.00 36.01 341 GLN A O 1
ATOM 5666 N N . MET A 1 366 ? 4.487 29.073 121.949 1.00 30.77 342 MET A N 1
ATOM 5667 C CA . MET A 1 366 ? 5.793 29.576 121.501 1.00 28.64 342 MET A CA 1
ATOM 5668 C C . MET A 1 366 ? 6.942 29.078 122.370 1.00 32.88 342 MET A C 1
ATOM 5669 O O . MET A 1 366 ? 8.034 28.828 121.858 1.00 34.61 342 MET A O 1
ATOM 5683 N N . ILE A 1 367 ? 6.683 28.888 123.674 1.00 32.34 343 ILE A N 1
ATOM 5684 C CA . ILE A 1 367 ? 7.675 28.345 124.623 1.00 33.25 343 ILE A CA 1
ATOM 5685 C C . ILE A 1 367 ? 7.933 26.880 124.279 1.00 39.03 343 ILE A C 1
ATOM 5686 O O . ILE A 1 367 ? 9.086 26.479 124.114 1.00 39.59 343 ILE A O 1
ATOM 5702 N N . THR A 1 368 ? 6.871 26.088 124.136 1.00 37.86 344 THR A N 1
ATOM 5703 C CA . THR A 1 368 ? 7.027 24.664 123.785 1.00 37.53 344 THR A CA 1
ATOM 5704 C C . THR A 1 368 ? 7.766 24.491 122.448 1.00 43.53 344 THR A C 1
ATOM 5705 O O . THR A 1 368 ? 8.553 23.552 122.286 1.00 46.49 344 THR A O 1
ATOM 5715 N N . GLU A 1 369 ? 7.465 25.357 121.481 1.00 34.87 345 GLU A N 1
ATOM 5716 C CA . GLU A 1 369 ? 8.107 25.341 120.145 1.00 34.81 345 GLU A CA 1
ATOM 5717 C C . GLU A 1 369 ? 9.561 25.877 120.116 1.00 40.66 345 GLU A C 1
ATOM 5718 O O . GLU A 1 369 ? 10.220 25.746 119.084 1.00 43.27 345 GLU A O 1
ATOM 5730 N N . GLY A 1 370 ? 10.048 26.474 121.202 1.00 37.24 346 GLY A N 1
ATOM 5731 C CA . GLY A 1 370 ? 11.403 27.021 121.261 1.00 38.69 346 GLY A CA 1
ATOM 5732 C C . GLY A 1 370 ? 11.546 28.399 120.627 1.00 44.99 346 GLY A C 1
ATOM 5733 O O . GLY A 1 370 ? 12.668 28.860 120.421 1.00 47.61 346 GLY A O 1
ATOM 5737 N N . ARG A 1 371 ? 10.422 29.096 120.341 1.00 39.17 347 ARG A N 1
ATOM 5738 C CA . ARG A 1 371 ? 10.461 30.428 119.723 1.00 38.86 347 ARG A CA 1
ATOM 5739 C C . ARG A 1 371 ? 10.472 31.560 120.733 1.00 41.60 347 ARG A C 1
ATOM 5740 O O . ARG A 1 371 ? 10.713 32.697 120.342 1.00 43.05 347 ARG A O 1
ATOM 5761 N N A MET A 1 372 ? 10.146 31.269 122.009 0.56 35.36 348 MET A N 1
ATOM 5762 N N B MET A 1 372 ? 10.211 31.268 122.010 0.44 36.28 348 MET A N 1
ATOM 5763 C CA A MET A 1 372 ? 10.165 32.241 123.114 0.56 34.31 348 MET A CA 1
ATOM 5764 C CA B MET A 1 372 ? 10.254 32.275 123.066 0.44 35.57 348 MET A CA 1
ATOM 5765 C C A MET A 1 372 ? 10.857 31.539 124.282 0.56 40.59 348 MET A C 1
ATOM 5766 C C B MET A 1 372 ? 10.816 31.591 124.310 0.44 41.39 348 MET A C 1
ATOM 5767 O O A MET A 1 372 ? 10.525 30.390 124.576 0.56 39.66 348 MET A O 1
ATOM 5768 O O B MET A 1 372 ? 10.382 30.495 124.661 0.44 41.05 348 MET A O 1
ATOM 5795 N N . ASN A 1 373 ? 11.823 32.199 124.930 1.00 39.76 349 ASN A N 1
ATOM 5796 C CA . ASN A 1 373 ? 12.512 31.626 126.085 1.00 41.81 349 ASN A CA 1
ATOM 5797 C C . ASN A 1 373 ? 11.825 32.124 127.336 1.00 45.53 349 ASN A C 1
ATOM 5798 O O . ASN A 1 373 ? 11.654 33.326 127.502 1.00 46.01 349 ASN A O 1
ATOM 5809 N N . GLY A 1 374 ? 11.449 31.207 128.212 1.00 42.76 350 GLY A N 1
ATOM 5810 C CA . GLY A 1 374 ? 10.767 31.563 129.449 1.00 42.16 350 GLY A CA 1
ATOM 5811 C C . GLY A 1 374 ? 9.872 30.469 129.964 1.00 44.25 350 GLY A C 1
ATOM 5812 O O . GLY A 1 374 ? 9.848 29.370 129.399 1.00 43.99 350 GLY A O 1
ATOM 5816 N N . PHE A 1 375 ? 9.112 30.757 131.027 1.00 40.12 351 PHE A N 1
ATOM 5817 C CA . PHE A 1 375 ? 8.202 29.753 131.594 1.00 42.12 351 PHE A CA 1
ATOM 5818 C C . PHE A 1 375 ? 6.969 30.406 132.163 1.00 44.21 351 PHE A C 1
ATOM 5819 O O . PHE A 1 375 ? 6.978 31.607 132.449 1.00 42.74 351 PHE A O 1
ATOM 5836 N N . ILE A 1 376 ? 5.890 29.622 132.273 1.00 42.08 352 ILE A N 1
ATOM 5837 C CA . ILE A 1 376 ? 4.591 30.104 132.745 1.00 42.35 352 ILE A CA 1
ATOM 5838 C C . ILE A 1 376 ? 4.240 29.555 134.103 1.00 49.85 352 ILE A C 1
ATOM 5839 O O . ILE A 1 376 ? 4.452 28.376 134.341 1.00 51.59 352 ILE A O 1
ATOM 5855 N N . ASP A 1 377 ? 3.670 30.409 134.985 1.00 47.03 353 ASP A N 1
ATOM 5856 C CA . ASP A 1 377 ? 3.143 30.017 136.295 1.00 50.16 353 ASP A CA 1
ATOM 5857 C C . ASP A 1 377 ? 1.628 30.019 136.068 1.00 55.97 353 ASP A C 1
ATOM 5858 O O . ASP A 1 377 ? 1.017 31.092 135.995 1.00 54.52 353 ASP A O 1
ATOM 5867 N N . GLN A 1 378 ? 1.031 28.827 135.939 1.00 56.30 354 GLN A N 1
ATOM 5868 C CA . GLN A 1 378 ? -0.385 28.682 135.593 1.00 56.99 354 GLN A CA 1
ATOM 5869 C C . GLN A 1 378 ? -1.347 29.089 136.707 1.00 65.95 354 GLN A C 1
ATOM 5870 O O . GLN A 1 378 ? -2.387 29.679 136.406 1.00 64.66 354 GLN A O 1
ATOM 5884 N N . ILE A 1 379 ? -0.997 28.824 137.979 1.00 67.40 355 ILE A N 1
ATOM 5885 C CA . ILE A 1 379 ? -1.858 29.174 139.105 1.00 71.18 355 ILE A CA 1
ATOM 5886 C C . ILE A 1 379 ? -1.977 30.699 139.231 1.00 73.80 355 ILE A C 1
ATOM 5887 O O . ILE A 1 379 ? -3.089 31.221 139.176 1.00 74.51 355 ILE A O 1
ATOM 5903 N N . ASP A 1 380 ? -0.836 31.408 139.350 1.00 68.18 356 ASP A N 1
ATOM 5904 C CA . ASP A 1 380 ? -0.815 32.871 139.512 1.00 66.28 356 ASP A CA 1
ATOM 5905 C C . ASP A 1 380 ? -0.981 33.668 138.189 1.00 62.12 356 ASP A C 1
ATOM 5906 O O . ASP A 1 380 ? -1.061 34.901 138.228 1.00 60.19 356 ASP A O 1
ATOM 5915 N N . GLY A 1 381 ? -1.016 32.973 137.054 1.00 54.73 357 GLY A N 1
ATOM 5916 C CA . GLY A 1 381 ? -1.217 33.569 135.737 1.00 50.88 357 GLY A CA 1
ATOM 5917 C C . GLY A 1 381 ? -0.160 34.583 135.329 1.00 50.78 357 GLY A C 1
ATOM 5918 O O . GLY A 1 381 ? -0.501 35.727 135.011 1.00 49.34 357 GLY A O 1
ATOM 5922 N N . ILE A 1 382 ? 1.123 34.161 135.332 1.00 43.71 358 ILE A N 1
ATOM 5923 C CA . ILE A 1 382 ? 2.264 35.012 135.021 1.00 42.38 358 ILE A CA 1
ATOM 5924 C C . ILE A 1 382 ? 3.241 34.314 134.070 1.00 44.35 358 ILE A C 1
ATOM 5925 O O . ILE A 1 382 ? 3.538 33.135 134.238 1.00 45.89 358 ILE A O 1
ATOM 5941 N N . VAL A 1 383 ? 3.791 35.058 133.104 1.00 38.09 359 VAL A N 1
ATOM 5942 C CA . VAL A 1 383 ? 4.838 34.518 132.238 1.00 36.16 359 VAL A CA 1
ATOM 5943 C C . VAL A 1 383 ? 6.153 35.200 132.655 1.00 40.31 359 VAL A C 1
ATOM 5944 O O . VAL A 1 383 ? 6.165 36.411 132.907 1.00 37.96 359 VAL A O 1
ATOM 5957 N N . HIS A 1 384 ? 7.232 34.412 132.743 1.00 36.85 360 HIS A N 1
ATOM 5958 C CA . HIS A 1 384 ? 8.563 34.863 133.109 1.00 37.31 360 HIS A CA 1
ATOM 5959 C C . HIS A 1 384 ? 9.457 34.750 131.885 1.00 40.29 360 HIS A C 1
ATOM 5960 O O . HIS A 1 384 ? 9.614 33.656 131.350 1.00 40.77 360 HIS A O 1
ATOM 5974 N N . PHE A 1 385 ? 9.972 35.885 131.391 1.00 34.10 361 PHE A N 1
ATOM 5975 C CA . PHE A 1 385 ? 10.800 35.943 130.185 1.00 33.40 361 PHE A CA 1
ATOM 5976 C C . PHE A 1 385 ? 12.273 35.861 130.535 1.00 42.27 361 PHE A C 1
ATOM 5977 O O . PHE A 1 385 ? 12.709 36.520 131.471 1.00 42.88 361 PHE A O 1
ATOM 5994 N N . GLU A 1 386 ? 13.043 35.069 129.763 1.00 42.84 362 GLU A N 1
ATOM 5995 C CA . GLU A 1 386 ? 14.491 34.862 129.931 1.00 66.95 362 GLU A CA 1
ATOM 5996 C C . GLU A 1 386 ? 14.810 34.234 131.289 1.00 115.28 362 GLU A C 1
ATOM 5997 O O . GLU A 1 386 ? 14.132 33.294 131.705 1.00 79.41 362 GLU A O 1
#

Organism: Homo sapiens (NCBI:txid9606)

Foldseek 3Di:
DPPPPDDDPLLVVLLVQLVVLLQDPDDQVVSLVSLVVSLVSLLPDDPPSSLSNLLSSLLSLLPPSHDLVSSQVVLVVNLVSLVVDDLVSSLVSLVSNCVSCVVVCLSNLVSLQSSLQVNLVSCVVVLVLVVSLVSLVPRCCPPHPDPDDLLVLLVSLLSSLVSCVSVLNLVVSQVSLVVSVVRLVVDPDVVSSLSSLVSNLVSCVLVLVLLVSLVSLQVSLPDPVDDNVSSLVSNQSSVLSLLLHADADSSLVSLVVSLVDPSCVVPPCNVVSVCLNVLHQDDPVNCPVVLVVDDVSQQDADPVRAGSNNLRSLRSNLQSVLVVDQKDALPVSCVSNVHHSVVNCVSVVVCCVVVRFPWDADVVRRMTGGD

Secondary structure (DSSP, 8-state):
--S-----HHHHHHHHHHHHHTT--S-HHHHHHHHHHHHHHHHT--SHHHHHHHHHHHHHHHSTTS-HHHHHHHHHHHHHHGGGS-HHHHHHHHHHHHHHHGGGGGGGHHHHHHHHHHHHHHHHHTT-HHHHHHHHHTS-TTTSSS---HHHHHHHHHHHHHHHHHTT-HHHHHHHHHHHHTTGGG---HHHHHHHHHHHHHHHHHTT-HHHHHHHHHHHTT-TTS-HHHHHHHHHHHHHHHHHSPSSHHHHHHHHHHHH-GGGGGSTTHHHHHHHHTTPPPPGGGGHHHHHTS-GGGG-B-TTS-BHHHHHHHHHHHHHHHHH-SEEEHHHHHHHHTS-HHHHHHHHHHHHHTTSS-EEEETTTTEEEE-

CATH classification: 1.10.10.10

Radius of gyration: 30.05 Å; Cα contacts (8 Å, |Δi|>4): 448; chains: 1; bounding box: 57×55×93 Å

Solvent-accessible surface area: 19492 Å² total; per-residue (Å²): 181,130,188,186,97,72,54,12,187,89,0,46,27,0,105,105,43,4,68,129,24,58,121,46,123,41,67,73,171,89,22,1,30,117,2,86,62,16,0,80,70,0,25,149,26,112,43,86,39,15,36,42,0,0,49,4,0,0,80,21,0,21,54,139,88,7,72,51,96,6,0,102,73,0,1,52,24,0,6,91,36,0,68,128,20,88,43,86,26,2,52,74,0,2,80,36,0,21,62,79,0,110,115,40,49,145,21,0,18,110,7,7,6,47,0,51,45,66,0,0,50,14,21,63,149,78,118,52,51,90,56,0,0,91,14,1,58,35,6,33,14,111,125,29,165,110,148,14,90,32,38,61,14,0,110,4,13,8,51,1,0,96,3,9,2,91,45,118,29,28,90,66,0,25,47,36,1,67,112,0,35,153,18,24,123,124,8,139,61,88,140,18,39,28,87,6,76,60,1,40,0,72,1,12,0,52,74,119,66,11,22,79,0,0,74,83,7,4,108,13,0,98,71,120,123,23,129,138,71,113,54,56,88,12,0,75,40,0,0,11,0,0,0,5,2,74,1,11,138,93,5,37,134,18,2,21,56,0,51,154,24,134,67,0,102,146,16,85,1,50,39,14,0,65,69,2,69,68,43,129,36,5,80,49,107,72,10,129,118,0,27,71,46,16,52,120,36,1,90,34,85,72,120,112,47,16,19,10,12,70,86,6,16,20,25,6,4,0,26,2,0,21,113,113,87,123,77,12,48,6,72,95,0,2,79,68,13,120,27,87,41,79,76,0,41,131,30,0,49,70,0,42,119,108,59,59,6,120,22,124,36,48,138,168,94,18,42,0,53,13,118

Sequence (371 aa):
NLYFQGGGRMAAAVRQDLAQLMNSSGSHKDLAGKYRQILEKAIQLSGAEQLEALKAFVEAMVNENVSSLVISRQLLTDFCCTHLPNLPDSTAKEIYHFTLEKIQPRVISFEEQVASIRQHLASIYEKEEDWRNAAQVLVGIPLETGQKQYNVDYKLETYLLKIARLYLEDDDPVQAEAYINRASSLLQNESTNEQLQIHYKVCYARVLDYRRKFIEAAQRYNEELSYKTIVHESERLEALKHALHCTILASAGQQRSRMLATLFKDERCQQLAAYGILEKMMYLDRIIRGNQLQEFAAMLMMPHQKATTADGSSILDRAVIEHNLLSASKLYNNITFEELGALLEIPAAKAEKIASQMITEGRMMNGFIDQIDGIVHFE

InterPro domains:
  IPR000717 Proteasome component (PCI) domain [PF01399] (289-362)
  IPR000717 Proteasome component (PCI) domain [PS50250] (197-366)
  IPR000717 Proteasome component (PCI) domain [SM00088] (295-377)
  IPR036388 Winged helix-like DNA-binding domain superfamily [G3DSA:1.10.10.10] (289-369)
  IPR036390 Winged helix DNA-binding domain superfamily [SSF46785] (294-365)
  IPR040134 26S Proteasome non-ATPase regulatory subunit 12/COP9 signalosome complex subunit 4 [PTHR10855] (10-390)
  IPR041406 COP9 signalosome complex subunit 4, helix turn helix domain [PF18420] (365-406)
  IPR054559 PSMD12/CSN4-like, N-terminal [PF22241] (5-219)

GO terms:
  GO:0008021 synaptic vesicle (C, IDA)
  GO:0008180 COP9 signalosome (C, IDA)
  GO:0000338 protein deneddylation (P, IDA)
  GO:0005634 nucleus (C, EXP)
  GO:0005737 cytoplasm (C, EXP)
  GO:0000338 protein deneddylation (P, IMP)
  GO:0005515 protein binding (F, IPI)
  GO:0005654 nucleoplasm (C, TAS)
  GO:0005829 cytosol (C, TAS)
  GO:0019784 deNEDDylase activity (F, TAS)
  GO:0016607 nuclear speck (C, IDA)
  GO:0005634 nucleus (C, IDA)
  GO:0005737 cytoplasm (C, IDA)
  GO:0005634 nucleus (C, HDA)